Protein AF-0000000087741703 (afdb_homodimer)

InterPro domains:
  IPR002173 Carbohydrate/purine kinase, PfkB, conserved site [PS00584] (250-263)
  IPR011611 Carbohydrate kinase PfkB [PF00294] (3-289)
  IPR029056 Ribokinase-like [G3DSA:3.40.1190.20] (2-302)
  IPR029056 Ribokinase-like [SSF53613] (1-290)

Sequence (626 aa):
MGIVVIGAVFVDIKGYPSMQYIAGGRNVGNVVQVHGGVSRNIAEDIANVELRPTFVGLVDETGIGIDVVDKLKNHKVNTKYIRKVKDGLGSWLAIFDNSGDVVASISKRPDLSEIARILDEQGDEIFKDADSIIIEFDMEKDILKRVFALAQKYDKKVYAVVSNMTIAVERRDLLKNCACFVCNQQEAGIFFSDVYDDMDPEQLREILVCKLKASQIPKMVITLGELGSVYATCDGESGYVKSRQVVVTDTTGAGDSFFAGVAIGLTYGKSFRESCEIGTRLAASVIATKENVCPRFLPEEFGIDASMIKDFEMGIVVIGAVFVDIKGYPSMQYIAGGRNVGNVVQVHGGVSRNIAEDIANVELRPTFVGLVDETGIGIDVVDKLKNHKVNTKYIRKVKDGLGSWLAIFDNSGDVVASISKRPDLSEIARILDEQGDEIFKDADSIIIEFDMEKDILKRVFALAQKYDKKVYAVVSNMTIAVERRDLLKNCACFVCNQQEAGIFFSDVYDDMDPEQLREILVCKLKASQIPKMVITLGELGSVYATCDGESGYVKSRQVVVTDTTGAGDSFFAGVAIGLTYGKSFRESCEIGTRLAASVIATKENVCPRFLPEEFGIDASMIKDFE

Nearest PDB structures (foldseek):
  3kzh-assembly1_A  TM=8.220E-01  e=9.567E-24  Clostridium perfringens
  6a8c-assembly1_B  TM=8.806E-01  e=1.375E-21  Leishmania donovani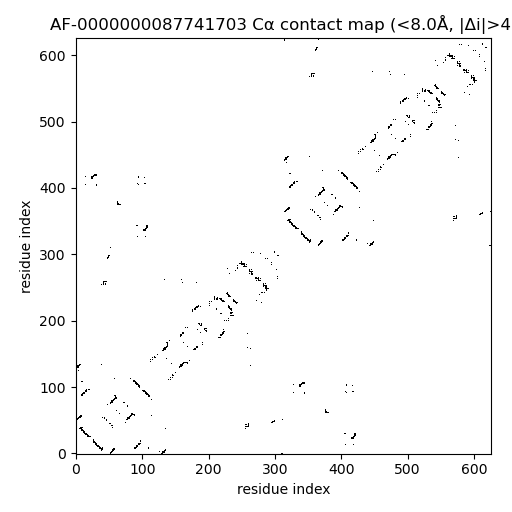 BPK282A1
  3kzh-assembly1_B  TM=7.988E-01  e=9.876E-23  Clostridium perfringens
  2nwh-assembly1_A  TM=8.185E-01  e=2.158E-20  Agrobacterium fabrum str. C58
  3ry7-assembly1_A-2  TM=8.408E-01  e=8.315E-19  Staphylococcus aureus subsp. aureus COL

Solvent-accessible surface area (backbone atoms only — not comparable to full-atom values): 31580 Å² total; per-residue (Å²): 72,28,45,32,29,35,38,51,31,25,35,34,35,40,26,37,48,76,52,87,65,50,82,53,35,90,27,52,24,48,68,47,78,42,87,34,35,65,39,43,46,24,40,49,46,40,14,28,32,69,38,50,21,33,38,38,33,35,22,25,84,47,32,59,32,52,51,54,54,53,53,40,43,75,48,46,30,43,57,84,54,46,44,73,36,87,52,14,40,16,36,38,39,36,32,34,42,86,88,68,45,61,54,36,38,26,32,19,78,43,57,62,66,64,53,43,52,47,44,72,74,43,32,64,72,59,48,65,54,33,62,27,37,35,36,48,58,53,52,59,67,73,42,50,53,52,50,51,52,51,25,60,74,55,72,41,52,31,37,37,39,66,87,41,55,73,51,38,50,75,44,48,82,58,45,51,72,26,55,29,38,46,41,40,48,70,46,46,14,61,57,68,72,50,82,50,81,87,55,50,69,68,61,48,33,55,49,46,32,55,51,21,50,73,65,51,30,45,26,39,36,36,35,51,68,82,63,16,34,28,34,26,23,36,89,60,55,66,47,76,46,73,40,72,93,61,69,80,72,38,68,75,60,22,68,37,26,22,48,34,23,29,53,50,24,54,64,67,69,41,53,72,69,56,6,48,50,43,4,47,53,44,16,48,45,39,14,53,31,81,55,94,58,63,69,74,42,58,39,61,80,73,74,34,70,60,86,70,59,44,79,81,130,68,28,45,33,30,34,38,52,30,27,36,36,37,42,27,37,47,74,53,88,65,50,82,52,37,88,28,53,24,47,68,48,79,41,87,35,34,65,38,43,48,24,40,50,45,40,12,29,31,69,38,49,19,35,39,39,34,33,22,23,84,46,32,59,33,51,50,52,54,51,52,40,44,75,50,46,31,42,57,84,55,47,43,72,36,87,53,14,40,15,37,37,41,36,34,34,40,86,88,68,45,60,53,37,40,26,33,19,76,42,57,64,68,63,54,43,52,48,44,72,73,42,32,65,72,60,46,65,54,34,63,27,37,36,36,50,58,54,53,61,66,73,43,50,53,52,52,52,51,49,24,59,74,57,72,41,52,32,36,35,37,66,86,41,52,73,51,38,49,75,45,48,83,59,45,51,72,25,56,30,40,46,41,39,49,69,47,46,13,61,57,69,73,49,82,52,79,88,56,51,66,68,61,50,32,54,51,46,32,54,51,21,50,73,66,53,30,46,26,40,38,36,37,50,69,82,61,16,34,28,33,26,22,37,88,61,54,66,47,75,46,74,42,73,92,62,68,79,73,37,68,76,61,22,67,37,25,22,48,34,23,29,51,50,24,55,63,68,70,41,52,72,68,53,6,48,50,43,4,46,52,43,17,47,44,40,14,52,32,81,57,93,56,63,68,75,43,58,39,61,81,71,75,34,71,60,86,71,58,45,78,78,131

Organism: Butyrivibrio fibrisolvens (NCBI:txid831)

Radius of gyration: 29.57 Å; Cα contacts (8 Å, |Δi|>4): 1433; chains: 2; bounding box: 51×85×63 Å

Foldseek 3Di:
DEEEFEDAKEKEKEWEAPDADDPPDDGDTDIDIDIDDLRLLLLLLLLLQVFAYEYAFEDEPDPVSVVSLVVSVVSRHRDVRYYYDHQRYKYKYFYAGPVRDTPDIDIRDGDGVVSLVSCVVCVLVNLQPYLAYEYAPLDDPSNLVSVLVSCVVNVHAYEYEYDDLVSCLVVLLSLLSHQEYEEEQVSVCSNVVHHCPPPDQVVVQVVVQVVCLVSNRAKYKYAYVQQAIKIAGNVGDIDGDGADDADFDDQVCLRSQLSSQLCVCVSQPHDNNLSSVRSRVQSRQCRRDPPNDRHHHHVVVSPGDCVVRDRDD/DEEEFEDAKEKEKEWEAPDADDPPDDGDTDIDIDIDDLRLLLLLLLLLQVFAYEYAFEDEPDPVSVVSLVVSVVSRYRDVRYYYDHQRYKYKYFYAGPVRDTPDIDIRDGDGVVSLVSCVVCVLVNLQPYLAYEYAPLDDPSNLVSVLVSCVVNVHAYEYEYDDLVSCLVVVLSQLSHQEYEEEQVSVCSNVVHHCPPPDQVVVQVVVQVVCLVSVRAKYKYAYVQQAIKIAGNVGDIDGDGADDADFPDQVCLRSQLSSQLCVCVSQPHDNNLSSVRSRVQSRQCRRDPPNDRHHHHVVVSPGDCVVRDRDD

pLDDT: mean 90.02, std 10.84, range [44.19, 98.5]

Secondary structure (DSSP, 8-state):
-EEEEE--EEEEEEEEESS---TTS-EEEEEEEEEE-HHHHHHHHHHHTT---EEEEEE-SSHHHHHHHHHHHHTT-EEEEEEE-TT-EEEEEEEE-TTS-EEEEEEE----HHHHHHHHHHHHHHHHTEEEEEEETTS-HHHHHHHHHHHHHTT--EEEE-S-HHHHHHTGGGGGG-SEEEEEHHHHHHHTTS--TT--HHHHHHHHHHHHHHHT-SEEEEE-GGG-EEEEETTS-EEEEPPP----S--TTHHHHHHHHHHHHHHTT--HHHHHHHHHHHHHHHHT-SSS-PPP--GGGGT--GGG-PPP-/-EEEEE---EEEEEEEESS---TTS-EEEEEEEEEE-HHHHHHHHHHHTT---EEEEEE-SSHHHHHHHHHHHHTT-EEEEEEE-TT-SEEEEEEE-TTS-EEEEEEE----HHHHHHHHHHHHHHHHTEEEEEEETTS-HHHHHHHHHHHHHTT--EEEE-S-HHHHHHTGGGGGG-SEEEEEHHHHHHHTTS--TT--HHHHHHHHHHHHHHHT-SEEEEE-GGG-EEEEETTS-EEEEPPP----S--TTHHHHHHHHHHHHHHTT--HHHHHHHHHHHHHHHHT-SSS-PPP--GGGGT--GGG-PPP-

Structure (mmCIF, N/CA/C/O backbone):
data_AF-0000000087741703-model_v1
#
loop_
_entity.id
_entity.type
_entity.pdbx_description
1 polymer 'Carbohydrate kinase family protein'
#
loop_
_atom_site.group_PDB
_atom_site.id
_atom_site.type_symbol
_atom_site.label_atom_id
_atom_site.label_alt_id
_atom_site.label_comp_id
_atom_site.label_asym_id
_atom_site.label_entity_id
_atom_site.label_seq_id
_atom_site.pdbx_PDB_ins_code
_atom_site.Cartn_x
_atom_site.Cartn_y
_atom_site.Cartn_z
_atom_site.occupancy
_atom_site.B_iso_or_equiv
_atom_site.auth_seq_id
_atom_site.auth_comp_id
_atom_site.auth_asym_id
_atom_site.auth_atom_id
_atom_site.pdbx_PDB_model_num
ATOM 1 N N . MET A 1 1 ? -21.25 21.719 16.547 1 74.44 1 MET A N 1
ATOM 2 C CA . MET A 1 1 ? -20.234 22.703 16.891 1 74.44 1 MET A CA 1
ATOM 3 C C . MET A 1 1 ? -18.875 22.047 17.125 1 74.44 1 MET A C 1
ATOM 5 O O . MET A 1 1 ? -18.797 21 17.766 1 74.44 1 MET A O 1
ATOM 9 N N . GLY A 1 2 ? -17.766 22.391 16.375 1 92.06 2 GLY A N 1
ATOM 10 C CA . GLY A 1 2 ? -16.422 21.859 16.547 1 92.06 2 GLY A CA 1
ATOM 11 C C . GLY A 1 2 ? -15.422 22.438 15.562 1 92.06 2 GLY A C 1
ATOM 12 O O . GLY A 1 2 ? -15.789 23.203 14.664 1 92.06 2 GLY A O 1
ATOM 13 N N . ILE A 1 3 ? -14.234 22.172 15.844 1 96.94 3 ILE A N 1
ATOM 14 C CA . ILE A 1 3 ? -13.164 22.609 14.945 1 96.94 3 ILE A CA 1
ATOM 15 C C . ILE A 1 3 ? -13.273 21.859 13.617 1 96.94 3 ILE A C 1
ATOM 17 O O . ILE A 1 3 ? -13.484 20.641 13.594 1 96.94 3 ILE A O 1
ATOM 21 N N . VAL A 1 4 ? -13.258 22.594 12.531 1 98.19 4 VAL A N 1
ATOM 22 C CA . VAL A 1 4 ? -13.273 22 11.203 1 98.19 4 VAL A CA 1
ATOM 23 C C . VAL A 1 4 ? -11.852 21.906 10.656 1 98.19 4 VAL A C 1
ATOM 25 O O . VAL A 1 4 ? -11.109 22.891 10.664 1 98.19 4 VAL A O 1
ATOM 28 N N . VAL A 1 5 ? -11.477 20.75 10.273 1 98.5 5 VAL A N 1
ATOM 29 C CA . VAL A 1 5 ? -10.172 20.516 9.656 1 98.5 5 VAL A CA 1
ATOM 30 C C . VAL A 1 5 ? -10.352 20.203 8.172 1 98.5 5 VAL A C 1
ATOM 32 O O . VAL A 1 5 ? -11.148 19.344 7.805 1 98.5 5 VAL A O 1
ATOM 35 N N . ILE A 1 6 ? -9.617 20.922 7.316 1 98.38 6 ILE A N 1
ATOM 36 C CA . ILE A 1 6 ? -9.719 20.75 5.871 1 98.38 6 ILE A CA 1
ATOM 37 C C . ILE A 1 6 ? -8.352 20.375 5.305 1 98.38 6 ILE A C 1
ATOM 39 O O . ILE A 1 6 ? -7.375 21.109 5.484 1 98.38 6 ILE A O 1
ATOM 43 N N . GLY A 1 7 ? -8.312 19.25 4.617 1 97.25 7 GLY A N 1
ATOM 44 C CA . GLY A 1 7 ? -7.023 18.922 4.023 1 97.25 7 GLY A CA 1
ATOM 45 C C . GLY A 1 7 ? -6.949 17.5 3.492 1 97.25 7 GLY A C 1
ATOM 46 O O . GLY A 1 7 ? -7.977 16.906 3.166 1 97.25 7 GLY A O 1
ATOM 47 N N . ALA A 1 8 ? -5.715 17.078 3.344 1 95.5 8 ALA A N 1
ATOM 48 C CA . ALA A 1 8 ? -5.461 15.828 2.619 1 95.5 8 ALA A CA 1
ATOM 49 C C . ALA A 1 8 ? -5.344 14.648 3.58 1 95.5 8 ALA A C 1
ATOM 51 O O . ALA A 1 8 ? -5 14.828 4.75 1 95.5 8 ALA A O 1
ATOM 52 N N . VAL A 1 9 ? -5.707 13.5 3.096 1 95.81 9 VAL A N 1
ATOM 53 C CA . VAL A 1 9 ? -5.453 12.211 3.732 1 95.81 9 VAL A CA 1
ATOM 54 C C . VAL A 1 9 ? -4.352 11.469 2.98 1 95.81 9 VAL A C 1
ATOM 56 O O . VAL A 1 9 ? -4.312 11.492 1.748 1 95.81 9 VAL A O 1
ATOM 59 N N . PHE A 1 10 ? -3.436 10.922 3.744 1 94.12 10 PHE A N 1
ATOM 60 C CA . PHE A 1 10 ? -2.383 10.102 3.166 1 94.12 10 PHE A CA 1
ATOM 61 C C . PHE A 1 10 ? -2.381 8.703 3.787 1 94.12 10 PHE A C 1
ATOM 63 O O . PHE A 1 10 ? -2.896 8.516 4.891 1 94.12 10 PHE A O 1
ATOM 70 N N . VAL A 1 11 ? -1.828 7.801 3.037 1 93.06 11 VAL A N 1
ATOM 71 C CA . VAL A 1 11 ? -1.392 6.523 3.59 1 93.06 11 VAL A CA 1
ATOM 72 C C . VAL A 1 11 ? 0.115 6.367 3.396 1 93.06 11 VAL A C 1
ATOM 74 O O . VAL A 1 11 ? 0.63 6.559 2.293 1 93.06 11 VAL A O 1
ATOM 77 N N . ASP A 1 12 ? 0.744 6.082 4.488 1 91.81 12 ASP A N 1
ATOM 78 C CA . ASP A 1 12 ? 2.172 5.781 4.445 1 91.81 12 ASP A CA 1
ATOM 79 C C . ASP A 1 12 ? 2.414 4.281 4.293 1 91.81 12 ASP A C 1
ATOM 81 O O . ASP A 1 12 ? 1.932 3.486 5.105 1 91.81 12 ASP A O 1
ATOM 85 N N . ILE A 1 13 ? 3.111 3.949 3.299 1 94 13 ILE A N 1
ATOM 86 C CA . ILE A 1 13 ? 3.5 2.561 3.07 1 94 13 ILE A CA 1
ATOM 87 C C . ILE A 1 13 ? 5.008 2.41 3.252 1 94 13 ILE A C 1
ATOM 89 O O . ILE A 1 13 ? 5.793 2.904 2.436 1 94 13 ILE A O 1
ATOM 93 N N . LYS A 1 14 ? 5.363 1.7 4.262 1 94.5 14 LYS A N 1
ATOM 94 C CA . LYS A 1 14 ? 6.766 1.649 4.668 1 94.5 14 LYS A CA 1
ATOM 95 C C . LYS A 1 14 ? 7.305 0.224 4.602 1 94.5 14 LYS A C 1
ATOM 97 O O . LYS A 1 14 ? 6.641 -0.718 5.043 1 94.5 14 LYS A O 1
ATOM 102 N N . GLY A 1 15 ? 8.477 0.009 4 1 95.81 15 GLY A N 1
ATOM 103 C CA . GLY A 1 15 ? 9.156 -1.273 3.936 1 95.81 15 GLY A CA 1
ATOM 104 C C . GLY A 1 15 ? 10.43 -1.312 4.754 1 95.81 15 GLY A C 1
ATOM 105 O O . GLY A 1 15 ? 11.234 -0.375 4.707 1 95.81 15 GLY A O 1
ATOM 106 N N . TYR A 1 16 ? 10.578 -2.385 5.48 1 96.31 16 TYR A N 1
ATOM 107 C CA . TYR A 1 16 ? 11.758 -2.596 6.316 1 96.31 16 TYR A CA 1
ATOM 108 C C . TYR A 1 16 ? 12.398 -3.945 6.023 1 96.31 16 TYR A C 1
ATOM 110 O O . TYR A 1 16 ? 11.727 -4.977 6.02 1 96.31 16 TYR A O 1
ATOM 118 N N . PRO A 1 17 ? 13.672 -3.986 5.797 1 96.25 17 PRO A N 1
ATOM 119 C CA . PRO A 1 17 ? 14.336 -5.27 5.547 1 96.25 17 PRO A CA 1
ATOM 120 C C . PRO A 1 17 ? 14.539 -6.09 6.82 1 96.25 17 PRO A C 1
ATOM 122 O O . PRO A 1 17 ? 14.797 -5.527 7.887 1 96.25 17 PRO A O 1
ATOM 125 N N . SER A 1 18 ? 14.367 -7.352 6.742 1 95.25 18 SER A N 1
ATOM 126 C CA . SER A 1 18 ? 14.594 -8.25 7.871 1 95.25 18 SER A CA 1
ATOM 127 C C . SER A 1 18 ? 16.047 -8.68 7.949 1 95.25 18 SER A C 1
ATOM 129 O O . SER A 1 18 ? 16.516 -9.141 9 1 95.25 18 SER A O 1
ATOM 131 N N . MET A 1 19 ? 16.766 -8.641 6.777 1 93.88 19 MET A N 1
ATOM 132 C CA . MET A 1 19 ? 18.203 -8.922 6.676 1 93.88 19 MET A CA 1
ATOM 133 C C . MET A 1 19 ? 18.953 -7.719 6.133 1 93.88 19 MET A C 1
ATOM 135 O O . MET A 1 19 ? 18.375 -6.641 5.969 1 93.88 19 MET A O 1
ATOM 139 N N . GLN A 1 20 ? 20.219 -7.91 5.992 1 94.44 20 GLN A N 1
ATOM 140 C CA . GLN A 1 20 ? 21 -6.809 5.441 1 94.44 20 GLN A CA 1
ATOM 141 C C . GLN A 1 20 ? 20.406 -6.312 4.125 1 94.44 20 GLN A C 1
ATOM 143 O O . GLN A 1 20 ? 20.203 -7.098 3.195 1 94.44 20 GLN A O 1
ATOM 148 N N . TYR A 1 21 ? 20.125 -5.039 4.152 1 95.56 21 TYR A N 1
ATOM 149 C CA . TYR A 1 21 ? 19.5 -4.422 2.984 1 95.56 21 TYR A CA 1
ATOM 150 C C . TYR A 1 21 ? 20.453 -4.43 1.796 1 95.56 21 TYR A C 1
ATOM 152 O O . TYR A 1 21 ? 21.625 -4.055 1.927 1 95.56 21 TYR A O 1
ATOM 160 N N . ILE A 1 22 ? 19.969 -4.859 0.56 1 93.81 22 ILE A N 1
ATOM 161 C CA . ILE A 1 22 ? 20.719 -4.863 -0.686 1 93.81 22 ILE A CA 1
ATOM 162 C C . ILE A 1 22 ? 20.078 -3.908 -1.687 1 93.81 22 ILE A C 1
ATOM 164 O O . ILE A 1 22 ? 18.984 -4.18 -2.197 1 93.81 22 ILE A O 1
ATOM 168 N N . ALA A 1 23 ? 20.781 -2.855 -2.072 1 91.62 23 ALA A N 1
ATOM 169 C CA . ALA A 1 23 ? 20.281 -1.894 -3.051 1 91.62 23 ALA A CA 1
ATOM 170 C C . ALA A 1 23 ? 20.047 -2.561 -4.402 1 91.62 23 ALA A C 1
ATOM 172 O O . ALA A 1 23 ? 20.891 -3.316 -4.887 1 91.62 23 ALA A O 1
ATOM 173 N N . GLY A 1 24 ? 18.938 -2.283 -5 1 87.44 24 GLY A N 1
ATOM 174 C CA . GLY A 1 24 ? 18.625 -2.842 -6.305 1 87.44 24 GLY A CA 1
ATOM 175 C C . GLY A 1 24 ? 18.234 -4.309 -6.25 1 87.44 24 GLY A C 1
ATOM 176 O O . GLY A 1 24 ? 17.844 -4.895 -7.262 1 87.44 24 GLY A O 1
ATOM 177 N N . GLY A 1 25 ? 18.297 -4.93 -5.086 1 85.62 25 GLY A N 1
ATOM 178 C CA . GLY A 1 25 ? 18 -6.348 -4.941 1 85.62 25 GLY A CA 1
ATOM 179 C C . GLY A 1 25 ? 16.609 -6.609 -4.402 1 85.62 25 GLY A C 1
ATOM 180 O O . GLY A 1 25 ? 15.844 -5.676 -4.156 1 85.62 25 GLY A O 1
ATOM 181 N N . ARG A 1 26 ? 16.25 -7.871 -4.367 1 83.69 26 ARG A N 1
ATOM 182 C CA . ARG A 1 26 ? 15 -8.305 -3.75 1 83.69 26 ARG A CA 1
ATOM 183 C C . ARG A 1 26 ? 15.195 -8.594 -2.268 1 83.69 26 ARG A C 1
ATOM 185 O O . ARG A 1 26 ? 15.805 -9.609 -1.904 1 83.69 26 ARG A O 1
ATOM 192 N N . ASN A 1 27 ? 14.797 -7.695 -1.416 1 94.19 27 ASN A N 1
ATOM 193 C CA . ASN A 1 27 ? 14.953 -7.848 0.026 1 94.19 27 ASN A CA 1
ATOM 194 C C . ASN A 1 27 ? 13.695 -8.414 0.671 1 94.19 27 ASN A C 1
ATOM 196 O O . ASN A 1 27 ? 12.578 -8.023 0.319 1 94.19 27 ASN A O 1
ATOM 200 N N . VAL A 1 28 ? 13.898 -9.398 1.512 1 93 28 VAL A N 1
ATOM 201 C CA . VAL A 1 28 ? 12.797 -9.891 2.332 1 93 28 VAL A CA 1
ATOM 202 C C . VAL A 1 28 ? 12.625 -8.992 3.553 1 93 28 VAL A C 1
ATOM 204 O O . VAL A 1 28 ? 13.602 -8.531 4.137 1 93 28 VAL A O 1
ATOM 207 N N . GLY A 1 29 ? 11.406 -8.695 3.879 1 96.12 29 GLY A N 1
ATOM 208 C CA . GLY A 1 29 ? 11.18 -7.863 5.047 1 96.12 29 GLY A CA 1
ATOM 209 C C . GLY A 1 29 ? 9.703 -7.664 5.355 1 96.12 29 GLY A C 1
ATOM 210 O O . GLY A 1 29 ? 8.875 -8.516 5.02 1 96.12 29 GLY A O 1
ATOM 211 N N . ASN A 1 30 ? 9.5 -6.609 6.09 1 95.19 30 ASN A N 1
ATOM 212 C CA . ASN A 1 30 ? 8.141 -6.27 6.488 1 95.19 30 ASN A CA 1
ATOM 213 C C . ASN A 1 30 ? 7.637 -5.02 5.773 1 95.19 30 ASN A C 1
ATOM 215 O O . ASN A 1 30 ? 8.422 -4.121 5.461 1 95.19 30 ASN A O 1
ATOM 219 N N . VAL A 1 31 ? 6.402 -5.055 5.461 1 94.12 31 VAL A N 1
ATOM 220 C CA . VAL A 1 31 ? 5.719 -3.904 4.879 1 94.12 31 VAL A CA 1
ATOM 221 C C . VAL A 1 31 ? 4.551 -3.492 5.777 1 94.12 31 VAL A C 1
ATOM 223 O O . VAL A 1 31 ? 3.693 -4.312 6.109 1 94.12 31 VAL A O 1
ATOM 226 N N . VAL A 1 32 ? 4.566 -2.197 6.105 1 90.62 32 VAL A N 1
ATOM 227 C CA . VAL A 1 32 ? 3.512 -1.702 6.984 1 90.62 32 VAL A CA 1
ATOM 228 C C . VAL A 1 32 ? 2.799 -0.527 6.32 1 90.62 32 VAL A C 1
ATOM 230 O O . VAL A 1 32 ? 3.426 0.275 5.625 1 90.62 32 VAL A O 1
ATOM 233 N N . GLN A 1 33 ? 1.502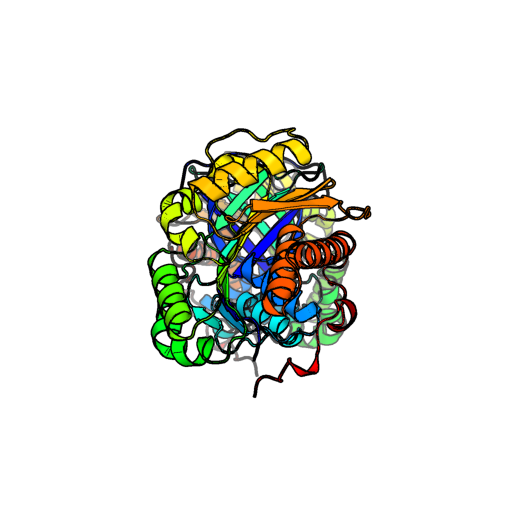 -0.5 6.488 1 89.38 33 GLN A N 1
ATOM 234 C CA . GLN A 1 33 ? 0.689 0.628 6.047 1 89.38 33 GLN A CA 1
ATOM 235 C C . GLN A 1 33 ? 0.106 1.386 7.234 1 89.38 33 GLN A C 1
ATOM 237 O O . GLN A 1 33 ? -0.458 0.779 8.148 1 89.38 33 GLN A O 1
ATOM 242 N N . VAL A 1 34 ? 0.329 2.656 7.215 1 88.5 34 VAL A N 1
ATOM 243 C CA . VAL A 1 34 ? -0.155 3.498 8.305 1 88.5 34 VAL A CA 1
ATOM 244 C C . VAL A 1 34 ? -0.932 4.684 7.734 1 88.5 34 VAL A C 1
ATOM 246 O O . VAL A 1 34 ? -0.544 5.254 6.711 1 88.5 34 VAL A O 1
ATOM 249 N N . HIS A 1 35 ? -2.062 4.938 8.383 1 90.31 35 HIS A N 1
ATOM 250 C CA . HIS A 1 35 ? -2.789 6.137 7.984 1 90.31 35 HIS A CA 1
ATOM 251 C C . HIS A 1 35 ? -2 7.398 8.328 1 90.31 35 HIS A C 1
ATOM 253 O O . HIS A 1 35 ? -1.382 7.48 9.391 1 90.31 35 HIS A O 1
ATOM 259 N N . GLY A 1 36 ? -1.94 8.266 7.355 1 88.81 36 GLY A N 1
ATOM 260 C CA . GLY A 1 36 ? -1.217 9.508 7.547 1 88.81 36 GLY A CA 1
ATOM 261 C C . GLY A 1 36 ? -1.925 10.711 6.949 1 88.81 36 GLY A C 1
ATOM 262 O O . GLY A 1 36 ? -3.145 10.688 6.766 1 88.81 36 GLY A O 1
ATOM 263 N N . GLY A 1 37 ? -1.07 11.766 6.82 1 90.5 37 GLY A N 1
ATOM 264 C CA . GLY A 1 37 ? -1.61 13.047 6.398 1 90.5 37 GLY A CA 1
ATOM 265 C C . GLY A 1 37 ? -1.701 14.055 7.531 1 90.5 37 GLY A C 1
ATOM 266 O O . GLY A 1 37 ? -2.262 13.766 8.586 1 90.5 37 GLY A O 1
ATOM 267 N N . VAL A 1 38 ? -1.239 15.148 7.188 1 91 38 VAL A N 1
ATOM 268 C CA . VAL A 1 38 ? -1.13 16.172 8.219 1 91 38 VAL A CA 1
ATOM 269 C C . VAL A 1 38 ? -2.518 16.516 8.75 1 91 38 VAL A C 1
ATOM 271 O O . VAL A 1 38 ? -2.764 16.438 9.961 1 91 38 VAL A O 1
ATOM 274 N N . SER A 1 39 ? -3.414 16.844 7.906 1 95.31 39 SER A N 1
ATOM 275 C CA . SER A 1 39 ? -4.754 17.25 8.32 1 95.31 39 SER A CA 1
ATOM 276 C C . SER A 1 39 ? -5.508 16.109 8.977 1 95.31 39 SER A C 1
ATOM 278 O O . SER A 1 39 ? -6.223 16.312 9.961 1 95.31 39 SER A O 1
ATOM 280 N N . ARG A 1 40 ? -5.363 14.984 8.398 1 94.75 40 ARG A N 1
ATOM 281 C CA . ARG A 1 40 ? -5.992 13.812 9 1 94.75 40 ARG A CA 1
ATOM 282 C C . ARG A 1 40 ? -5.488 13.586 10.422 1 94.75 40 ARG A C 1
ATOM 284 O O . ARG A 1 4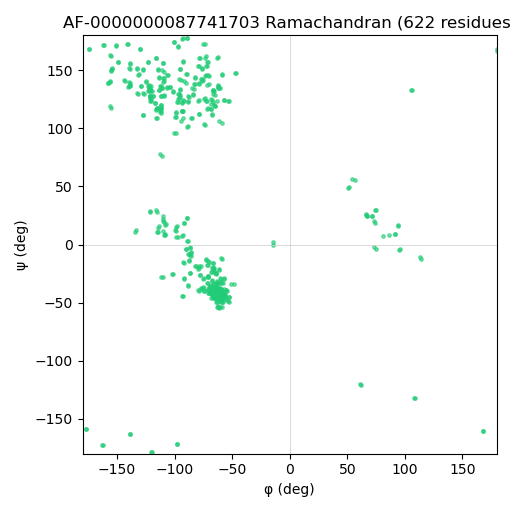0 ? -6.277 13.328 11.328 1 94.75 40 ARG A O 1
ATOM 291 N N . ASN A 1 41 ? -4.227 13.641 10.617 1 92.25 41 ASN A N 1
ATOM 292 C CA . ASN A 1 41 ? -3.639 13.484 11.945 1 92.25 41 ASN A CA 1
ATOM 293 C C . ASN A 1 41 ? -4.172 14.531 12.922 1 92.25 41 ASN A C 1
ATOM 295 O O . ASN A 1 41 ? -4.496 14.203 14.062 1 92.25 41 ASN A O 1
ATOM 299 N N . ILE A 1 42 ? -4.238 15.711 12.461 1 94.69 42 ILE A N 1
ATOM 300 C CA . ILE A 1 42 ? -4.699 16.812 13.297 1 94.69 42 ILE A CA 1
ATOM 301 C C . ILE A 1 42 ? -6.145 16.562 13.727 1 94.69 42 ILE A C 1
ATOM 303 O O . ILE A 1 42 ? -6.492 16.75 14.898 1 94.69 42 ILE A O 1
ATOM 307 N N . ALA A 1 43 ? -6.949 16.156 12.797 1 95.69 43 ALA A N 1
ATOM 308 C CA . ALA A 1 43 ? -8.336 15.828 13.133 1 95.69 43 ALA A CA 1
ATOM 309 C C . ALA A 1 43 ? -8.398 14.75 14.211 1 95.69 43 ALA A C 1
ATOM 311 O O . ALA A 1 43 ? -9.172 14.859 15.164 1 95.69 43 ALA A O 1
ATOM 312 N N . GLU A 1 44 ? -7.598 13.781 14.062 1 93.12 44 GLU A N 1
ATOM 313 C CA . GLU A 1 44 ? -7.562 12.703 15.047 1 93.12 44 GLU A CA 1
ATOM 314 C C . GLU A 1 44 ? -7.047 13.203 16.391 1 93.12 44 GLU A C 1
ATOM 316 O O . GLU A 1 44 ? -7.547 12.797 17.438 1 93.12 44 GLU A O 1
ATOM 321 N N . ASP A 1 45 ? -6.059 14.023 16.359 1 91.81 45 ASP A N 1
ATOM 322 C CA . ASP A 1 45 ? -5.504 14.586 17.594 1 91.81 45 ASP A CA 1
ATOM 323 C C . ASP A 1 45 ? -6.566 15.367 18.359 1 91.81 45 ASP A C 1
ATOM 325 O O . ASP A 1 45 ? -6.648 15.258 19.594 1 91.81 45 ASP A O 1
ATOM 329 N N . ILE A 1 46 ? -7.324 16.125 17.672 1 94.38 46 ILE A N 1
ATOM 330 C CA . ILE A 1 46 ? -8.391 16.906 18.297 1 94.38 46 ILE A CA 1
ATOM 331 C C . ILE A 1 46 ? -9.43 15.969 18.891 1 94.38 46 ILE A C 1
ATOM 333 O O . ILE A 1 46 ? -9.891 16.188 20.016 1 94.38 46 ILE A O 1
ATOM 337 N N . ALA A 1 47 ? -9.719 14.945 18.141 1 92.94 47 ALA A N 1
ATOM 338 C CA . ALA A 1 47 ? -10.672 13.953 18.625 1 92.94 47 ALA A CA 1
ATOM 339 C C . ALA A 1 47 ? -10.148 13.258 19.891 1 92.94 47 ALA A C 1
ATOM 341 O O . ALA A 1 47 ? -10.922 12.898 20.781 1 92.94 47 ALA A O 1
ATOM 342 N N . ASN A 1 48 ? -8.898 13.117 19.953 1 89.31 48 ASN A N 1
ATOM 343 C CA . ASN A 1 48 ? -8.273 12.438 21.094 1 89.31 48 ASN A CA 1
ATOM 344 C C . ASN A 1 48 ? -8.367 13.273 22.359 1 89.31 48 ASN A C 1
ATOM 346 O O . ASN A 1 48 ? -8.164 12.766 23.469 1 89.31 48 ASN A O 1
ATOM 350 N N . VAL A 1 49 ? -8.672 14.477 22.234 1 90.69 49 VAL A N 1
ATOM 351 C CA . VAL A 1 49 ? -8.922 15.336 23.391 1 90.69 49 VAL A CA 1
ATOM 352 C C . VAL A 1 49 ? -10.422 15.445 23.641 1 90.69 49 VAL A C 1
ATOM 354 O O . VAL A 1 49 ? -10.883 16.406 24.266 1 90.69 49 VAL A O 1
ATOM 357 N N . GLU A 1 50 ? -11.109 14.555 23.031 1 89.56 50 GLU A N 1
ATOM 358 C CA . GLU A 1 50 ? -12.555 14.367 23.203 1 89.56 50 GLU A CA 1
ATOM 359 C C . GLU A 1 50 ? -13.328 15.562 22.656 1 89.56 50 GLU A C 1
ATOM 361 O O . GLU A 1 50 ? -14.359 15.953 23.219 1 89.56 50 GLU A O 1
ATOM 366 N N . LEU A 1 51 ? -12.695 16.172 21.781 1 90.81 51 LEU A N 1
ATOM 367 C CA . LEU A 1 51 ? -13.438 17.141 20.984 1 90.81 51 LEU A CA 1
ATOM 368 C C . LEU A 1 51 ? -13.984 16.5 19.719 1 90.81 51 LEU A C 1
ATOM 370 O O . LEU A 1 51 ? -13.609 15.375 19.375 1 90.81 51 LEU A O 1
ATOM 374 N N . ARG A 1 52 ? -14.953 16.984 19.109 1 90.75 52 ARG A N 1
ATOM 375 C CA . ARG A 1 52 ? -15.633 16.375 17.969 1 90.75 52 ARG A CA 1
ATOM 376 C C . ARG A 1 52 ? -15.406 17.188 16.703 1 90.75 52 ARG A C 1
ATOM 378 O O . ARG A 1 52 ? -16.312 17.891 16.234 1 90.75 52 ARG A O 1
ATOM 385 N N . PRO A 1 53 ? -14.203 17 16.156 1 95.88 53 PRO A N 1
ATOM 386 C CA . PRO A 1 53 ? -13.891 17.766 14.953 1 95.88 53 PRO A CA 1
ATOM 387 C C . PRO A 1 53 ? -14.648 17.25 13.727 1 95.88 53 PRO A C 1
ATOM 389 O O . PRO A 1 53 ? -15.117 16.109 13.711 1 95.88 53 PRO A O 1
ATOM 392 N N . THR A 1 54 ? -14.836 18.156 12.844 1 97.44 54 THR A N 1
ATOM 393 C CA . THR A 1 54 ? -15.32 17.812 11.508 1 97.44 54 THR A CA 1
ATOM 394 C C . THR A 1 54 ? -14.172 17.812 10.508 1 97.44 54 THR A C 1
ATOM 396 O O . THR A 1 54 ? -13.352 18.719 10.484 1 97.44 54 THR A O 1
ATOM 399 N N . PHE A 1 55 ? -14.094 16.766 9.727 1 97.88 55 PHE A N 1
ATOM 400 C CA . PHE A 1 55 ? -13.016 16.672 8.742 1 97.88 55 PHE A CA 1
ATOM 401 C C . PHE A 1 55 ? -13.57 16.781 7.328 1 97.88 55 PHE A C 1
ATOM 403 O O . PHE A 1 55 ? -14.445 16 6.938 1 97.88 55 PHE A O 1
ATOM 410 N N . VAL A 1 56 ? -13.102 17.797 6.598 1 98.25 56 VAL A N 1
ATOM 411 C CA . VAL A 1 56 ? -13.375 17.938 5.172 1 98.25 56 VAL A CA 1
ATOM 412 C C . VAL A 1 56 ? -12.18 17.438 4.359 1 98.25 56 VAL A C 1
ATOM 414 O O . VAL A 1 56 ? -11.117 18.062 4.359 1 98.25 56 VAL A O 1
ATOM 417 N N . GLY A 1 57 ? -12.328 16.375 3.723 1 97.69 57 GLY A N 1
ATOM 418 C CA . GLY A 1 57 ? -11.227 15.773 2.988 1 97.69 57 GLY A CA 1
ATOM 419 C C . GLY A 1 57 ? -11.68 14.758 1.955 1 97.69 57 GLY A C 1
ATOM 420 O O . GLY A 1 57 ? -12.859 14.711 1.603 1 97.69 57 GLY A O 1
ATOM 421 N N . LEU A 1 58 ? -10.68 14.078 1.376 1 98.06 58 LEU A N 1
ATOM 422 C CA . LEU A 1 58 ? -10.938 13.117 0.309 1 98.06 58 LEU A CA 1
ATOM 423 C C . LEU A 1 58 ? -10.227 11.797 0.579 1 98.06 58 LEU A C 1
ATOM 425 O O . LEU A 1 58 ? -9.172 11.773 1.22 1 98.06 58 LEU A O 1
ATOM 429 N N . VAL A 1 59 ? -10.844 10.703 0.164 1 96.75 59 VAL A N 1
ATOM 430 C CA . VAL A 1 59 ? -10.195 9.406 0.076 1 96.75 59 VAL A CA 1
ATOM 431 C C . VAL A 1 59 ? -10.445 8.789 -1.297 1 96.75 59 VAL A C 1
ATOM 433 O O . VAL A 1 59 ? -11.148 9.375 -2.127 1 96.75 59 VAL A O 1
ATOM 436 N N . ASP A 1 60 ? -9.734 7.73 -1.619 1 91.88 60 ASP A N 1
ATOM 437 C CA . ASP A 1 60 ? -10 7.059 -2.887 1 91.88 60 ASP A CA 1
ATOM 438 C C . ASP A 1 60 ? -11.07 5.977 -2.721 1 91.88 60 ASP A C 1
ATOM 440 O O . ASP A 1 60 ? -11.602 5.789 -1.626 1 91.88 60 ASP A O 1
ATOM 444 N N . GLU A 1 61 ? -11.469 5.297 -3.807 1 85.88 61 GLU A N 1
ATOM 445 C CA . GLU A 1 61 ? -12.539 4.305 -3.816 1 85.88 61 GLU A CA 1
ATOM 446 C C . GLU A 1 61 ? -12 2.908 -3.514 1 85.88 61 GLU A C 1
ATOM 448 O O . GLU A 1 61 ? -12.68 1.91 -3.738 1 85.88 61 GLU A O 1
ATOM 453 N N . THR A 1 62 ? -10.961 2.846 -2.912 1 84.38 62 THR A N 1
ATOM 454 C CA . THR A 1 62 ? -10.328 1.569 -2.592 1 84.38 62 THR A CA 1
ATOM 455 C C . THR A 1 62 ? -10.672 1.145 -1.165 1 84.38 62 THR A C 1
ATOM 457 O O . THR A 1 62 ? -11.234 1.926 -0.396 1 84.38 62 THR A O 1
ATOM 460 N N . GLY A 1 63 ? -10.336 -0.038 -0.807 1 84.88 63 GLY A N 1
ATOM 461 C CA . GLY A 1 63 ? -10.508 -0.531 0.55 1 84.88 63 GLY A CA 1
ATOM 462 C C . GLY A 1 63 ? -9.758 0.29 1.584 1 84.88 63 GLY A C 1
ATOM 463 O O . GLY A 1 63 ? -10.219 0.439 2.717 1 84.88 63 GLY A O 1
ATOM 464 N N . ILE A 1 64 ? -8.656 0.832 1.218 1 86.75 64 ILE A N 1
ATOM 465 C CA . ILE A 1 64 ? -7.875 1.662 2.127 1 86.75 64 ILE A CA 1
ATOM 466 C C . ILE A 1 64 ? -8.672 2.912 2.498 1 86.75 64 ILE A C 1
ATOM 468 O O . ILE A 1 64 ? -8.672 3.332 3.658 1 86.75 64 ILE A O 1
ATOM 472 N N . GLY A 1 65 ? -9.266 3.477 1.452 1 90.94 65 GLY A N 1
ATOM 473 C CA . GLY A 1 65 ? -10.102 4.637 1.721 1 90.94 65 GLY A CA 1
ATOM 474 C C . GLY A 1 65 ? -11.188 4.367 2.75 1 90.94 65 GLY A C 1
ATOM 475 O O . GLY A 1 65 ? -11.422 5.188 3.637 1 90.94 65 GLY A O 1
ATOM 476 N N . ILE A 1 66 ? -11.742 3.211 2.668 1 88.94 66 ILE A N 1
ATOM 477 C CA . ILE A 1 66 ? -12.789 2.812 3.604 1 88.94 66 ILE A CA 1
ATOM 478 C C . ILE A 1 66 ? -12.203 2.674 5.008 1 88.94 66 ILE A C 1
ATOM 480 O O . ILE A 1 66 ? -12.789 3.152 5.98 1 88.94 66 ILE A O 1
ATOM 484 N N . ASP A 1 67 ? -11.109 2.07 5.062 1 89.19 67 ASP A N 1
ATOM 485 C CA . ASP A 1 67 ? -10.445 1.846 6.344 1 89.19 67 ASP A CA 1
ATOM 486 C C . ASP A 1 67 ? -10.125 3.168 7.035 1 89.19 67 ASP A C 1
ATOM 488 O O . ASP A 1 67 ? -10.281 3.289 8.25 1 89.19 67 ASP A O 1
ATOM 492 N N . VAL A 1 68 ? -9.695 4.098 6.344 1 93.25 68 VAL A N 1
ATOM 493 C CA . VAL A 1 68 ? -9.32 5.398 6.883 1 93.25 68 VAL A CA 1
ATOM 494 C C . VAL A 1 68 ? -10.547 6.082 7.484 1 93.25 68 VAL A C 1
ATOM 496 O O . VAL A 1 68 ? -10.508 6.57 8.617 1 93.25 68 VAL A O 1
ATOM 499 N N . VAL A 1 69 ? -11.641 6.117 6.723 1 95.12 69 VAL A N 1
ATOM 500 C CA . VAL A 1 69 ? -12.859 6.789 7.16 1 95.12 69 VAL A CA 1
ATOM 501 C C . VAL A 1 69 ? -13.406 6.098 8.406 1 95.12 69 VAL A C 1
ATOM 503 O O . VAL A 1 69 ? -13.797 6.758 9.367 1 95.12 69 VAL A O 1
ATOM 506 N N . ASP A 1 70 ? -13.383 4.785 8.398 1 92.88 70 ASP A N 1
ATOM 507 C CA . ASP A 1 70 ? -13.891 4.023 9.539 1 92.88 70 ASP A CA 1
ATOM 508 C C . ASP A 1 70 ? -13.07 4.312 10.797 1 92.88 70 ASP A C 1
ATOM 510 O O . ASP A 1 70 ? -13.633 4.457 11.883 1 92.88 70 ASP A O 1
ATOM 514 N N . LYS A 1 71 ? -11.844 4.359 10.633 1 91.88 71 LYS A N 1
ATOM 515 C CA . LYS A 1 71 ? -10.984 4.648 11.773 1 91.88 71 LYS A CA 1
ATOM 516 C C . LYS A 1 71 ? -11.273 6.035 12.352 1 91.88 71 LYS A C 1
ATOM 518 O O . LYS A 1 71 ? -11.336 6.203 13.57 1 91.88 71 LYS A O 1
ATOM 523 N N . LEU A 1 72 ? -11.43 6.98 11.516 1 94.5 72 LEU A N 1
ATOM 524 C CA . LEU A 1 72 ? -11.742 8.336 11.961 1 94.5 72 LEU A CA 1
ATOM 525 C C . LEU A 1 72 ? -13.086 8.375 12.672 1 94.5 72 LEU A C 1
ATOM 527 O O . LEU A 1 72 ? -13.227 9.008 13.727 1 94.5 72 LEU A O 1
ATOM 531 N N . LYS A 1 73 ? -14.023 7.68 12.055 1 94.56 73 LYS A N 1
ATOM 532 C CA . LYS A 1 73 ? -15.352 7.609 12.664 1 94.56 73 LYS A CA 1
ATOM 533 C C . LYS A 1 73 ? -15.281 6.988 14.055 1 94.56 73 LYS A C 1
ATOM 535 O O . LYS A 1 73 ? -15.922 7.48 14.984 1 94.56 73 LYS A O 1
ATOM 540 N N . ASN A 1 74 ? -14.531 5.984 14.148 1 92.38 74 ASN A N 1
ATOM 541 C CA . ASN A 1 74 ? -14.375 5.293 15.422 1 92.38 74 ASN A CA 1
ATOM 542 C C . ASN A 1 74 ? -13.719 6.188 16.469 1 92.38 74 ASN A C 1
ATOM 544 O O . ASN A 1 74 ? -13.93 6.004 17.672 1 92.38 74 ASN A O 1
ATOM 548 N N . HIS A 1 75 ? -12.984 7.148 15.984 1 90.75 75 HIS A N 1
ATOM 549 C CA . HIS A 1 75 ? -12.344 8.102 16.875 1 90.75 75 HIS A CA 1
ATOM 550 C C . HIS A 1 75 ? -13.211 9.336 17.078 1 90.75 75 HIS A C 1
ATOM 552 O O . HIS A 1 75 ? -12.734 10.367 17.562 1 90.75 75 HIS A O 1
ATOM 558 N N . LYS A 1 76 ? -14.414 9.297 16.594 1 91.12 76 LYS A N 1
ATOM 559 C CA . LYS A 1 76 ? -15.438 10.305 16.812 1 91.12 76 LYS A CA 1
ATOM 560 C C . LYS A 1 76 ? -15.164 11.57 16.016 1 91.12 76 LYS A C 1
ATOM 562 O O . LYS A 1 76 ? -15.43 12.68 16.469 1 91.12 76 LYS A O 1
ATOM 567 N N . VAL A 1 77 ? -14.539 11.414 14.922 1 95.69 77 VAL A N 1
ATOM 568 C CA . VAL A 1 77 ? -14.438 12.484 13.945 1 95.69 77 VAL A CA 1
ATOM 569 C C . VAL A 1 77 ? -15.68 12.5 13.062 1 95.69 77 VAL A C 1
ATOM 571 O O . VAL A 1 77 ? -16.172 11.453 12.641 1 95.69 77 VAL A O 1
ATOM 574 N N . ASN A 1 78 ? -16.281 13.688 12.938 1 96.62 78 ASN A N 1
ATOM 575 C CA . ASN A 1 78 ? -17.359 13.828 11.953 1 96.62 78 ASN A CA 1
ATOM 576 C C . ASN A 1 78 ? -16.828 13.711 10.523 1 96.62 78 ASN A C 1
ATOM 578 O O . ASN A 1 78 ? -16.156 14.617 10.031 1 96.62 78 ASN A O 1
ATOM 582 N N . THR A 1 79 ? -17.219 12.617 9.82 1 97.25 79 THR A N 1
ATOM 583 C CA . THR A 1 79 ? -16.656 12.312 8.5 1 97.25 79 THR A CA 1
ATOM 584 C C . THR A 1 79 ? -17.688 12.57 7.41 1 97.25 79 THR A C 1
ATOM 586 O O . THR A 1 79 ? -17.547 12.094 6.285 1 97.25 79 THR A O 1
ATOM 589 N N . LYS A 1 80 ? -18.719 13.305 7.711 1 96.38 80 LYS A N 1
ATOM 590 C CA . LYS A 1 80 ? -19.828 13.562 6.797 1 96.38 80 LYS A CA 1
ATOM 591 C C . LYS A 1 80 ? -19.328 14.195 5.5 1 96.38 80 LYS A C 1
ATOM 593 O O . LYS A 1 80 ? -19.906 13.969 4.434 1 96.38 80 LYS A O 1
ATOM 598 N N . TYR A 1 81 ? -18.25 14.922 5.582 1 97.5 81 TYR A N 1
ATOM 599 C CA . TYR A 1 81 ? -17.828 15.719 4.438 1 97.5 81 TYR A CA 1
ATOM 600 C C . TYR A 1 81 ? -16.562 15.141 3.814 1 97.5 81 TYR A C 1
ATOM 602 O O . TYR A 1 81 ? -15.797 15.852 3.154 1 97.5 81 TYR A O 1
ATOM 610 N N . ILE A 1 82 ? -16.312 13.891 4.098 1 97.94 82 ILE A N 1
ATOM 611 C CA . ILE A 1 82 ? -15.273 13.172 3.363 1 97.94 82 ILE A CA 1
ATOM 612 C C . ILE A 1 82 ? -15.875 12.531 2.115 1 97.94 82 ILE A C 1
ATOM 614 O O . ILE A 1 82 ? -16.859 11.789 2.203 1 97.94 82 ILE A O 1
ATOM 618 N N . ARG A 1 83 ? -15.312 12.883 0.973 1 98 83 ARG A N 1
ATOM 619 C CA . ARG A 1 83 ? -15.797 12.297 -0.274 1 98 83 ARG A CA 1
ATOM 620 C C . ARG A 1 83 ? -14.812 11.258 -0.804 1 98 83 ARG A C 1
ATOM 622 O O . ARG A 1 83 ? -13.602 11.367 -0.591 1 98 83 ARG A O 1
ATOM 629 N N . LYS A 1 84 ? -15.445 10.25 -1.413 1 95.94 84 LYS A N 1
ATOM 630 C CA . LYS A 1 84 ? -14.664 9.242 -2.117 1 95.94 84 LYS A CA 1
ATOM 631 C C . LYS A 1 84 ? -14.508 9.594 -3.594 1 95.94 84 LYS A C 1
ATOM 633 O O . LYS A 1 84 ? -15.492 9.656 -4.328 1 95.94 84 LYS A O 1
ATOM 638 N N . VAL A 1 85 ? -13.227 9.859 -4.031 1 96.56 85 VAL A N 1
ATOM 639 C CA . VAL A 1 85 ? -12.984 10.219 -5.426 1 96.56 85 VAL A CA 1
ATOM 640 C C . VAL A 1 85 ? -11.719 9.523 -5.922 1 96.56 85 VAL A C 1
ATOM 642 O O . VAL A 1 85 ? -10.859 9.133 -5.125 1 96.56 85 VAL A O 1
ATOM 645 N N . LYS A 1 86 ? -11.664 9.336 -7.285 1 92.06 86 LYS A N 1
ATOM 646 C CA . LYS A 1 86 ? -10.445 8.781 -7.867 1 92.06 86 LYS A CA 1
ATOM 647 C C . LYS A 1 86 ? -9.227 9.641 -7.516 1 92.06 86 LYS A C 1
ATOM 649 O O . LYS A 1 86 ? -9.258 10.859 -7.672 1 92.06 86 LYS A O 1
ATOM 654 N N . ASP A 1 87 ? -8.172 9.125 -6.922 1 92 87 ASP A N 1
ATOM 655 C CA . ASP A 1 87 ? -6.898 9.766 -6.594 1 92 87 ASP A CA 1
ATOM 656 C C . ASP A 1 87 ? -7.062 10.766 -5.453 1 92 87 ASP A C 1
ATOM 658 O O . ASP A 1 87 ? -6.293 11.727 -5.348 1 92 87 ASP A O 1
ATOM 662 N N . GLY A 1 88 ? -8.078 10.531 -4.66 1 95.5 88 GLY A N 1
ATOM 663 C CA . GLY A 1 88 ? -8.297 11.438 -3.537 1 95.5 88 GLY A CA 1
ATOM 664 C C . GLY A 1 88 ? -7.379 11.156 -2.361 1 95.5 88 GLY A C 1
ATOM 665 O O . GLY A 1 88 ? -7.238 11.992 -1.466 1 95.5 88 GLY A O 1
ATOM 666 N N . LEU A 1 89 ? -6.871 9.992 -2.295 1 95.19 89 LEU A N 1
ATOM 667 C CA . LEU A 1 89 ? -5.965 9.555 -1.236 1 95.19 89 LEU A CA 1
ATOM 668 C C . LEU A 1 89 ? -4.512 9.672 -1.684 1 95.19 89 LEU A C 1
ATOM 670 O O . LEU A 1 89 ? -4.148 9.188 -2.758 1 95.19 89 LEU A O 1
ATOM 674 N N . GLY A 1 90 ? -3.713 10.445 -0.911 1 95.12 90 GLY A N 1
ATOM 675 C CA . GLY A 1 90 ? -2.283 10.469 -1.177 1 95.12 90 GLY A CA 1
ATOM 676 C C . GLY A 1 90 ? -1.559 9.25 -0.627 1 95.12 90 GLY A C 1
ATOM 677 O O . GLY A 1 90 ? -2.09 8.539 0.226 1 95.12 90 GLY A O 1
ATOM 678 N N . SER A 1 91 ? -0.382 9.008 -1.164 1 94.75 91 SER A N 1
ATOM 679 C CA . SER A 1 91 ? 0.43 7.895 -0.678 1 94.75 91 SER A CA 1
ATOM 680 C C . SER A 1 91 ? 1.901 8.281 -0.584 1 94.75 91 SER A C 1
ATOM 682 O O . SER A 1 91 ? 2.41 9.008 -1.438 1 94.75 91 SER A O 1
ATOM 684 N N . TRP A 1 92 ? 2.48 7.887 0.478 1 93.25 92 TRP A N 1
ATOM 685 C CA . TRP A 1 92 ? 3.93 7.98 0.607 1 93.25 92 TRP A CA 1
ATOM 686 C C . TRP A 1 92 ? 4.559 6.598 0.719 1 93.25 92 TRP A C 1
ATOM 688 O O . TRP A 1 92 ? 4.352 5.891 1.709 1 93.25 92 TRP A O 1
ATOM 698 N N . LEU A 1 93 ? 5.227 6.184 -0.295 1 96.31 93 LEU A N 1
ATOM 699 C CA . LEU A 1 93 ? 5.969 4.93 -0.344 1 96.31 93 LEU A CA 1
ATOM 700 C C . LEU A 1 93 ? 7.426 5.141 0.052 1 96.31 93 LEU A C 1
ATOM 702 O O . LEU A 1 93 ? 8.133 5.949 -0.562 1 96.31 93 LEU A O 1
ATOM 706 N N . ALA A 1 94 ? 7.836 4.422 1.078 1 95.56 94 ALA A N 1
ATOM 707 C CA . ALA A 1 94 ? 9.203 4.605 1.55 1 95.56 94 ALA A CA 1
ATOM 708 C C . ALA A 1 94 ? 9.836 3.27 1.926 1 95.56 94 ALA A C 1
ATOM 710 O O . ALA A 1 94 ? 9.188 2.41 2.521 1 95.56 94 ALA A O 1
ATOM 711 N N . ILE A 1 95 ? 11.031 3.055 1.543 1 96.75 95 ILE A N 1
ATOM 712 C CA . ILE A 1 95 ? 11.82 1.893 1.925 1 96.75 95 ILE A CA 1
ATOM 713 C C . ILE A 1 95 ? 12.992 2.332 2.801 1 96.75 95 ILE A C 1
ATOM 715 O O . ILE A 1 95 ? 13.695 3.293 2.475 1 96.75 95 ILE A O 1
ATOM 719 N N . PHE A 1 96 ? 13.18 1.644 3.885 1 95.5 96 PHE A N 1
ATOM 720 C CA . PHE A 1 96 ? 14.211 1.972 4.863 1 95.5 96 PHE A CA 1
ATOM 721 C C . PHE A 1 96 ? 15.32 0.932 4.848 1 95.5 96 PHE A C 1
ATOM 723 O O . PHE A 1 96 ? 15.109 -0.205 4.422 1 95.5 96 PHE A O 1
ATOM 730 N N . ASP A 1 97 ? 16.484 1.336 5.289 1 95.06 97 ASP A N 1
ATOM 731 C CA . ASP A 1 97 ? 17.562 0.375 5.48 1 95.06 97 ASP A CA 1
ATOM 732 C C . ASP A 1 97 ? 17.656 -0.06 6.941 1 95.06 97 ASP A C 1
ATOM 734 O O . ASP A 1 97 ? 16.766 0.22 7.738 1 95.06 97 ASP A O 1
ATOM 738 N N . ASN A 1 98 ? 18.703 -0.804 7.273 1 93.81 98 ASN A N 1
ATOM 739 C CA . ASN A 1 98 ? 18.844 -1.379 8.609 1 93.81 98 ASN A CA 1
ATOM 740 C C . ASN A 1 98 ? 19.156 -0.308 9.648 1 93.81 98 ASN A C 1
ATOM 742 O O . ASN A 1 98 ? 18.984 -0.532 10.852 1 93.81 98 ASN A O 1
ATOM 746 N N . SER A 1 99 ? 19.609 0.872 9.281 1 90.5 99 SER A N 1
ATOM 747 C CA . SER A 1 99 ? 19.906 1.974 10.195 1 90.5 99 SER A CA 1
ATOM 748 C C . SER A 1 99 ? 18.656 2.826 10.445 1 90.5 99 SER A C 1
ATOM 750 O O . SER A 1 99 ? 18.703 3.76 11.25 1 90.5 99 SER A O 1
ATOM 752 N N . GLY A 1 100 ? 17.609 2.494 9.641 1 87.38 100 GLY A N 1
ATOM 753 C CA . GLY A 1 100 ? 16.375 3.26 9.805 1 87.38 100 GLY A CA 1
ATOM 754 C C . GLY A 1 100 ? 16.312 4.465 8.883 1 87.38 100 GLY A C 1
ATOM 755 O O . GLY A 1 100 ? 15.414 5.305 9.023 1 87.38 100 GLY A O 1
ATOM 756 N N . ASP A 1 101 ? 17.234 4.547 7.973 1 89.44 101 ASP A N 1
ATOM 757 C CA . ASP A 1 101 ? 17.25 5.664 7.027 1 89.44 101 ASP A CA 1
ATOM 758 C C . ASP A 1 101 ? 16.422 5.332 5.781 1 89.44 101 ASP A C 1
ATOM 760 O O . ASP A 1 101 ? 16.391 4.184 5.34 1 89.44 101 ASP A O 1
ATOM 764 N N . VAL A 1 102 ? 15.797 6.379 5.23 1 93 102 VAL A N 1
ATOM 765 C CA . VAL A 1 102 ? 15.078 6.199 3.977 1 93 102 VAL A CA 1
ATOM 766 C C . VAL A 1 102 ? 16.062 6.035 2.828 1 93 102 VAL A C 1
ATOM 768 O O . VAL A 1 102 ? 16.906 6.914 2.592 1 93 102 VAL A O 1
ATOM 771 N N . VAL A 1 103 ? 15.977 5 2.119 1 95.56 103 VAL A N 1
ATOM 772 C CA . VAL A 1 103 ? 16.891 4.777 1.008 1 95.56 103 VAL A CA 1
ATOM 773 C C . VAL A 1 103 ? 16.203 5.102 -0.312 1 95.56 103 VAL A C 1
ATOM 775 O O . VAL A 1 103 ? 16.859 5.391 -1.314 1 95.56 103 VAL A O 1
ATOM 778 N N . ALA A 1 104 ? 14.922 5.012 -0.346 1 96.5 104 ALA A N 1
ATOM 779 C CA . ALA A 1 104 ? 14.102 5.32 -1.518 1 96.5 104 ALA A CA 1
ATOM 780 C C . ALA A 1 104 ? 12.68 5.684 -1.114 1 96.5 104 ALA A C 1
ATOM 782 O O . ALA A 1 104 ? 12.109 5.078 -0.201 1 96.5 104 ALA A O 1
ATOM 783 N N . SER A 1 105 ? 12.141 6.688 -1.806 1 96.31 105 SER A N 1
ATOM 784 C CA . SER A 1 105 ? 10.758 7.027 -1.49 1 96.31 105 SER A CA 1
ATOM 785 C C . SER A 1 105 ? 10.07 7.703 -2.672 1 96.31 105 SER A C 1
ATOM 787 O O . SER A 1 105 ? 10.727 8.328 -3.508 1 96.31 105 SER A O 1
ATOM 789 N N . ILE A 1 106 ? 8.805 7.531 -2.805 1 97.38 106 ILE A N 1
ATOM 790 C CA . ILE A 1 106 ? 7.91 8.172 -3.766 1 97.38 106 ILE A CA 1
ATOM 791 C C . ILE A 1 106 ? 6.668 8.695 -3.047 1 97.38 106 ILE A C 1
ATOM 793 O O . ILE A 1 106 ? 6.023 7.957 -2.299 1 97.38 106 ILE A O 1
ATOM 797 N N . SER A 1 107 ? 6.316 9.93 -3.262 1 94.44 107 SER A N 1
ATOM 798 C CA . SER A 1 107 ? 5.098 10.523 -2.721 1 94.44 107 SER A CA 1
ATOM 799 C C . SER A 1 107 ? 4.098 10.836 -3.83 1 94.44 107 SER A C 1
ATOM 801 O O . SER A 1 107 ? 4.406 11.586 -4.758 1 94.44 107 SER A O 1
ATOM 803 N N . LYS A 1 108 ? 2.986 10.211 -3.76 1 95.88 108 LYS A N 1
ATOM 804 C CA . LYS A 1 108 ? 1.868 10.555 -4.633 1 95.88 108 LYS A CA 1
ATOM 805 C C . LYS A 1 108 ? 0.934 11.555 -3.961 1 95.88 108 LYS A C 1
ATOM 807 O O . LYS A 1 108 ? 0.234 11.219 -3.006 1 95.88 108 LYS A O 1
ATOM 812 N N . ARG A 1 109 ? 0.86 12.727 -4.512 1 92.44 109 ARG A N 1
ATOM 813 C CA . ARG A 1 109 ? -0.028 13.75 -3.977 1 92.44 109 ARG A CA 1
ATOM 814 C C . ARG A 1 109 ? -1.471 13.508 -4.406 1 92.44 109 ARG A C 1
ATOM 816 O O . ARG A 1 109 ? -1.727 13.109 -5.543 1 92.44 109 ARG A O 1
ATOM 823 N N . PRO A 1 110 ? -2.348 13.703 -3.516 1 94.75 110 PRO A N 1
ATOM 824 C CA . PRO A 1 110 ? -3.752 13.555 -3.906 1 94.75 110 PRO A CA 1
ATOM 825 C C . PRO A 1 110 ? -4.262 14.742 -4.719 1 94.75 110 PRO A C 1
ATOM 827 O O . PRO A 1 110 ? -3.701 15.844 -4.637 1 94.75 110 PRO A O 1
ATOM 830 N N . ASP A 1 111 ? -5.223 14.477 -5.562 1 94 111 ASP A N 1
ATOM 831 C CA . ASP A 1 111 ? -5.984 15.547 -6.199 1 94 111 ASP A CA 1
ATOM 832 C C . ASP A 1 111 ? -7.047 16.109 -5.25 1 94 111 ASP A C 1
ATOM 834 O O . ASP A 1 111 ? -8.055 15.445 -4.988 1 94 111 ASP A O 1
ATOM 838 N N . LEU A 1 112 ? -6.887 17.359 -4.801 1 95.56 112 LEU A N 1
ATOM 839 C CA . LEU A 1 112 ? -7.762 17.922 -3.779 1 95.56 112 LEU A CA 1
ATOM 840 C C . LEU A 1 112 ? -8.836 18.797 -4.406 1 95.56 112 LEU A C 1
ATOM 842 O O . LEU A 1 112 ? -9.578 19.484 -3.695 1 95.56 112 LEU A O 1
ATOM 846 N N . SER A 1 113 ? -9.016 18.766 -5.707 1 95.19 113 SER A N 1
ATOM 847 C CA . SER A 1 113 ? -9.93 19.672 -6.418 1 95.19 113 SER A CA 1
ATOM 848 C C . SER A 1 113 ? -11.359 19.5 -5.922 1 95.19 113 SER A C 1
ATOM 850 O O . SER A 1 113 ? -12.125 20.469 -5.879 1 95.19 113 SER A O 1
ATOM 852 N N . GLU A 1 114 ? -11.672 18.281 -5.547 1 97.12 114 GLU A N 1
ATOM 853 C CA . GLU A 1 114 ? -13.039 18.016 -5.109 1 97.12 114 GLU A CA 1
ATOM 854 C C . GLU A 1 114 ? -13.352 18.734 -3.803 1 97.12 114 GLU A C 1
ATOM 856 O O . GLU A 1 114 ? -14.523 18.906 -3.451 1 97.12 114 GLU A O 1
ATOM 861 N N . ILE A 1 115 ? -12.383 19.141 -3.006 1 98.12 115 ILE A N 1
ATOM 862 C CA . ILE A 1 115 ? -12.617 19.906 -1.785 1 98.12 115 ILE A CA 1
ATOM 863 C C . ILE A 1 115 ? -13.242 21.266 -2.133 1 98.12 115 ILE A C 1
ATOM 865 O O . ILE A 1 115 ? -14.125 21.734 -1.421 1 98.12 115 ILE A O 1
ATOM 869 N N . ALA A 1 116 ? -12.805 21.859 -3.25 1 97.62 116 ALA A N 1
ATOM 870 C CA . ALA A 1 116 ? -13.414 23.109 -3.703 1 97.62 116 ALA A CA 1
ATOM 871 C C . ALA A 1 116 ? -14.906 22.938 -3.941 1 97.62 116 ALA A C 1
ATOM 873 O O . ALA A 1 116 ? -15.711 23.797 -3.557 1 97.62 116 ALA A O 1
ATOM 874 N N . ARG A 1 117 ? -15.211 21.812 -4.527 1 97.5 117 ARG A N 1
ATOM 875 C CA . ARG A 1 117 ? -16.609 21.531 -4.809 1 97.5 117 ARG A CA 1
ATOM 876 C C . ARG A 1 117 ? -17.406 21.344 -3.518 1 97.5 117 ARG A C 1
ATOM 878 O O . ARG A 1 117 ? -18.547 21.797 -3.406 1 97.5 117 ARG A O 1
ATOM 885 N N . ILE A 1 118 ? -16.859 20.688 -2.566 1 98.25 118 ILE A N 1
ATOM 886 C CA . ILE A 1 118 ? -17.5 20.516 -1.269 1 98.25 118 ILE A CA 1
ATOM 887 C C . ILE A 1 118 ? -17.781 21.875 -0.64 1 98.25 118 ILE A C 1
ATOM 889 O O . ILE A 1 118 ? -18.875 22.109 -0.134 1 98.25 118 ILE A O 1
ATOM 893 N N . LEU A 1 119 ? -16.844 22.766 -0.728 1 98.38 119 LEU A N 1
ATOM 894 C CA . LEU A 1 119 ? -16.984 24.094 -0.128 1 98.38 119 LEU A CA 1
ATOM 895 C C . LEU A 1 119 ? -18.031 24.922 -0.873 1 98.38 119 LEU A C 1
ATOM 897 O O . LEU A 1 119 ? -18.766 25.703 -0.261 1 98.38 119 LEU A O 1
ATOM 901 N N . ASP A 1 120 ? -18.094 24.734 -2.191 1 98.19 120 ASP A N 1
ATOM 902 C CA . ASP A 1 120 ? -19.109 25.422 -2.971 1 98.19 120 ASP A CA 1
ATOM 903 C C . ASP A 1 120 ? -20.516 24.938 -2.6 1 98.19 120 ASP A C 1
ATOM 905 O O . ASP A 1 120 ? -21.453 25.734 -2.531 1 98.19 120 ASP A O 1
ATOM 909 N N . GLU A 1 121 ? -20.594 23.703 -2.348 1 98.31 121 GLU A N 1
ATOM 910 C CA . GLU A 1 121 ? -21.906 23.078 -2.154 1 98.31 121 GLU A CA 1
ATOM 911 C C . GLU A 1 121 ? -22.344 23.156 -0.693 1 98.31 121 GLU A C 1
ATOM 913 O O . GLU A 1 121 ? -23.516 23.359 -0.401 1 98.31 121 GLU A O 1
ATOM 918 N N . GLN A 1 122 ? -21.344 23.031 0.205 1 98 122 GLN A N 1
ATOM 919 C CA . GLN A 1 122 ? -21.734 22.828 1.599 1 98 122 GLN A CA 1
ATOM 920 C C . GLN A 1 122 ? -20.938 23.734 2.527 1 98 122 GLN A C 1
ATOM 922 O O . GLN A 1 122 ? -20.953 23.562 3.748 1 98 122 GLN A O 1
ATOM 927 N N . GLY A 1 123 ? -20.281 24.641 1.987 1 97.94 123 GLY A N 1
ATOM 928 C CA . GLY A 1 123 ? -19.422 25.516 2.771 1 97.94 123 GLY A CA 1
ATOM 929 C C . GLY A 1 123 ? -20.172 26.281 3.842 1 97.94 123 GLY A C 1
ATOM 930 O O . GLY A 1 123 ? -19.703 26.406 4.973 1 97.94 123 GLY A O 1
ATOM 931 N N . ASP A 1 124 ? -21.312 26.766 3.502 1 97.88 124 ASP A N 1
ATOM 932 C CA . ASP A 1 124 ? -22.109 27.531 4.453 1 97.88 124 ASP A CA 1
ATOM 933 C C . ASP A 1 124 ? -22.469 26.703 5.68 1 97.88 124 ASP A C 1
ATOM 935 O O . ASP A 1 124 ? -22.297 27.156 6.816 1 97.88 124 ASP A O 1
ATOM 939 N N . GLU A 1 125 ? -22.891 25.547 5.453 1 96.38 125 GLU A N 1
ATOM 940 C CA . GLU A 1 125 ? -23.266 24.656 6.547 1 96.38 125 GLU A CA 1
ATOM 941 C C . GLU A 1 125 ? -22.047 24.297 7.398 1 96.38 125 GLU A C 1
ATOM 943 O O . GLU A 1 125 ? -22.141 24.219 8.625 1 96.38 125 GLU A O 1
ATOM 948 N N . ILE A 1 126 ? -20.906 24.109 6.785 1 97.19 126 ILE A N 1
ATOM 949 C CA . ILE A 1 126 ? -19.688 23.672 7.453 1 97.19 126 ILE A CA 1
ATOM 950 C C . ILE A 1 126 ? -19.141 24.797 8.328 1 97.19 126 ILE A C 1
ATOM 952 O O . ILE A 1 126 ? -18.75 24.562 9.469 1 97.19 126 ILE A O 1
ATOM 956 N N . PHE A 1 127 ? -19.234 25.984 7.836 1 97.88 127 PHE A N 1
ATOM 957 C CA . PHE A 1 127 ? -18.547 27.094 8.492 1 97.88 127 PHE A CA 1
ATOM 958 C C . PHE A 1 127 ? -19.453 27.781 9.5 1 97.88 127 PHE A C 1
ATOM 960 O O . PHE A 1 127 ? -18.984 28.328 10.5 1 97.88 127 PHE A O 1
ATOM 967 N N . LYS A 1 128 ? -20.734 27.75 9.258 1 95.81 128 LYS A N 1
ATOM 968 C CA . LYS A 1 128 ? -21.688 28.531 10.055 1 95.81 128 LYS A CA 1
ATOM 969 C C . LYS A 1 128 ? -21.562 28.172 11.531 1 95.81 128 LYS A C 1
ATOM 971 O O . LYS A 1 128 ? -21.516 29.062 12.383 1 95.81 128 LYS A O 1
ATOM 976 N N . ASP A 1 129 ? -21.453 26.922 11.836 1 89.81 129 ASP A N 1
ATOM 977 C CA . ASP A 1 129 ? -21.484 26.531 13.234 1 89.81 129 ASP A CA 1
ATOM 978 C C . ASP A 1 129 ? -20.109 26.078 13.711 1 89.81 129 ASP A C 1
ATOM 980 O O . ASP A 1 129 ? -19.969 25.562 14.812 1 89.81 129 ASP A O 1
ATOM 984 N N . ALA A 1 130 ? -19.078 26.266 12.922 1 95.81 130 ALA A N 1
ATOM 985 C CA . ALA A 1 130 ? -17.734 25.875 13.305 1 95.81 130 ALA A CA 1
ATOM 986 C C . ALA A 1 130 ? -17.188 26.797 14.398 1 95.81 130 ALA A C 1
ATOM 988 O O . ALA A 1 130 ? -17.516 27.984 14.445 1 95.81 130 ALA A O 1
ATOM 989 N N . ASP A 1 131 ? -16.406 26.234 15.258 1 95.75 131 ASP A N 1
ATOM 990 C CA . ASP A 1 131 ? -15.719 27.047 16.25 1 95.75 131 ASP A CA 1
ATOM 991 C C . ASP A 1 131 ? -14.492 27.734 15.641 1 95.75 131 ASP A C 1
ATOM 993 O O . ASP A 1 131 ? -14.188 28.891 15.969 1 95.75 131 ASP A O 1
ATOM 997 N N . SER A 1 132 ? -13.781 27.078 14.844 1 97.5 132 SER A N 1
ATOM 998 C CA . SER A 1 132 ? -12.648 27.578 14.07 1 97.5 132 SER A CA 1
ATOM 999 C C . SER A 1 132 ? -12.32 26.641 12.914 1 97.5 132 SER A C 1
ATOM 1001 O O . SER A 1 132 ? -12.93 25.578 12.773 1 97.5 132 SER A O 1
ATOM 1003 N N . ILE A 1 133 ? -11.391 27.094 12.023 1 98.44 133 ILE A N 1
ATOM 1004 C CA . ILE A 1 133 ? -11.023 26.328 10.836 1 98.44 133 ILE A CA 1
ATOM 1005 C C . ILE A 1 133 ? -9.523 26.047 10.828 1 98.44 133 ILE A C 1
ATOM 1007 O O . ILE A 1 133 ? -8.727 26.953 11.109 1 98.44 133 ILE A O 1
ATOM 1011 N N . ILE A 1 134 ? -9.164 24.812 10.578 1 98.38 134 ILE A N 1
ATOM 1012 C CA . ILE A 1 134 ? -7.77 24.422 10.383 1 98.38 134 ILE A CA 1
ATOM 1013 C C . ILE A 1 134 ? -7.547 24 8.938 1 98.38 134 ILE A C 1
ATOM 1015 O O . ILE A 1 134 ? -8.336 23.234 8.383 1 98.38 134 ILE A O 1
ATOM 1019 N N . ILE A 1 135 ? -6.426 24.469 8.359 1 97.56 135 ILE A N 1
ATOM 1020 C CA . ILE A 1 135 ? -6.145 24.109 6.973 1 97.56 135 ILE A CA 1
ATOM 1021 C C . ILE A 1 135 ? -4.656 23.812 6.812 1 97.56 135 ILE A C 1
ATOM 1023 O O . ILE A 1 135 ? -3.828 24.297 7.582 1 97.56 135 ILE A O 1
ATOM 1027 N N . GLU A 1 136 ? -4.41 22.953 5.84 1 93.56 136 GLU A N 1
ATOM 1028 C CA . GLU A 1 136 ? -3.068 22.906 5.27 1 93.56 136 GLU A CA 1
ATOM 1029 C C . GLU A 1 136 ? -2.848 24.031 4.273 1 93.56 136 GLU A C 1
ATOM 1031 O O . GLU A 1 136 ? -3.566 24.141 3.279 1 93.56 136 GLU A O 1
ATOM 1036 N N . PHE A 1 137 ? -1.868 24.781 4.527 1 92.25 137 PHE A N 1
ATOM 1037 C CA . PHE A 1 137 ? -1.717 26.016 3.785 1 92.25 137 PHE A CA 1
ATOM 1038 C C . PHE A 1 137 ? -1.162 25.766 2.391 1 92.25 137 PHE A C 1
ATOM 1040 O O . PHE A 1 137 ? -1.274 26.609 1.503 1 92.25 137 PHE A O 1
ATOM 1047 N N . ASP A 1 138 ? -0.557 24.609 2.146 1 88.62 138 ASP A N 1
ATOM 1048 C CA . ASP A 1 138 ? 0.061 24.344 0.852 1 88.62 138 ASP A CA 1
ATOM 1049 C C . ASP A 1 138 ? -0.92 23.656 -0.095 1 88.62 138 ASP A C 1
ATOM 1051 O O . ASP A 1 138 ? -0.513 23.047 -1.09 1 88.62 138 ASP A O 1
ATOM 1055 N N . MET A 1 139 ? -2.229 23.75 0.228 1 91.69 139 MET A N 1
ATOM 1056 C CA . MET A 1 139 ? -3.254 23.297 -0.707 1 91.69 139 MET A CA 1
ATOM 1057 C C . MET A 1 139 ? -3.4 24.281 -1.87 1 91.69 139 MET A C 1
ATOM 1059 O O . MET A 1 139 ? -2.801 25.344 -1.863 1 91.69 139 MET A O 1
ATOM 1063 N N . GLU A 1 140 ? -4.191 23.875 -2.836 1 91.69 140 GLU A N 1
ATOM 1064 C CA . GLU A 1 140 ? -4.398 24.719 -4.016 1 91.69 140 GLU A CA 1
ATOM 1065 C C . GLU A 1 140 ? -4.969 26.078 -3.631 1 91.69 140 GLU A C 1
ATOM 1067 O O . GLU A 1 140 ? -5.812 26.172 -2.736 1 91.69 140 GLU A O 1
ATOM 1072 N N . LYS A 1 141 ? -4.535 27.062 -4.422 1 92.31 141 LYS A N 1
ATOM 1073 C CA . LYS A 1 141 ? -4.914 28.453 -4.148 1 92.31 141 LYS A CA 1
ATOM 1074 C C . LYS A 1 141 ? -6.426 28.625 -4.203 1 92.31 141 LYS A C 1
ATOM 1076 O O . LYS A 1 141 ? -7 29.359 -3.402 1 92.31 141 LYS A O 1
ATOM 1081 N N . ASP A 1 142 ? -7.035 27.969 -5.133 1 94.69 142 ASP A N 1
ATOM 1082 C CA . ASP A 1 142 ? -8.477 28.094 -5.312 1 94.69 142 ASP A CA 1
ATOM 1083 C C . ASP A 1 142 ? -9.234 27.578 -4.086 1 94.69 142 ASP A C 1
ATOM 1085 O O . ASP A 1 142 ? -10.289 28.109 -3.732 1 94.69 142 ASP A O 1
ATOM 1089 N N . ILE A 1 143 ? -8.766 26.609 -3.43 1 96.75 143 ILE A N 1
ATOM 1090 C CA . ILE A 1 143 ? -9.375 26.062 -2.215 1 96.75 143 ILE A CA 1
ATOM 1091 C C . ILE A 1 143 ? -9.195 27.062 -1.07 1 96.75 143 ILE A C 1
ATOM 1093 O O . ILE A 1 143 ? -10.148 27.359 -0.349 1 96.75 143 ILE A O 1
ATOM 1097 N N . LEU A 1 144 ? -8.031 27.641 -0.986 1 96.12 144 LEU A N 1
ATOM 1098 C CA . LEU A 1 144 ? -7.738 28.609 0.074 1 96.12 144 LEU A CA 1
ATOM 1099 C C . LEU A 1 144 ? -8.641 29.828 -0.034 1 96.12 144 LEU A C 1
ATOM 1101 O O . LEU A 1 144 ? -9.148 30.328 0.975 1 96.12 144 LEU A O 1
ATOM 1105 N N . LYS A 1 145 ? -8.805 30.266 -1.218 1 95.94 145 LYS A N 1
ATOM 1106 C CA . LYS A 1 145 ? -9.656 31.438 -1.433 1 95.94 145 LYS A CA 1
ATOM 1107 C C . LYS A 1 145 ? -11.078 31.188 -0.933 1 95.94 145 LYS A C 1
ATOM 1109 O O . LYS A 1 145 ? -11.68 32.062 -0.303 1 95.94 145 LYS A O 1
ATOM 1114 N N . ARG A 1 146 ? -11.57 30.016 -1.225 1 97.62 146 ARG A N 1
ATOM 1115 C CA . ARG A 1 146 ? -12.906 29.656 -0.767 1 97.62 146 ARG A CA 1
ATOM 1116 C C . ARG A 1 146 ? -12.969 29.578 0.755 1 97.62 146 ARG A C 1
ATOM 1118 O O . ARG A 1 146 ? -13.93 30.047 1.368 1 97.62 146 ARG A O 1
ATOM 1125 N N . VAL A 1 147 ? -11.953 29.031 1.339 1 98.25 147 VAL A N 1
ATOM 1126 C CA . VAL A 1 147 ? -11.891 28.891 2.789 1 98.25 147 VAL A CA 1
ATOM 1127 C C . VAL A 1 147 ? -11.906 30.281 3.438 1 98.25 147 VAL A C 1
ATOM 1129 O O . VAL A 1 147 ? -12.68 30.531 4.367 1 98.25 147 VAL A O 1
ATOM 1132 N N . PHE A 1 148 ? -11.109 31.188 2.936 1 97.5 148 PHE A N 1
ATOM 1133 C CA . PHE A 1 148 ? -11 32.531 3.537 1 97.5 148 PHE A CA 1
ATOM 1134 C C . PHE A 1 148 ? -12.273 33.312 3.32 1 97.5 148 PHE A C 1
ATOM 1136 O O . PHE A 1 148 ? -12.68 34.094 4.188 1 97.5 148 PHE A O 1
ATOM 1143 N N . ALA A 1 149 ? -12.852 33.125 2.168 1 98 149 ALA A N 1
ATOM 1144 C CA . ALA A 1 149 ? -14.125 33.812 1.911 1 98 149 ALA A CA 1
ATOM 1145 C C . ALA A 1 149 ? -15.195 33.344 2.898 1 98 149 ALA A C 1
ATOM 1147 O O . ALA A 1 149 ? -15.922 34.188 3.459 1 98 149 ALA A O 1
ATOM 1148 N N . LEU A 1 150 ? -15.305 32.094 3.064 1 98.5 150 LEU A N 1
ATOM 1149 C CA . LEU A 1 150 ? -16.266 31.516 3.998 1 98.5 150 LEU A CA 1
ATOM 1150 C C . LEU A 1 150 ? -15.945 31.922 5.434 1 98.5 150 LEU A C 1
ATOM 1152 O O . LEU A 1 150 ? -16.844 32.25 6.215 1 98.5 150 LEU A O 1
ATOM 1156 N N . ALA A 1 151 ? -14.695 31.859 5.785 1 98.19 151 ALA A N 1
ATOM 1157 C CA . ALA A 1 151 ? -14.266 32.25 7.129 1 98.19 151 ALA A CA 1
ATOM 1158 C C . ALA A 1 151 ? -14.625 33.688 7.422 1 98.19 151 ALA A C 1
ATOM 1160 O O . ALA A 1 151 ? -15.047 34.031 8.531 1 98.19 151 ALA A O 1
ATOM 1161 N N . GLN A 1 152 ? -14.406 34.562 6.449 1 97.38 152 GLN A N 1
ATOM 1162 C CA . GLN A 1 152 ? -14.766 35.938 6.59 1 97.38 152 GLN A CA 1
ATOM 1163 C C . GLN A 1 152 ? -16.281 36.125 6.742 1 97.38 152 GLN A C 1
ATOM 1165 O O . GLN A 1 152 ? -16.75 36.844 7.621 1 97.38 152 GLN A O 1
ATOM 1170 N N . LYS A 1 153 ? -16.969 35.469 5.926 1 98.06 153 LYS A N 1
ATOM 1171 C CA . LYS A 1 153 ? -18.438 35.531 5.93 1 98.06 153 LYS A CA 1
ATOM 1172 C C . LYS A 1 153 ? -19 35.188 7.301 1 98.06 153 LYS A C 1
ATOM 1174 O O . LYS A 1 153 ? -19.953 35.781 7.77 1 98.06 153 LYS A O 1
ATOM 1179 N N . TYR A 1 154 ? -18.438 34.219 7.953 1 97.81 154 TYR A N 1
ATOM 1180 C CA . TYR A 1 154 ? -19 33.719 9.195 1 97.81 154 TYR A CA 1
ATOM 1181 C C . TYR A 1 154 ? -18.141 34.094 10.391 1 97.81 154 TYR A C 1
ATOM 1183 O O . TYR A 1 154 ? -18.344 33.594 11.5 1 97.81 154 TYR A O 1
ATOM 1191 N N . ASP A 1 155 ? -17.172 34.906 10.172 1 97.25 155 ASP A N 1
ATOM 1192 C CA . ASP A 1 155 ? -16.281 35.438 11.203 1 97.25 155 ASP A CA 1
ATOM 1193 C C . ASP A 1 155 ? -15.602 34.312 11.977 1 97.25 155 ASP A C 1
ATOM 1195 O O . ASP A 1 155 ? -15.703 34.25 13.203 1 97.25 155 ASP A O 1
ATOM 1199 N N . LYS A 1 156 ? -14.93 33.438 11.211 1 97.81 156 LYS A N 1
ATOM 1200 C CA . LYS A 1 156 ? -14.219 32.312 11.812 1 97.81 156 LYS A CA 1
ATOM 1201 C C . LYS A 1 156 ? -12.703 32.5 11.711 1 97.81 156 LYS A C 1
A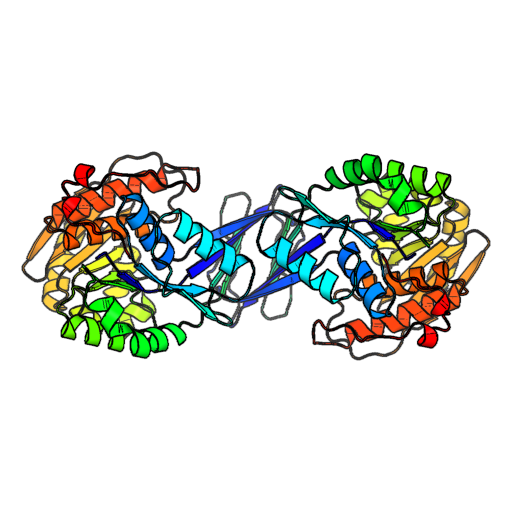TOM 1203 O O . LYS A 1 156 ? -12.203 33 10.695 1 97.81 156 LYS A O 1
ATOM 1208 N N . LYS A 1 157 ? -12 32.125 12.75 1 97.75 157 LYS A N 1
ATOM 1209 C CA . LYS A 1 157 ? -10.547 32.125 12.719 1 97.75 157 LYS A CA 1
ATOM 1210 C C . LYS A 1 157 ? -10.023 30.922 11.938 1 97.75 157 LYS A C 1
ATOM 1212 O O . LYS A 1 157 ? -10.578 29.828 12.031 1 97.75 157 LYS A O 1
ATOM 1217 N N . VAL A 1 158 ? -8.922 31.156 11.164 1 98.31 158 VAL A N 1
ATOM 1218 C CA . VAL A 1 158 ? -8.297 30.109 10.367 1 98.31 158 VAL A CA 1
ATOM 1219 C C . VAL A 1 158 ? -6.875 29.875 10.859 1 98.31 158 VAL A C 1
ATOM 1221 O O . VAL A 1 158 ? -6.074 30.797 10.945 1 98.31 158 VAL A O 1
ATOM 1224 N N . TYR A 1 159 ? -6.594 28.656 11.258 1 98.06 159 TYR A N 1
ATOM 1225 C CA . TYR A 1 159 ? -5.254 28.25 11.664 1 98.06 159 TYR A CA 1
ATOM 1226 C C . TYR A 1 159 ? -4.582 27.422 10.578 1 98.06 159 TYR A C 1
ATOM 1228 O O . TYR A 1 159 ? -5.195 26.516 10.008 1 98.06 159 TYR A O 1
ATOM 1236 N N . ALA A 1 160 ? -3.322 27.719 10.297 1 96.69 160 ALA A N 1
ATOM 1237 C CA . ALA A 1 160 ? -2.672 27.109 9.141 1 96.69 160 ALA A CA 1
ATOM 1238 C C . ALA A 1 160 ? -1.431 26.328 9.547 1 96.69 160 ALA A C 1
ATOM 1240 O O . ALA A 1 160 ? -0.617 26.812 10.344 1 96.69 160 ALA A O 1
ATOM 1241 N N . VAL A 1 161 ? -1.358 25.156 9.008 1 93.38 161 VAL A N 1
ATOM 1242 C CA . VAL A 1 161 ? -0.159 24.328 9.102 1 93.38 161 VAL A CA 1
ATOM 1243 C C . VAL A 1 161 ? 0.452 24.156 7.711 1 93.38 161 VAL A C 1
ATOM 1245 O O . VAL A 1 161 ? -0.252 24.234 6.699 1 93.38 161 VAL A O 1
ATOM 1248 N N . VAL A 1 162 ? 1.795 23.969 7.691 1 87.31 162 VAL A N 1
ATOM 1249 C CA . VAL A 1 162 ? 2.459 23.875 6.395 1 87.31 162 VAL A CA 1
ATOM 1250 C C . VAL A 1 162 ? 3.227 22.562 6.293 1 87.31 162 VAL A C 1
ATOM 1252 O O . VAL A 1 162 ? 3.865 22.141 7.258 1 87.31 162 VAL A O 1
ATOM 1255 N N . SER A 1 163 ? 3.068 21.938 5.094 1 78.88 163 SER A N 1
ATOM 1256 C CA . SER A 1 163 ? 3.836 20.734 4.828 1 78.88 163 SER A CA 1
ATOM 1257 C C . SER A 1 163 ? 4.902 20.969 3.764 1 78.88 163 SER A C 1
ATOM 1259 O O . SER A 1 163 ? 5.918 20.281 3.725 1 78.88 163 SER A O 1
ATOM 1261 N N . ASN A 1 164 ? 4.676 21.859 2.916 1 80.94 164 ASN A N 1
ATOM 1262 C CA . ASN A 1 164 ? 5.605 22.25 1.859 1 80.94 164 ASN A CA 1
ATOM 1263 C C . ASN A 1 164 ? 5.859 23.75 1.86 1 80.94 164 ASN A C 1
ATOM 1265 O O . ASN A 1 164 ? 5.062 24.531 1.318 1 80.94 164 ASN A O 1
ATOM 1269 N N . MET A 1 165 ? 7.008 24.078 2.193 1 81.81 165 MET A N 1
ATOM 1270 C CA . MET A 1 165 ? 7.309 25.484 2.449 1 81.81 165 MET A CA 1
ATOM 1271 C C . MET A 1 165 ? 7.488 26.25 1.141 1 81.81 165 MET A C 1
ATOM 1273 O O . MET A 1 165 ? 7.246 27.453 1.084 1 81.81 165 MET A O 1
ATOM 1277 N N . THR A 1 166 ? 7.875 25.578 0.121 1 82.44 166 THR A N 1
ATOM 1278 C CA . THR A 1 166 ? 8.016 26.266 -1.163 1 82.44 166 THR A CA 1
ATOM 1279 C C . THR A 1 166 ? 6.684 26.844 -1.619 1 82.44 166 THR A C 1
ATOM 1281 O O . THR A 1 166 ? 6.629 27.984 -2.086 1 82.44 166 THR A O 1
ATOM 1284 N N . ILE A 1 167 ? 5.699 26.172 -1.38 1 82.94 167 ILE A N 1
ATOM 1285 C CA . ILE A 1 167 ? 4.363 26.609 -1.76 1 82.94 167 ILE A CA 1
ATOM 1286 C C . ILE A 1 167 ? 3.896 27.719 -0.817 1 82.94 167 ILE A C 1
ATOM 1288 O O . ILE A 1 167 ? 3.283 28.703 -1.253 1 82.94 167 ILE A O 1
ATOM 1292 N N . ALA A 1 168 ? 4.191 27.578 0.391 1 83.31 168 ALA A N 1
ATOM 1293 C CA . ALA A 1 168 ? 3.797 28.578 1.389 1 83.31 168 ALA A CA 1
ATOM 1294 C C . ALA A 1 168 ? 4.426 29.938 1.087 1 83.31 168 ALA A C 1
ATOM 1296 O O . ALA A 1 168 ? 3.777 30.969 1.248 1 83.31 168 ALA A O 1
ATOM 1297 N N . VAL A 1 169 ? 5.664 29.875 0.615 1 86.56 169 VAL A N 1
ATOM 1298 C CA . VAL A 1 169 ? 6.367 31.109 0.28 1 86.56 169 VAL A CA 1
ATOM 1299 C C . VAL A 1 169 ? 5.672 31.797 -0.894 1 86.56 169 VAL A C 1
ATOM 1301 O O . VAL A 1 169 ? 5.5 33.031 -0.894 1 86.56 169 VAL A O 1
ATOM 1304 N N . GLU A 1 170 ? 5.219 31.016 -1.787 1 88.25 170 GLU A N 1
ATOM 1305 C CA . GLU A 1 170 ? 4.543 31.547 -2.969 1 88.25 170 GLU A CA 1
ATOM 1306 C C . GLU A 1 170 ? 3.209 32.188 -2.602 1 88.25 170 GLU A C 1
ATOM 1308 O O . GLU A 1 170 ? 2.717 33.062 -3.314 1 88.25 170 GLU A O 1
ATOM 1313 N N . ARG A 1 171 ? 2.668 31.797 -1.52 1 88 171 ARG A N 1
ATOM 1314 C CA . ARG A 1 171 ? 1.337 32.25 -1.134 1 88 171 ARG A CA 1
ATOM 1315 C C . ARG A 1 171 ? 1.394 33.094 0.147 1 88 171 ARG A C 1
ATOM 1317 O O . ARG A 1 171 ? 0.443 33.094 0.932 1 88 171 ARG A O 1
ATOM 1324 N N . ARG A 1 172 ? 2.443 33.688 0.317 1 85.88 172 ARG A N 1
ATOM 1325 C CA . ARG A 1 172 ? 2.711 34.375 1.579 1 85.88 172 ARG A CA 1
ATOM 1326 C C . ARG A 1 172 ? 1.671 35.438 1.848 1 85.88 172 ARG A C 1
ATOM 1328 O O . ARG A 1 172 ? 1.356 35.75 3.004 1 85.88 172 ARG A O 1
ATOM 1335 N N . ASP A 1 173 ? 1.117 36 0.799 1 87.44 173 ASP A N 1
ATOM 1336 C CA . ASP A 1 173 ? 0.149 37.094 0.938 1 87.44 173 ASP A CA 1
ATOM 1337 C C . ASP A 1 173 ? -1.134 36.594 1.605 1 87.44 173 ASP A C 1
ATOM 1339 O O . ASP A 1 173 ? -1.869 37.375 2.203 1 87.44 173 ASP A O 1
ATOM 1343 N N . LEU A 1 174 ? -1.382 35.312 1.561 1 90.88 174 LEU A N 1
ATOM 1344 C CA . LEU A 1 174 ? -2.607 34.75 2.115 1 90.88 174 LEU A CA 1
ATOM 1345 C C . LEU A 1 174 ? -2.445 34.438 3.604 1 90.88 174 LEU A C 1
ATOM 1347 O O . LEU A 1 174 ? -3.432 34.219 4.309 1 90.88 174 LEU A O 1
ATOM 1351 N N . LEU A 1 175 ? -1.26 34.531 4.09 1 90.19 175 LEU A N 1
ATOM 1352 C CA . LEU A 1 175 ? -0.995 34.188 5.48 1 90.19 175 LEU A CA 1
ATOM 1353 C C . LEU A 1 175 ? -1.575 35.219 6.43 1 90.19 175 LEU A C 1
ATOM 1355 O O . LEU A 1 175 ? -1.866 34.906 7.59 1 90.19 175 LEU A O 1
ATOM 1359 N N . LYS A 1 176 ? -1.692 36.438 5.953 1 90.94 176 LYS A N 1
ATOM 1360 C CA . LYS A 1 176 ? -2.254 37.531 6.754 1 90.94 176 LYS A CA 1
ATOM 1361 C C . LYS A 1 176 ? -3.699 37.219 7.145 1 90.94 176 LYS A C 1
ATOM 1363 O O . LYS A 1 176 ? -4.207 37.781 8.125 1 90.94 176 LYS A O 1
ATOM 1368 N N . ASN A 1 177 ? -4.309 36.312 6.359 1 93.5 177 ASN A N 1
ATOM 1369 C CA . ASN A 1 177 ? -5.699 35.938 6.617 1 93.5 177 ASN A CA 1
ATOM 1370 C C . ASN A 1 177 ? -5.797 34.812 7.629 1 93.5 177 ASN A C 1
ATOM 1372 O O . ASN A 1 177 ? -6.898 34.438 8.039 1 93.5 177 ASN A O 1
ATOM 1376 N N . CYS A 1 178 ? -4.688 34.312 8.086 1 95.81 178 CYS A N 1
ATOM 1377 C CA . CYS A 1 178 ? -4.656 33.25 9.086 1 95.81 178 CYS A CA 1
ATOM 1378 C C . CYS A 1 178 ? -4.48 33.812 10.492 1 95.81 178 CYS A C 1
ATOM 1380 O O . CYS A 1 178 ? -3.738 34.781 10.68 1 95.81 178 CYS A O 1
ATOM 1382 N N . ALA A 1 179 ? -5.16 33.188 11.414 1 96.56 179 ALA A N 1
ATOM 1383 C CA . ALA A 1 179 ? -5.059 33.625 12.805 1 96.56 179 ALA A CA 1
ATOM 1384 C C . ALA A 1 179 ? -3.736 33.188 13.422 1 96.56 179 ALA A C 1
ATOM 1386 O O . ALA A 1 179 ? -3.238 33.812 14.359 1 96.56 179 ALA A O 1
ATOM 1387 N N . CYS A 1 180 ? -3.242 32.125 12.953 1 96.56 180 CYS A N 1
ATOM 1388 C CA . CYS A 1 180 ? -1.985 31.578 13.461 1 96.56 180 CYS A CA 1
ATOM 1389 C C . CYS A 1 180 ? -1.339 30.656 12.438 1 96.56 180 CYS A C 1
ATOM 1391 O O . CYS A 1 180 ? -2.033 29.922 11.727 1 96.56 180 CYS A O 1
ATOM 1393 N N . PHE A 1 181 ? -0.058 30.781 12.336 1 94.81 181 PHE A N 1
ATOM 1394 C CA . PHE A 1 181 ? 0.777 29.953 11.461 1 94.81 181 PHE A CA 1
ATOM 1395 C C . PHE A 1 181 ? 1.842 29.219 12.258 1 94.81 181 PHE A C 1
ATOM 1397 O O . PHE A 1 181 ? 2.588 29.828 13.023 1 94.81 181 PHE A O 1
ATOM 1404 N N . VAL A 1 182 ? 1.949 27.891 12.102 1 95.19 182 VAL A N 1
ATOM 1405 C CA . VAL A 1 182 ? 2.912 27.094 12.859 1 95.19 182 VAL A CA 1
ATOM 1406 C C . VAL A 1 182 ? 3.844 26.359 11.898 1 95.19 182 VAL A C 1
ATOM 1408 O O . VAL A 1 182 ? 3.389 25.766 10.922 1 95.19 182 VAL A O 1
ATOM 1411 N N . CYS A 1 183 ? 5.109 26.406 12.164 1 92.5 183 CYS A N 1
ATOM 1412 C CA . CYS A 1 183 ? 6.098 25.641 11.398 1 92.5 183 CYS A CA 1
ATOM 1413 C C . CYS A 1 183 ? 7.297 25.281 12.266 1 92.5 183 CYS A C 1
ATOM 1415 O O . CYS A 1 183 ? 7.359 25.656 13.438 1 92.5 183 CYS A O 1
ATOM 1417 N N . ASN A 1 184 ? 8.172 24.438 11.688 1 90.31 184 ASN A N 1
ATOM 1418 C CA . ASN A 1 184 ? 9.383 24.125 12.445 1 90.31 184 ASN A CA 1
ATOM 1419 C C . ASN A 1 184 ? 10.531 25.047 12.062 1 90.31 184 ASN A C 1
ATOM 1421 O O . ASN A 1 184 ? 10.383 25.922 11.211 1 90.31 184 ASN A O 1
ATOM 1425 N N . GLN A 1 185 ? 11.625 24.844 12.766 1 90.88 185 GLN A N 1
ATOM 1426 C CA . GLN A 1 185 ? 12.766 25.75 12.617 1 90.88 185 GLN A CA 1
ATOM 1427 C C . GLN A 1 185 ? 13.281 25.766 11.188 1 90.88 185 GLN A C 1
ATOM 1429 O O . GLN A 1 185 ? 13.562 26.828 10.633 1 90.88 185 GLN A O 1
ATOM 1434 N N . GLN A 1 186 ? 13.414 24.656 10.57 1 88.31 186 GLN A N 1
ATOM 1435 C CA . GLN A 1 186 ? 13.875 24.562 9.188 1 88.31 186 GLN A CA 1
ATOM 1436 C C . GLN A 1 186 ? 12.898 25.234 8.227 1 88.31 186 GLN A C 1
ATOM 1438 O O . GLN A 1 186 ? 13.312 25.953 7.316 1 88.31 186 GLN A O 1
ATOM 1443 N N . GLU A 1 187 ? 11.688 25 8.445 1 89.62 187 GLU A N 1
ATOM 1444 C CA . GLU A 1 187 ? 10.633 25.578 7.617 1 89.62 187 GLU A CA 1
ATOM 1445 C C . GLU A 1 187 ? 10.594 27.109 7.762 1 89.62 187 GLU A C 1
ATOM 1447 O O . GLU A 1 187 ? 10.391 27.812 6.781 1 89.62 187 GLU A O 1
ATOM 1452 N N . ALA A 1 188 ? 10.789 27.531 8.945 1 91.19 188 ALA A N 1
ATOM 1453 C CA . ALA A 1 188 ? 10.852 28.969 9.172 1 91.19 188 ALA A CA 1
ATOM 1454 C C . ALA A 1 188 ? 12 29.609 8.391 1 91.19 188 ALA A C 1
ATOM 1456 O O . ALA A 1 188 ? 11.859 30.703 7.844 1 91.19 188 ALA A O 1
ATOM 1457 N N . GLY A 1 189 ? 13.109 28.906 8.414 1 90.81 189 GLY A N 1
ATOM 1458 C CA . GLY A 1 189 ? 14.242 29.375 7.629 1 90.81 189 GLY A CA 1
ATOM 1459 C C . GLY A 1 189 ? 13.922 29.531 6.152 1 90.81 189 GLY A C 1
ATOM 1460 O O . GLY A 1 189 ? 14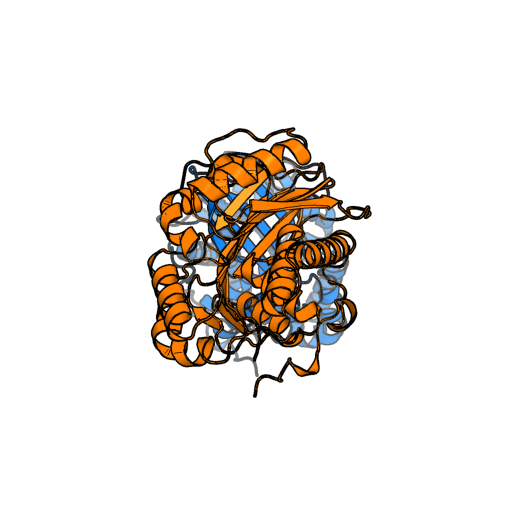.266 30.547 5.539 1 90.81 189 GLY A O 1
ATOM 1461 N N . ILE A 1 190 ? 13.242 28.609 5.629 1 88.88 190 ILE A N 1
ATOM 1462 C CA . ILE A 1 190 ? 12.828 28.641 4.23 1 88.88 190 ILE A CA 1
ATOM 1463 C C . ILE A 1 190 ? 11.836 29.781 4.016 1 88.88 190 ILE A C 1
ATOM 1465 O O . ILE A 1 190 ? 11.961 30.562 3.068 1 88.88 190 ILE A O 1
ATOM 1469 N N . PHE A 1 191 ? 10.93 29.938 4.879 1 89.56 191 PHE A N 1
ATOM 1470 C CA . PHE A 1 191 ? 9.852 30.906 4.762 1 89.56 191 PHE A CA 1
ATOM 1471 C C . PHE A 1 191 ? 10.391 32.312 4.77 1 89.56 191 PHE A C 1
ATOM 1473 O O . PHE A 1 191 ? 9.953 33.156 3.986 1 89.56 191 PHE A O 1
ATOM 1480 N N . PHE A 1 192 ? 11.352 32.531 5.578 1 90 192 PHE A N 1
ATOM 1481 C CA . PHE A 1 192 ? 11.891 33.875 5.719 1 90 192 PHE A CA 1
ATOM 1482 C C . PHE A 1 192 ? 13.164 34.062 4.891 1 90 192 PHE A C 1
ATOM 1484 O O . PHE A 1 192 ? 13.812 35.094 4.938 1 90 192 PHE A O 1
ATOM 1491 N N . SER A 1 193 ? 13.438 33 4.113 1 86.94 193 SER A N 1
ATOM 1492 C CA . SER A 1 193 ? 14.641 33 3.295 1 86.94 193 SER A CA 1
ATOM 1493 C C . SER A 1 193 ? 15.875 33.344 4.133 1 86.94 193 SER A C 1
ATOM 1495 O O . SER A 1 193 ? 16.656 34.219 3.787 1 86.94 193 SER A O 1
ATOM 1497 N N . ASP A 1 194 ? 16 32.656 5.242 1 86.94 194 ASP A N 1
ATOM 1498 C CA . ASP A 1 194 ? 17.078 32.844 6.195 1 86.94 194 ASP A CA 1
ATOM 1499 C C . ASP A 1 194 ? 17.547 31.5 6.766 1 86.94 194 ASP A C 1
ATOM 1501 O O . ASP A 1 194 ? 17.047 30.453 6.363 1 86.94 194 ASP A O 1
ATOM 1505 N N . VAL A 1 195 ? 18.672 31.484 7.566 1 82.69 195 VAL A N 1
ATOM 1506 C CA . VAL A 1 195 ? 19.188 30.281 8.18 1 82.69 195 VAL A CA 1
ATOM 1507 C C . VAL A 1 195 ? 19.016 30.344 9.695 1 82.69 195 VAL A C 1
ATOM 1509 O O . VAL A 1 195 ? 19.562 31.234 10.352 1 82.69 195 VAL A O 1
ATOM 1512 N N . TYR A 1 196 ? 18.266 29.531 10.117 1 83.12 196 TYR A N 1
ATOM 1513 C CA . TYR A 1 196 ? 18 29.562 11.555 1 83.12 196 TYR A CA 1
ATOM 1514 C C . TYR A 1 196 ? 18.547 28.328 12.242 1 83.12 196 TYR A C 1
ATOM 1516 O O . TYR A 1 196 ? 18.266 28.078 13.422 1 83.12 196 TYR A O 1
ATOM 1524 N N . ASP A 1 197 ? 19.438 27.75 11.359 1 77.38 197 ASP A N 1
ATOM 1525 C CA . ASP A 1 197 ? 20.016 26.531 11.914 1 77.38 197 ASP A CA 1
ATOM 1526 C C . ASP A 1 197 ? 20.891 26.859 13.125 1 77.38 197 ASP A C 1
ATOM 1528 O O . ASP A 1 197 ? 21.625 27.844 13.133 1 77.38 197 ASP A O 1
ATOM 1532 N N . ASP A 1 198 ? 20.641 26.344 14.391 1 79.25 198 ASP A N 1
ATOM 1533 C CA . ASP A 1 198 ? 21.453 26.406 15.602 1 79.25 198 ASP A CA 1
ATOM 1534 C C . ASP A 1 198 ? 21.188 27.688 16.375 1 79.25 198 ASP A C 1
ATOM 1536 O O . ASP A 1 198 ? 21.984 28.078 17.234 1 79.25 198 ASP A O 1
ATOM 1540 N N . MET A 1 199 ? 20.234 28.359 15.945 1 87.12 199 MET A N 1
ATOM 1541 C CA . MET A 1 199 ? 19.906 29.547 16.734 1 87.12 199 MET A CA 1
ATOM 1542 C C . MET A 1 199 ? 19.266 29.156 18.062 1 87.12 199 MET A C 1
ATOM 1544 O O . MET A 1 199 ? 18.453 28.234 18.109 1 87.12 199 MET A O 1
ATOM 1548 N N . ASP A 1 200 ? 19.703 29.812 19 1 91.12 200 ASP A N 1
ATOM 1549 C CA . ASP A 1 200 ? 19.062 29.516 20.281 1 91.12 200 ASP A CA 1
ATOM 1550 C C . ASP A 1 200 ? 17.641 30.094 20.328 1 91.12 200 ASP A C 1
ATOM 1552 O O . ASP A 1 200 ? 17.328 31.047 19.625 1 91.12 200 ASP A O 1
ATOM 1556 N N . PRO A 1 201 ? 16.844 29.609 21.234 1 93.94 201 PRO A N 1
ATOM 1557 C CA . PRO A 1 201 ? 15.422 29.969 21.281 1 93.94 201 PRO A CA 1
ATOM 1558 C C . PRO A 1 201 ? 15.195 31.453 21.484 1 93.94 201 PRO A C 1
ATOM 1560 O O . PRO A 1 201 ? 14.289 32.031 20.891 1 93.94 201 PRO A O 1
ATOM 1563 N N . GLU A 1 202 ? 16.016 32.094 22.312 1 94.12 202 GLU A N 1
ATOM 1564 C CA . GLU A 1 202 ? 15.828 33.5 22.594 1 94.12 202 GLU A CA 1
ATOM 1565 C C . GLU A 1 202 ? 16.141 34.375 21.375 1 94.12 202 GLU A C 1
ATOM 1567 O O . GLU A 1 202 ? 15.43 35.344 21.094 1 94.12 202 GLU A O 1
ATOM 1572 N N . GLN A 1 203 ? 17.156 34.031 20.719 1 93.94 203 GLN A N 1
ATOM 1573 C CA . GLN A 1 203 ? 17.5 34.75 19.5 1 93.94 203 GLN A CA 1
ATOM 1574 C C . GLN A 1 203 ? 16.422 34.594 18.438 1 93.94 203 GLN A C 1
ATOM 1576 O O . GLN A 1 203 ? 16.062 35.562 17.766 1 93.94 203 GLN A O 1
ATOM 1581 N N . LEU A 1 204 ? 15.969 33.406 18.312 1 94.88 204 LEU A N 1
ATOM 1582 C CA . LEU A 1 204 ? 14.93 33.156 17.328 1 94.88 204 LEU A CA 1
ATOM 1583 C C . LEU A 1 204 ? 13.648 33.906 17.672 1 94.88 204 LEU A C 1
ATOM 1585 O O . LEU A 1 204 ? 12.953 34.406 16.781 1 94.88 204 LEU A O 1
ATOM 1589 N N . ARG A 1 205 ? 13.312 33.938 18.938 1 95.12 205 ARG A N 1
ATOM 1590 C CA . ARG A 1 205 ? 12.141 34.656 19.391 1 95.12 205 ARG A CA 1
ATOM 1591 C C . ARG A 1 205 ? 12.203 36.125 18.969 1 95.12 205 ARG A C 1
ATOM 1593 O O . ARG A 1 205 ? 11.234 36.688 18.453 1 95.12 205 ARG A O 1
ATOM 1600 N N . GLU A 1 206 ? 13.367 36.719 19.156 1 94.38 206 GLU A N 1
ATOM 1601 C CA . GLU A 1 206 ? 13.547 38.125 18.812 1 94.38 206 GLU A CA 1
ATOM 1602 C C . GLU A 1 206 ? 13.391 38.344 17.312 1 94.38 206 GLU A C 1
ATOM 1604 O O . GLU A 1 206 ? 12.758 39.312 16.891 1 94.38 206 GLU A O 1
ATOM 1609 N N . ILE A 1 207 ? 13.984 37.5 16.641 1 93.81 207 ILE A N 1
ATOM 1610 C CA . ILE A 1 207 ? 13.898 37.562 15.188 1 93.81 207 ILE A CA 1
ATOM 1611 C C . ILE A 1 207 ? 12.445 37.438 14.75 1 93.81 207 ILE A C 1
ATOM 1613 O O . ILE A 1 207 ? 11.984 38.188 13.867 1 93.81 207 ILE A O 1
ATOM 1617 N N . LEU A 1 208 ? 11.758 36.5 15.336 1 95.19 208 LEU A N 1
ATOM 1618 C CA . LEU A 1 208 ? 10.367 36.219 14.977 1 95.19 208 LEU A CA 1
ATOM 1619 C C . LEU A 1 208 ? 9.484 37.438 15.219 1 95.19 208 LEU A C 1
ATOM 1621 O O . LEU A 1 208 ? 8.609 37.75 14.406 1 95.19 208 LEU A O 1
ATOM 1625 N N . VAL A 1 209 ? 9.742 38.156 16.281 1 94.88 209 VAL A N 1
ATOM 1626 C CA . VAL A 1 209 ? 8.984 39.344 16.594 1 94.88 209 VAL A CA 1
ATOM 1627 C C . VAL A 1 209 ? 9.141 40.375 15.477 1 94.88 209 VAL A C 1
ATOM 1629 O O . VAL A 1 209 ? 8.156 40.938 15 1 94.88 209 VAL A O 1
ATOM 1632 N N . CYS A 1 210 ? 10.352 40.562 15.047 1 94.25 210 CYS A N 1
ATOM 1633 C CA . CYS A 1 210 ? 10.648 41.531 14.008 1 94.25 210 CYS A CA 1
ATOM 1634 C C . CYS A 1 210 ? 10.016 41.125 12.68 1 94.25 210 CYS A C 1
ATOM 1636 O O . CYS A 1 210 ? 9.438 41.969 11.977 1 94.25 210 CYS A O 1
ATOM 1638 N N . LYS A 1 211 ? 10.188 39.906 12.391 1 93.94 211 LYS A N 1
ATOM 1639 C CA . LYS A 1 211 ? 9.68 39.406 11.125 1 93.94 211 LYS A CA 1
ATOM 1640 C C . LYS A 1 211 ? 8.164 39.531 11.055 1 93.94 211 LYS A C 1
ATOM 1642 O O . LYS A 1 211 ? 7.613 39.844 9.992 1 93.94 211 LYS A O 1
ATOM 1647 N N . LEU A 1 212 ? 7.434 39.219 12.141 1 93.75 212 LEU A N 1
ATOM 1648 C CA . LEU A 1 212 ? 5.973 39.281 12.141 1 93.75 212 LEU A CA 1
ATOM 1649 C C . LEU A 1 212 ? 5.477 40.719 12.023 1 93.75 212 LEU A C 1
ATOM 1651 O O . LEU A 1 212 ? 4.461 40.969 11.367 1 93.75 212 LEU A O 1
ATOM 1655 N N . LYS A 1 213 ? 6.18 41.562 12.648 1 91.31 213 LYS A N 1
ATOM 1656 C CA . LYS A 1 213 ? 5.824 43 12.508 1 91.31 213 LYS A CA 1
ATOM 1657 C C . LYS A 1 213 ? 5.914 43.438 11.055 1 91.31 213 LYS A C 1
ATOM 1659 O O . LYS A 1 213 ? 5.055 44.188 10.578 1 91.31 213 LYS A O 1
ATOM 1664 N N . ALA A 1 214 ? 6.902 42.969 10.398 1 90.5 214 ALA A N 1
ATOM 1665 C CA . ALA A 1 214 ? 7.145 43.375 9.008 1 90.5 214 ALA A CA 1
ATOM 1666 C C . ALA A 1 214 ? 6.152 42.688 8.07 1 90.5 214 ALA A C 1
ATOM 1668 O O . ALA A 1 214 ? 5.707 43.281 7.09 1 90.5 214 ALA A O 1
ATOM 1669 N N . SER A 1 215 ? 5.785 41.469 8.32 1 89.19 215 SER A N 1
ATOM 1670 C CA . SER A 1 215 ? 4.973 40.688 7.41 1 89.19 215 SER A CA 1
ATOM 1671 C C . SER A 1 215 ? 3.488 40.812 7.738 1 89.19 215 SER A C 1
ATOM 1673 O O . SER A 1 215 ? 2.639 40.375 6.945 1 89.19 215 SER A O 1
ATOM 1675 N N . GLN A 1 216 ? 3.131 41.281 8.859 1 90.25 216 GLN A N 1
ATOM 1676 C CA . GLN A 1 216 ? 1.762 41.469 9.328 1 90.25 216 GLN A CA 1
ATOM 1677 C C . GLN A 1 216 ? 1.053 40.156 9.516 1 90.25 216 GLN A C 1
ATOM 1679 O O . GLN A 1 216 ? -0.148 40.031 9.258 1 90.25 216 GLN A O 1
ATOM 1684 N N . ILE A 1 217 ? 1.79 39.062 9.758 1 91.5 217 ILE A N 1
ATOM 1685 C CA . ILE A 1 217 ? 1.227 37.781 10.195 1 91.5 217 ILE A CA 1
ATOM 1686 C C . ILE A 1 217 ? 0.798 37.906 11.656 1 91.5 217 ILE A C 1
ATOM 1688 O O . ILE A 1 217 ? 1.602 38.25 12.523 1 91.5 217 ILE A O 1
ATOM 1692 N N . PRO A 1 218 ? -0.396 37.594 11.93 1 95.06 218 PRO A N 1
ATOM 1693 C CA . PRO A 1 218 ? -0.924 37.875 13.266 1 95.06 218 PRO A CA 1
ATOM 1694 C C . PRO A 1 218 ? -0.193 37.094 14.359 1 95.06 218 PRO A C 1
ATOM 1696 O O . PRO A 1 218 ? 0.216 37.688 15.367 1 95.06 218 PRO A O 1
ATOM 1699 N N . LYS A 1 219 ? -0.106 35.781 14.227 1 96.94 219 LYS A N 1
ATOM 1700 C CA . LYS A 1 219 ? 0.526 34.906 15.195 1 96.94 219 LYS A CA 1
ATOM 1701 C C . LYS A 1 219 ? 1.342 33.812 14.492 1 96.94 219 LYS A C 1
ATOM 1703 O O . LYS A 1 219 ? 0.935 33.281 13.445 1 96.94 219 LYS A O 1
ATOM 1708 N N . MET A 1 220 ? 2.479 33.531 15.039 1 96.81 220 MET A N 1
ATOM 1709 C CA . MET A 1 220 ? 3.305 32.469 14.492 1 96.81 220 MET A CA 1
ATOM 1710 C C . MET A 1 220 ? 4.023 31.703 15.602 1 96.81 220 MET A C 1
ATOM 1712 O O . MET A 1 220 ? 4.414 32.281 16.609 1 96.81 220 MET A O 1
ATOM 1716 N N . VAL A 1 221 ? 4.098 30.422 15.438 1 97.31 221 VAL A N 1
ATOM 1717 C CA . VAL A 1 221 ? 4.867 29.562 16.328 1 97.31 221 VAL A CA 1
ATOM 1718 C C . VAL A 1 221 ? 5.941 28.828 15.539 1 97.31 221 VAL A C 1
ATOM 1720 O O . VAL A 1 221 ? 5.684 28.344 14.43 1 97.31 221 VAL A O 1
ATOM 1723 N N . ILE A 1 222 ? 7.129 28.766 16.094 1 95.31 222 ILE A N 1
ATOM 1724 C CA . ILE A 1 222 ? 8.211 27.938 15.555 1 95.31 222 ILE A CA 1
ATOM 1725 C C . ILE A 1 222 ? 8.57 26.844 16.547 1 95.31 222 ILE A C 1
ATOM 1727 O O . ILE A 1 222 ? 8.977 27.141 17.672 1 95.31 222 ILE A O 1
ATOM 1731 N N . THR A 1 223 ? 8.375 25.641 16.109 1 93.5 223 THR A N 1
ATOM 1732 C CA . THR A 1 223 ? 8.766 24.516 16.969 1 93.5 223 THR A CA 1
ATOM 1733 C C . THR A 1 223 ? 10.258 24.234 16.828 1 93.5 223 THR A C 1
ATOM 1735 O O . THR A 1 223 ? 10.82 24.328 15.742 1 93.5 223 THR A O 1
ATOM 1738 N N . LEU A 1 224 ? 10.891 23.844 17.984 1 90.81 224 LEU A N 1
ATOM 1739 C CA . LEU A 1 224 ? 12.336 23.656 18.047 1 90.81 224 LEU A CA 1
ATOM 1740 C C . LEU A 1 224 ? 12.672 22.219 18.469 1 90.81 224 LEU A C 1
ATOM 1742 O O . LEU A 1 224 ? 13.664 22 19.172 1 90.81 224 LEU A O 1
ATOM 1746 N N . GLY A 1 225 ? 11.828 21.328 18.172 1 84.12 225 GLY A N 1
ATOM 1747 C CA . GLY A 1 225 ? 12.062 19.953 18.594 1 84.12 225 GLY A CA 1
ATOM 1748 C C . GLY A 1 225 ? 12.125 19.797 20.094 1 84.12 225 GLY A C 1
ATOM 1749 O O . GLY A 1 225 ? 11.211 20.203 20.812 1 84.12 225 GLY A O 1
ATOM 1750 N N . GLU A 1 226 ? 13.289 19.297 20.531 1 83.62 226 GLU A N 1
ATOM 1751 C CA . GLU A 1 226 ? 13.445 18.984 21.953 1 83.62 226 GLU A CA 1
ATOM 1752 C C . GLU A 1 226 ? 13.562 20.266 22.781 1 83.62 226 GLU A C 1
ATOM 1754 O O . GLU A 1 226 ? 13.414 20.234 24 1 83.62 226 GLU A O 1
ATOM 1759 N N . LEU A 1 227 ? 13.773 21.328 22.188 1 88.56 227 LEU A N 1
ATOM 1760 C CA . LEU A 1 227 ? 13.961 22.578 22.906 1 88.56 227 LEU A CA 1
ATOM 1761 C C . LEU A 1 227 ? 12.617 23.266 23.172 1 88.56 227 LEU A C 1
ATOM 1763 O O . LEU A 1 227 ? 12.531 24.203 23.969 1 88.56 227 LEU A O 1
ATOM 1767 N N . GLY A 1 228 ? 11.57 22.75 22.453 1 92.44 228 GLY A N 1
ATOM 1768 C CA . GLY A 1 228 ? 10.258 23.344 22.656 1 92.44 228 GLY A CA 1
ATOM 1769 C C . GLY A 1 228 ? 9.797 24.188 21.484 1 92.44 228 GLY A C 1
ATOM 1770 O O . GLY A 1 228 ? 9.805 23.719 20.344 1 92.44 228 GLY A O 1
ATOM 1771 N N . SER A 1 229 ? 9.312 25.438 21.828 1 96.06 229 SER A N 1
ATOM 1772 C CA . SER A 1 229 ? 8.797 26.297 20.766 1 96.06 229 SER A CA 1
ATOM 1773 C C . SER A 1 229 ? 8.891 27.766 21.156 1 96.06 229 SER A C 1
ATOM 1775 O O . SER A 1 229 ? 8.93 28.094 22.344 1 96.06 229 SER A O 1
ATOM 1777 N N . VAL A 1 230 ? 9.023 28.594 20.172 1 97 230 VAL A N 1
ATOM 1778 C CA . VAL A 1 230 ? 8.922 30.031 20.359 1 97 230 VAL A CA 1
ATOM 1779 C C . VAL A 1 230 ? 7.688 30.562 19.641 1 97 230 VAL A C 1
ATOM 1781 O O . VAL A 1 230 ? 7.277 30.016 18.609 1 97 230 VAL A O 1
ATOM 1784 N N . TYR A 1 231 ? 7.055 31.547 20.25 1 98.06 231 TYR A N 1
ATOM 1785 C CA . TYR A 1 231 ? 5.879 32.156 19.625 1 98.06 231 TYR A CA 1
ATOM 1786 C C . TYR A 1 231 ? 5.969 33.656 19.656 1 98.06 231 TYR A C 1
ATOM 1788 O O . TYR A 1 231 ? 6.695 34.25 20.469 1 98.06 231 TYR A O 1
ATOM 1796 N N . ALA A 1 232 ? 5.336 34.281 18.672 1 97.44 232 ALA A N 1
ATOM 1797 C CA . ALA A 1 232 ? 5.238 35.75 18.641 1 97.44 232 ALA A CA 1
ATOM 1798 C C . ALA A 1 232 ? 3.945 36.188 17.969 1 97.44 232 ALA A C 1
ATOM 1800 O O . ALA A 1 232 ? 3.322 35.438 17.234 1 97.44 232 ALA A O 1
ATOM 1801 N N . THR A 1 233 ? 3.5 37.406 18.281 1 96.81 233 THR A N 1
ATOM 1802 C CA . THR A 1 233 ? 2.389 38.062 17.609 1 96.81 233 THR A CA 1
ATOM 1803 C C . THR A 1 233 ? 2.863 39.344 16.875 1 96.81 233 THR A C 1
ATOM 1805 O O . THR A 1 233 ? 3.928 39.875 17.203 1 96.81 233 THR A O 1
ATOM 1808 N N . CYS A 1 234 ? 2.074 39.75 15.969 1 94 234 CYS A N 1
ATOM 1809 C CA . CYS A 1 234 ? 2.424 40.969 15.219 1 94 234 CYS A CA 1
ATOM 1810 C C . CYS A 1 234 ? 2.408 42.188 16.125 1 94 234 CYS A C 1
ATOM 1812 O O . CYS A 1 234 ? 3.07 43.188 15.828 1 94 234 CYS A O 1
ATOM 1814 N N . ASP A 1 235 ? 1.727 42.094 17.234 1 92.5 235 ASP A N 1
ATOM 1815 C CA . ASP A 1 235 ? 1.608 43.25 18.141 1 92.5 235 ASP A CA 1
ATOM 1816 C C . ASP A 1 235 ? 2.744 43.25 19.156 1 92.5 235 ASP A C 1
ATOM 1818 O O . ASP A 1 235 ? 2.805 44.125 20.016 1 92.5 235 ASP A O 1
ATOM 1822 N N . GLY A 1 236 ? 3.611 42.156 19.109 1 91.19 236 GLY A N 1
ATOM 1823 C CA . GLY A 1 236 ? 4.824 42.25 19.906 1 91.19 236 GLY A CA 1
ATOM 1824 C C . GLY A 1 236 ? 4.871 41.25 21.031 1 91.19 236 GLY A C 1
ATOM 1825 O O . GLY A 1 236 ? 5.922 41.031 21.641 1 91.19 236 GLY A O 1
ATOM 1826 N N . GLU A 1 237 ? 3.73 40.625 21.297 1 95.62 237 GLU A N 1
ATOM 1827 C CA . GLU A 1 237 ? 3.785 39.531 22.281 1 95.62 237 GLU A CA 1
ATOM 1828 C C . GLU A 1 237 ? 4.68 38.406 21.797 1 95.62 237 GLU A C 1
ATOM 1830 O O . GLU A 1 237 ? 4.664 38.031 20.625 1 95.62 237 GLU A O 1
ATOM 1835 N N . SER A 1 238 ? 5.5 37.875 22.703 1 97.5 238 SER A N 1
ATOM 1836 C CA . SER A 1 238 ? 6.363 36.75 22.344 1 97.5 238 SER A CA 1
ATOM 1837 C C . SER A 1 238 ? 6.754 35.938 23.562 1 97.5 238 SER A C 1
ATOM 1839 O O . SER A 1 238 ? 6.562 36.375 24.703 1 97.5 238 SER A O 1
ATOM 1841 N N . GLY A 1 239 ? 7.215 34.781 23.297 1 97.5 239 GLY A N 1
ATOM 1842 C CA . GLY A 1 239 ? 7.656 33.906 24.391 1 97.5 239 GLY A CA 1
ATOM 1843 C C . GLY A 1 239 ? 8.297 32.625 23.922 1 97.5 239 GLY A C 1
ATOM 1844 O O . GLY A 1 239 ? 8.336 32.344 22.719 1 97.5 239 GLY A O 1
ATOM 1845 N N . TYR A 1 240 ? 8.906 31.984 24.891 1 96.56 240 TYR A N 1
ATOM 1846 C CA . TYR A 1 240 ? 9.523 30.672 24.734 1 96.56 240 TYR A CA 1
ATOM 1847 C C . TYR A 1 240 ? 8.891 29.656 25.688 1 96.56 240 TYR A C 1
ATOM 1849 O O . TYR A 1 240 ? 8.719 29.938 26.875 1 96.56 240 TYR A O 1
ATOM 1857 N N . VAL A 1 241 ? 8.438 28.594 25.094 1 95.5 241 VAL A N 1
ATOM 1858 C CA . VAL A 1 241 ? 7.875 27.5 25.875 1 95.5 241 VAL A CA 1
ATOM 1859 C C . VAL A 1 241 ? 8.789 26.281 25.781 1 95.5 241 VAL A C 1
ATOM 1861 O O . VAL A 1 241 ? 8.945 25.688 24.719 1 95.5 241 VAL A O 1
ATOM 1864 N N . LYS A 1 242 ? 9.352 25.828 26.906 1 92.25 242 LYS A N 1
ATOM 1865 C CA . LYS A 1 242 ? 10.266 24.703 26.938 1 92.25 242 LYS A CA 1
ATOM 1866 C C . LYS A 1 242 ? 9.516 23.375 26.734 1 92.25 242 LYS A C 1
ATOM 1868 O O . LYS A 1 242 ? 8.359 23.25 27.125 1 92.25 242 LYS A O 1
ATOM 1873 N N . SER A 1 243 ? 10.281 22.5 26.031 1 85.81 243 SER A N 1
ATOM 1874 C CA . SER A 1 243 ? 9.703 21.172 25.828 1 85.81 243 SER A CA 1
ATOM 1875 C C . SER A 1 243 ? 9.672 20.375 27.125 1 85.81 243 SER A C 1
ATOM 1877 O O . SER A 1 243 ? 10.406 20.688 28.062 1 85.81 243 SER A O 1
ATOM 1879 N N . ARG A 1 244 ? 8.734 19.406 27.094 1 77.06 244 ARG A N 1
ATOM 1880 C CA . ARG A 1 244 ? 8.742 18.453 28.188 1 77.06 244 ARG A CA 1
ATOM 1881 C C . ARG A 1 244 ? 9.672 17.281 27.891 1 77.06 244 ARG A C 1
ATOM 1883 O O . ARG A 1 244 ? 9.742 16.812 26.75 1 77.06 244 ARG A O 1
ATOM 1890 N N . GLN A 1 245 ? 10.492 17.031 28.703 1 66.56 245 GLN A N 1
ATOM 1891 C CA . GLN A 1 245 ? 11.391 15.891 28.516 1 66.56 245 GLN A CA 1
ATOM 1892 C C . GLN A 1 245 ? 10.609 14.586 28.391 1 66.56 245 GLN A C 1
ATOM 1894 O O . GLN A 1 245 ? 9.867 14.219 29.312 1 66.56 245 GLN A O 1
ATOM 1899 N N . VAL A 1 246 ? 10.516 14.086 27.219 1 62.06 246 VAL A N 1
ATOM 1900 C CA . VAL A 1 246 ? 9.859 12.789 27.078 1 62.06 246 VAL A CA 1
ATOM 1901 C C . VAL A 1 246 ? 10.773 11.828 26.312 1 62.06 246 VAL A C 1
ATOM 1903 O O . VAL A 1 246 ? 11.672 12.266 25.594 1 62.06 246 VAL A O 1
ATOM 1906 N N . VAL A 1 247 ? 10.672 10.516 26.578 1 52.5 247 VAL A N 1
ATOM 1907 C CA . VAL A 1 247 ? 11.367 9.477 25.828 1 52.5 247 VAL A CA 1
ATOM 1908 C C . VAL A 1 247 ? 10.805 9.391 24.422 1 52.5 247 VAL A C 1
ATOM 1910 O O . VAL A 1 247 ? 9.602 9.18 24.234 1 52.5 247 VAL A O 1
ATOM 1913 N N . VAL A 1 248 ? 11.773 9.703 23.516 1 54.94 248 VAL A N 1
ATOM 1914 C CA . VAL A 1 248 ? 11.344 9.828 22.125 1 54.94 248 VAL A CA 1
ATOM 1915 C C . VAL A 1 248 ? 11.344 8.453 21.469 1 54.94 248 VAL A C 1
ATOM 1917 O O . VAL A 1 248 ? 12.367 7.773 21.422 1 54.94 248 VAL A O 1
ATOM 1920 N N . THR A 1 249 ? 10.156 7.852 21.172 1 49.59 249 THR A N 1
ATOM 1921 C CA . THR A 1 249 ? 10.078 6.609 20.422 1 49.59 249 THR A CA 1
ATOM 1922 C C . THR A 1 249 ? 9.891 6.891 18.938 1 49.59 249 THR A C 1
ATOM 1924 O O . THR A 1 249 ? 10.508 6.23 18.094 1 49.59 249 THR A O 1
ATOM 1927 N N . ASP A 1 250 ? 9.102 7.723 18.562 1 59.09 250 ASP A N 1
ATOM 1928 C CA . ASP A 1 250 ? 8.758 8.094 17.203 1 59.09 250 ASP A CA 1
ATOM 1929 C C . ASP A 1 250 ? 8.227 9.516 17.125 1 59.09 250 ASP A C 1
ATOM 1931 O O . ASP A 1 250 ? 7.289 9.875 17.844 1 59.09 250 ASP A O 1
ATOM 1935 N N . THR A 1 251 ? 8.938 10.258 16.438 1 55.06 251 THR A N 1
ATOM 1936 C CA . THR A 1 251 ? 8.562 11.664 16.391 1 55.06 251 THR A CA 1
ATOM 1937 C C . THR A 1 251 ? 7.559 11.93 15.273 1 55.06 251 THR A C 1
ATOM 1939 O O . THR A 1 251 ? 7.152 13.07 15.047 1 55.06 251 THR A O 1
ATOM 1942 N N . THR A 1 252 ? 7.191 10.82 14.633 1 64.94 252 THR A N 1
ATOM 1943 C CA . THR A 1 252 ? 6.246 11 13.531 1 64.94 252 THR A CA 1
ATOM 1944 C C . THR A 1 252 ? 4.91 11.516 14.047 1 64.94 252 THR A C 1
ATOM 1946 O O . THR A 1 252 ? 4.34 10.961 14.992 1 64.94 252 THR A O 1
ATOM 1949 N N . GLY A 1 253 ? 4.5 12.727 13.57 1 78 253 GLY A N 1
ATOM 1950 C CA . GLY A 1 253 ? 3.201 13.281 13.922 1 78 253 GLY A CA 1
ATOM 1951 C C . GLY A 1 253 ? 3.256 14.227 15.102 1 78 253 GLY A C 1
ATOM 1952 O O . GLY A 1 253 ? 2.244 14.828 15.469 1 78 253 GLY A O 1
ATOM 1953 N N . ALA A 1 254 ? 4.441 14.336 15.688 1 83.19 254 ALA A N 1
ATOM 1954 C CA . ALA A 1 254 ? 4.57 15.219 16.844 1 83.19 254 ALA A CA 1
ATOM 1955 C C . ALA A 1 254 ? 4.242 16.656 16.469 1 83.19 254 ALA A C 1
ATOM 1957 O O . ALA A 1 254 ? 3.584 17.375 17.234 1 83.19 254 ALA A O 1
ATOM 1958 N N . GLY A 1 255 ? 4.699 17.078 15.344 1 89.06 255 GLY A N 1
ATOM 1959 C CA . GLY A 1 255 ? 4.387 18.406 14.875 1 89.06 255 GLY A CA 1
ATOM 1960 C C . GLY A 1 255 ? 2.898 18.641 14.672 1 89.06 255 GLY A C 1
ATOM 1961 O O . GLY A 1 255 ? 2.375 19.703 15.008 1 89.06 255 GLY A O 1
ATOM 1962 N N . ASP A 1 256 ? 2.242 17.656 14.148 1 91.81 256 ASP A N 1
ATOM 1963 C CA . ASP A 1 256 ? 0.802 17.75 13.938 1 91.81 256 ASP A CA 1
ATOM 1964 C C . ASP A 1 256 ? 0.055 17.875 15.258 1 91.81 256 ASP A C 1
ATOM 1966 O O . ASP A 1 256 ? -0.898 18.656 15.367 1 91.81 256 ASP A O 1
ATOM 1970 N N . SER A 1 257 ? 0.496 17.062 16.203 1 91.88 257 SER A N 1
ATOM 1971 C CA . SER A 1 257 ? -0.14 17.094 17.516 1 91.88 257 SER A CA 1
ATOM 1972 C C . SER A 1 257 ? 0.094 18.438 18.203 1 91.88 257 SER A C 1
ATOM 1974 O O . SER A 1 257 ? -0.801 18.969 18.875 1 91.88 257 SER A O 1
ATOM 1976 N N . PHE A 1 258 ? 1.331 18.906 18.141 1 93.31 258 PHE A N 1
ATOM 1977 C CA . PHE A 1 258 ? 1.62 20.234 18.688 1 93.31 258 PHE A CA 1
ATOM 1978 C C . PHE A 1 258 ? 0.675 21.281 18.094 1 93.31 258 PHE A C 1
ATOM 1980 O O . PHE A 1 258 ? 0.065 22.047 18.844 1 93.31 258 PHE A O 1
ATOM 1987 N N . PHE A 1 259 ? 0.573 21.25 16.797 1 95.5 259 PHE A N 1
ATOM 1988 C CA . PHE A 1 259 ? -0.295 22.188 16.094 1 95.5 259 PHE A CA 1
ATOM 1989 C C . PHE A 1 259 ? -1.733 22.062 16.578 1 95.5 259 PHE A C 1
ATOM 1991 O O . PHE A 1 259 ? -2.402 23.062 16.828 1 95.5 259 PHE A O 1
ATOM 1998 N N . ALA A 1 260 ? -2.215 20.859 16.625 1 95.94 260 ALA A N 1
ATOM 1999 C CA . ALA A 1 260 ? -3.574 20.625 17.109 1 95.94 260 ALA A CA 1
ATOM 2000 C C . ALA A 1 260 ? -3.791 21.266 18.484 1 95.94 260 ALA A C 1
ATOM 2002 O O . ALA A 1 260 ? -4.82 21.906 18.719 1 95.94 260 ALA A O 1
ATOM 2003 N N . GLY A 1 261 ? -2.848 21.062 19.328 1 95.75 261 GLY A N 1
ATOM 2004 C CA . GLY A 1 261 ? -2.943 21.656 20.656 1 95.75 261 GLY A CA 1
ATOM 2005 C C . GLY A 1 261 ? -3.004 23.172 20.641 1 95.75 261 GLY A C 1
ATOM 2006 O O . GLY A 1 261 ? -3.811 23.766 21.359 1 95.75 261 GLY A O 1
ATOM 2007 N N . VAL A 1 262 ? -2.15 23.781 19.859 1 97.44 262 VAL A N 1
ATOM 2008 C CA . VAL A 1 262 ? -2.145 25.234 19.75 1 97.44 262 VAL A CA 1
ATOM 2009 C C . VAL A 1 262 ? -3.498 25.719 19.234 1 97.44 262 VAL A C 1
ATOM 2011 O O . VAL A 1 262 ? -4.082 26.656 19.781 1 97.44 262 VAL A O 1
ATOM 2014 N N . ALA A 1 263 ? -3.984 25.094 18.203 1 97.56 263 ALA A N 1
ATOM 2015 C CA . ALA A 1 263 ? -5.262 25.484 17.609 1 97.56 263 ALA A CA 1
ATOM 2016 C C . ALA A 1 263 ? -6.402 25.312 18.609 1 97.56 263 ALA A C 1
ATOM 2018 O O . ALA A 1 263 ? -7.289 26.172 18.703 1 97.56 263 ALA A O 1
ATOM 2019 N N . ILE A 1 264 ? -6.395 24.25 19.359 1 96.25 264 ILE A N 1
ATOM 2020 C CA . ILE A 1 264 ? -7.402 24.016 20.391 1 96.25 264 ILE A CA 1
ATOM 2021 C C . ILE A 1 264 ? -7.387 25.141 21.406 1 96.25 264 ILE A C 1
ATOM 2023 O O . ILE A 1 264 ? -8.43 25.719 21.719 1 96.25 264 ILE A O 1
ATOM 2027 N N . GLY A 1 265 ? -6.211 25.391 21.938 1 96.62 265 GLY A N 1
ATOM 2028 C CA . GLY A 1 265 ? -6.086 26.438 22.938 1 96.62 265 GLY A CA 1
ATOM 2029 C C . GLY A 1 265 ? -6.59 27.781 22.438 1 96.62 265 GLY A C 1
ATOM 2030 O O . GLY A 1 265 ? -7.402 28.438 23.109 1 96.62 265 GLY A O 1
ATOM 2031 N N . LEU A 1 266 ? -6.18 28.156 21.25 1 96.88 266 LEU A N 1
ATOM 2032 C CA . LEU A 1 266 ? -6.562 29.453 20.688 1 96.88 266 LEU A CA 1
ATOM 2033 C C . LEU A 1 266 ? -8.062 29.484 20.391 1 96.88 266 LEU A C 1
ATOM 2035 O O . LEU A 1 266 ? -8.695 30.531 20.531 1 96.88 266 LEU A O 1
ATOM 2039 N N . THR A 1 267 ? -8.617 28.422 19.953 1 96.31 267 THR A N 1
ATOM 2040 C CA . THR A 1 267 ? -10.039 28.344 19.641 1 96.31 267 THR A CA 1
ATOM 2041 C C . THR A 1 267 ? -10.883 28.547 20.891 1 96.31 267 THR A C 1
ATOM 2043 O O . THR A 1 267 ? -11.914 29.219 20.828 1 96.31 267 THR A O 1
ATOM 2046 N N . TYR A 1 268 ? -10.406 28.047 21.969 1 94.25 268 TYR A N 1
ATOM 2047 C CA . TYR A 1 268 ? -11.258 28.031 23.156 1 94.25 268 TYR A CA 1
ATOM 2048 C C . TYR A 1 268 ? -10.742 29.016 24.203 1 94.25 268 TYR A C 1
ATOM 2050 O O . TYR A 1 268 ? -10.867 28.766 25.406 1 94.25 268 TYR A O 1
ATOM 2058 N N . GLY A 1 269 ? -10 29.953 23.797 1 93.62 269 GLY A N 1
ATOM 2059 C CA . GLY A 1 269 ? -9.812 31.172 24.562 1 93.62 269 GLY A CA 1
ATOM 2060 C C . GLY A 1 269 ? -8.594 31.125 25.453 1 93.62 269 GLY A C 1
ATOM 2061 O O . GLY A 1 269 ? -8.469 31.938 26.375 1 93.62 269 GLY A O 1
ATOM 2062 N N . LYS A 1 270 ? -7.715 30.281 25.266 1 95.81 270 LYS A N 1
ATOM 2063 C CA . LYS A 1 270 ? -6.477 30.25 26.047 1 95.81 270 LYS A CA 1
ATOM 2064 C C . LYS A 1 270 ? -5.488 31.297 25.531 1 95.81 270 LYS A C 1
ATOM 2066 O O . LYS A 1 270 ? -5.578 31.734 24.375 1 95.81 270 LYS A O 1
ATOM 2071 N N . SER A 1 271 ? -4.613 31.734 26.469 1 96.81 271 SER A N 1
ATOM 2072 C CA . SER A 1 271 ? -3.543 32.625 26.031 1 96.81 271 SER A CA 1
ATOM 2073 C C . SER A 1 271 ? -2.629 31.922 25.031 1 96.81 271 SER A C 1
ATOM 2075 O O . SER A 1 271 ? -2.658 30.688 24.906 1 96.81 271 SER A O 1
ATOM 2077 N N . PHE A 1 272 ? -1.9 32.688 24.281 1 97.44 272 PHE A N 1
ATOM 2078 C CA . PHE A 1 272 ? -0.985 32.125 23.297 1 97.44 272 PHE A CA 1
ATOM 2079 C C . PHE A 1 272 ? 0.033 31.203 23.969 1 97.44 272 PHE A C 1
ATOM 2081 O O . PHE A 1 272 ? 0.307 30.109 23.484 1 97.44 272 PHE A O 1
ATOM 2088 N N . ARG A 1 273 ? 0.565 31.641 25.125 1 96.81 273 ARG A N 1
ATOM 2089 C CA . ARG A 1 273 ? 1.496 30.828 25.891 1 96.81 273 ARG A CA 1
ATOM 2090 C C . ARG A 1 273 ? 0.848 29.516 26.312 1 96.81 273 ARG A C 1
ATOM 2092 O O . ARG A 1 273 ? 1.422 28.438 26.109 1 96.81 273 ARG A O 1
ATOM 2099 N N . GLU A 1 274 ? -0.314 29.625 26.875 1 96.62 274 GLU A N 1
ATOM 2100 C CA . GLU A 1 274 ? -1.028 28.438 27.312 1 96.62 274 GLU A CA 1
ATOM 2101 C C . GLU A 1 274 ? -1.304 27.5 26.141 1 96.62 274 GLU A C 1
ATOM 2103 O O . GLU A 1 274 ? -1.252 26.281 26.281 1 96.62 274 GLU A O 1
ATOM 2108 N N . SER A 1 275 ? -1.684 28.094 25.016 1 97.25 275 SER A N 1
ATOM 2109 C CA . SER A 1 275 ? -1.946 27.297 23.828 1 97.25 275 SER A CA 1
ATOM 2110 C C . SER A 1 275 ? -0.707 26.516 23.391 1 97.25 275 SER A C 1
ATOM 2112 O O . SER A 1 275 ? -0.8 25.344 23.031 1 97.25 275 SER A O 1
ATOM 2114 N N . CYS A 1 276 ? 0.487 27.109 23.469 1 96.81 276 CYS A N 1
ATOM 2115 C CA . CYS A 1 276 ? 1.741 26.438 23.156 1 96.81 276 CYS A CA 1
ATOM 2116 C C . CYS A 1 276 ? 2.039 25.344 24.156 1 96.81 276 CYS A C 1
ATOM 2118 O O . CYS A 1 276 ? 2.58 24.281 23.797 1 96.81 276 CYS A O 1
ATOM 2120 N N . GLU A 1 277 ? 1.642 25.578 25.391 1 95.38 277 GLU A N 1
ATOM 2121 C CA . GLU A 1 277 ? 1.818 24.562 26.422 1 95.38 277 GLU A CA 1
ATOM 2122 C C . GLU A 1 277 ? 0.925 23.359 26.156 1 95.38 277 GLU A C 1
ATOM 2124 O O . GLU A 1 277 ? 1.349 22.219 26.344 1 95.38 277 GLU A O 1
ATOM 2129 N N . ILE A 1 278 ? -0.292 23.641 25.781 1 94.19 278 ILE A N 1
ATOM 2130 C CA . ILE A 1 278 ? -1.2 22.562 25.406 1 94.19 278 ILE A CA 1
ATOM 2131 C C . ILE A 1 278 ? -0.613 21.766 24.234 1 94.19 278 ILE A C 1
ATOM 2133 O O . ILE A 1 278 ? -0.594 20.531 24.266 1 94.19 278 ILE A O 1
ATOM 2137 N N . GLY A 1 279 ? -0.118 22.469 23.203 1 94.62 279 GLY A N 1
ATOM 2138 C CA . GLY A 1 279 ? 0.539 21.812 22.078 1 94.62 279 GLY A CA 1
ATOM 2139 C C . GLY A 1 279 ? 1.713 20.953 22.5 1 94.62 279 GLY A C 1
ATOM 2140 O O . GLY A 1 279 ? 1.87 19.828 22 1 94.62 279 GLY A O 1
ATOM 2141 N N . THR A 1 280 ? 2.506 21.469 23.406 1 92.19 280 THR A N 1
ATOM 2142 C CA . THR A 1 280 ? 3.666 20.75 23.922 1 92.19 280 THR A CA 1
ATOM 2143 C C . THR A 1 280 ? 3.24 19.453 24.609 1 92.19 280 THR A C 1
ATOM 2145 O O . THR A 1 280 ? 3.854 18.406 24.406 1 92.19 280 THR A O 1
ATOM 2148 N N . ARG A 1 281 ? 2.24 19.531 25.328 1 89.69 281 ARG A N 1
ATOM 2149 C CA . ARG A 1 281 ? 1.741 18.359 26.047 1 89.69 281 ARG A CA 1
ATOM 2150 C C . ARG A 1 281 ? 1.21 17.312 25.094 1 89.69 281 ARG A C 1
ATOM 2152 O O . ARG A 1 281 ? 1.479 16.109 25.25 1 89.69 281 ARG A O 1
ATOM 2159 N N . LEU A 1 282 ? 0.424 17.719 24.141 1 90 282 LEU A N 1
ATOM 2160 C CA . LEU A 1 282 ? -0.116 16.781 23.156 1 90 282 LEU A CA 1
ATOM 2161 C C . LEU A 1 282 ? 1.003 16.141 22.344 1 90 282 LEU A C 1
ATOM 2163 O O . LEU A 1 282 ? 0.978 14.938 22.094 1 90 282 LEU A O 1
ATOM 2167 N N . ALA A 1 283 ? 1.985 16.906 21.922 1 88.88 283 ALA A N 1
ATOM 2168 C CA . ALA A 1 283 ? 3.115 16.391 21.156 1 88.88 283 ALA A CA 1
ATOM 2169 C C . ALA A 1 283 ? 3.885 15.344 21.969 1 88.88 283 ALA A C 1
ATOM 2171 O O . ALA A 1 283 ? 4.293 14.312 21.422 1 88.88 283 ALA A O 1
ATOM 2172 N N . ALA A 1 284 ? 4.047 15.602 23.188 1 84.25 284 ALA A N 1
ATOM 2173 C CA . ALA A 1 284 ? 4.766 14.68 24.062 1 84.25 284 ALA A CA 1
ATOM 2174 C C . ALA A 1 284 ? 4.035 13.352 24.188 1 84.25 284 ALA A C 1
ATOM 2176 O O . ALA A 1 284 ? 4.668 12.297 24.312 1 84.25 284 ALA A O 1
ATOM 2177 N N . SER A 1 285 ? 2.771 13.406 24.141 1 80.06 285 SER A N 1
ATOM 2178 C CA . SER A 1 285 ? 1.967 12.203 24.312 1 80.06 285 SER A CA 1
ATOM 2179 C C . SER A 1 285 ? 2.078 11.297 23.078 1 80.06 285 SER A C 1
ATOM 2181 O O . SER A 1 285 ? 1.954 10.078 23.188 1 80.06 285 SER A O 1
ATOM 2183 N N . VAL A 1 286 ? 2.223 11.828 21.906 1 74.88 286 VAL A N 1
ATOM 2184 C CA . VAL A 1 286 ? 2.303 11.07 20.656 1 74.88 286 VAL A CA 1
ATOM 2185 C C . VAL A 1 286 ? 3.689 10.453 20.516 1 74.88 286 VAL A C 1
ATOM 2187 O O . VAL A 1 286 ? 3.824 9.32 20.031 1 74.88 286 VAL A O 1
ATOM 2190 N N . ILE A 1 287 ? 4.648 11.203 20.953 1 66.19 287 ILE A N 1
ATOM 2191 C CA . ILE A 1 287 ? 6.027 10.734 20.859 1 66.19 287 ILE A CA 1
ATOM 2192 C C . ILE A 1 287 ? 6.227 9.531 21.797 1 66.19 287 ILE A C 1
ATOM 2194 O O . ILE A 1 287 ? 6.992 8.617 21.484 1 66.19 287 ILE A O 1
ATOM 2198 N N . ALA A 1 288 ? 5.559 9.531 22.781 1 58.03 288 ALA A N 1
ATOM 2199 C CA . ALA A 1 288 ? 5.754 8.523 23.812 1 58.03 288 ALA A CA 1
ATOM 2200 C C . ALA A 1 288 ? 5.035 7.227 23.453 1 58.03 288 ALA A C 1
ATOM 2202 O O . ALA A 1 288 ? 5.293 6.184 24.062 1 58.03 288 ALA A O 1
ATOM 2203 N N . THR A 1 289 ? 4.215 7.234 22.672 1 52.88 289 THR A N 1
ATOM 2204 C CA . THR A 1 289 ? 3.418 6.031 22.438 1 52.88 289 THR A CA 1
ATOM 2205 C C . THR A 1 289 ? 3.926 5.262 21.219 1 52.88 289 THR A C 1
ATOM 2207 O O . THR A 1 289 ? 4.215 5.859 20.188 1 52.88 289 THR A O 1
ATOM 2210 N N . LYS A 1 290 ? 4.414 4.16 21.594 1 48.88 290 LYS A N 1
ATOM 2211 C CA . LYS A 1 290 ? 4.754 3.248 20.5 1 48.88 290 LYS A CA 1
ATOM 2212 C C . LYS A 1 290 ? 3.523 2.898 19.672 1 48.88 290 LYS A C 1
ATOM 2214 O O . LYS A 1 290 ? 3.645 2.514 18.5 1 48.88 290 LYS A O 1
ATOM 2219 N N . GLU A 1 291 ? 2.559 2.615 20.531 1 44.53 291 GLU A N 1
ATOM 2220 C CA . GLU A 1 291 ? 1.337 2.082 19.938 1 44.53 291 GLU A CA 1
ATOM 2221 C C . GLU A 1 291 ? 0.544 3.176 19.234 1 44.53 291 GLU A C 1
ATOM 2223 O O . GLU A 1 291 ? 0.629 4.352 19.594 1 44.53 291 GLU A O 1
ATOM 2228 N N . ASN A 1 292 ? 0.568 3.238 17.969 1 44.19 292 ASN A N 1
ATOM 2229 C CA . ASN A 1 292 ? -0.259 4.098 17.125 1 44.19 292 ASN A CA 1
ATOM 2230 C C . ASN A 1 292 ? -1.437 4.676 17.906 1 44.19 292 ASN A C 1
ATOM 2232 O O . ASN A 1 292 ? -2.443 5.066 17.312 1 44.19 292 ASN A O 1
ATOM 2236 N N . VAL A 1 293 ? -1.578 4.316 19.312 1 45.34 293 VAL A N 1
ATOM 2237 C CA . VAL A 1 293 ? -2.762 4.855 19.984 1 45.34 293 VAL A CA 1
ATOM 2238 C C . VAL A 1 293 ? -2.406 6.164 20.688 1 45.34 293 VAL A C 1
ATOM 2240 O O . VAL A 1 293 ? -1.502 6.199 21.516 1 45.34 293 VAL A O 1
ATOM 2243 N N . CYS A 1 294 ? -2.785 7.199 20.234 1 56.94 294 CYS A N 1
ATOM 2244 C CA . CYS A 1 294 ? -2.635 8.484 20.922 1 56.94 294 CYS A CA 1
ATOM 2245 C C . CYS A 1 294 ? -3.482 8.531 22.188 1 56.94 294 CYS A C 1
ATOM 2247 O O . CYS A 1 294 ? -4.66 8.164 22.156 1 56.94 294 CYS A O 1
ATOM 2249 N N . PRO A 1 295 ? -2.865 8.773 23.391 1 66.25 295 PRO A N 1
ATOM 2250 C CA . PRO A 1 295 ? -3.637 8.93 24.625 1 66.25 295 PRO A CA 1
ATOM 2251 C C . PRO A 1 295 ? -4.82 9.883 24.469 1 66.25 295 PRO A C 1
ATOM 2253 O O . PRO A 1 295 ? -4.82 10.727 23.562 1 66.25 295 PRO A O 1
ATOM 2256 N N . ARG A 1 296 ? -5.895 9.539 25.25 1 76.25 296 ARG A N 1
ATOM 2257 C CA . ARG A 1 296 ? -7.078 10.398 25.281 1 76.25 296 ARG A CA 1
ATOM 2258 C C . ARG A 1 296 ? -7.027 11.367 26.453 1 76.25 296 ARG A C 1
ATOM 2260 O O . ARG A 1 296 ? -6.594 11 27.547 1 76.25 296 ARG A O 1
ATOM 2267 N N . PHE A 1 297 ? -7.188 12.578 26.141 1 84 297 PHE A N 1
ATOM 2268 C CA . PHE A 1 297 ? -7.266 13.641 27.141 1 84 297 PHE A CA 1
ATOM 2269 C C . PHE A 1 297 ? -8.68 14.195 27.234 1 84 297 PHE A C 1
ATOM 2271 O O . PHE A 1 297 ? -9.43 14.156 26.25 1 84 297 PHE A O 1
ATOM 2278 N N . LEU A 1 298 ? -9.008 14.633 28.5 1 85.31 298 LEU A N 1
ATOM 2279 C CA . LEU A 1 298 ? -10.242 15.391 28.641 1 85.31 298 LEU A CA 1
ATOM 2280 C C . LEU A 1 298 ? -9.992 16.891 28.469 1 85.31 298 LEU A C 1
ATOM 2282 O O . LEU A 1 298 ? -8.961 17.406 28.906 1 85.31 298 LEU A O 1
ATOM 2286 N N . PRO A 1 299 ? -10.891 17.547 27.781 1 88.19 299 PRO A N 1
ATOM 2287 C CA . PRO A 1 299 ? -10.727 18.984 27.625 1 88.19 299 PRO A CA 1
ATOM 2288 C C . PRO A 1 299 ? -10.438 19.719 28.938 1 88.19 299 PRO A C 1
ATOM 2290 O O . PRO A 1 299 ? -9.656 20.656 28.953 1 88.19 299 PRO A O 1
ATOM 2293 N N . GLU A 1 300 ? -11.023 19.203 29.969 1 87.88 300 GLU A N 1
ATOM 2294 C CA . GLU A 1 300 ? -10.859 19.828 31.281 1 87.88 300 GLU A CA 1
ATOM 2295 C C . GLU A 1 300 ? -9.406 19.766 31.734 1 87.88 300 GLU A C 1
ATOM 2297 O O . GLU A 1 300 ? -8.969 20.609 32.531 1 87.88 300 GLU A O 1
ATOM 2302 N N . GLU A 1 301 ? -8.727 18.844 31.234 1 88.44 301 GLU A N 1
ATOM 2303 C CA . GLU A 1 301 ? -7.309 18.719 31.562 1 88.44 301 GLU A CA 1
ATOM 2304 C C . GLU A 1 301 ? -6.512 19.891 31.016 1 88.44 301 GLU A C 1
ATOM 2306 O O . GLU A 1 301 ? -5.398 20.172 31.469 1 88.44 301 GLU A O 1
ATOM 2311 N N . PHE A 1 302 ? -7.172 20.578 30.109 1 88.75 302 PHE A N 1
ATOM 2312 C CA . PHE A 1 302 ? -6.512 21.734 29.5 1 88.75 302 PHE A CA 1
ATOM 2313 C C . PHE A 1 302 ? -7.238 23.031 29.859 1 88.75 302 PHE A C 1
ATOM 2315 O O . PHE A 1 302 ? -7.012 24.062 29.234 1 88.75 302 PHE A O 1
ATOM 2322 N N . GLY A 1 303 ? -8.148 22.891 30.812 1 88.69 303 GLY A N 1
ATOM 2323 C CA . GLY A 1 303 ? -8.906 24.062 31.234 1 88.69 303 GLY A CA 1
ATOM 2324 C C . GLY A 1 303 ? -9.945 24.5 30.234 1 88.69 303 GLY A C 1
ATOM 2325 O O . GLY A 1 303 ? -10.289 25.688 30.172 1 88.69 303 GLY A O 1
ATOM 2326 N N . ILE A 1 304 ? -10.281 23.578 29.344 1 87.75 304 ILE A N 1
ATOM 2327 C CA . ILE A 1 304 ? -11.289 23.891 28.344 1 87.75 304 ILE A CA 1
ATOM 2328 C C . ILE A 1 304 ? -12.656 23.391 28.797 1 87.75 304 ILE A C 1
ATOM 2330 O O . ILE A 1 304 ? -12.781 22.25 29.281 1 87.75 304 ILE A O 1
ATOM 2334 N N . ASP A 1 305 ? -13.625 24.297 28.734 1 81 305 ASP A N 1
ATOM 2335 C CA . ASP A 1 305 ? -14.977 23.969 29.156 1 81 305 ASP A CA 1
ATOM 2336 C C . ASP A 1 305 ? -15.648 23.016 28.172 1 81 305 ASP A C 1
ATOM 2338 O O . ASP A 1 305 ? -15.938 23.391 27.047 1 81 305 ASP A O 1
ATOM 2342 N N . ALA A 1 306 ? -15.992 21.844 28.625 1 71.75 306 ALA A N 1
ATOM 2343 C CA . ALA A 1 306 ? -16.562 20.781 27.797 1 71.75 306 ALA A CA 1
ATOM 2344 C C . ALA A 1 306 ? -17.984 21.125 27.375 1 71.75 306 ALA A C 1
ATOM 2346 O O . ALA A 1 306 ? -18.484 20.609 26.359 1 71.75 306 ALA A O 1
ATOM 2347 N N . SER A 1 307 ? -18.625 21.875 28.172 1 67.69 307 SER A N 1
ATOM 2348 C CA . SER A 1 307 ? -20 22.234 27.875 1 67.69 307 SER A CA 1
ATOM 2349 C C . SER A 1 307 ? -20.125 22.953 26.547 1 67.69 307 SER A C 1
ATOM 2351 O O . SER A 1 307 ? -21.203 23.016 25.953 1 67.69 307 SER A O 1
ATOM 2353 N N . MET A 1 308 ? -19.047 23.328 26.062 1 62.47 308 MET A N 1
ATOM 2354 C CA . MET A 1 308 ? -19.031 24.031 24.797 1 62.47 308 MET A CA 1
ATOM 2355 C C . MET A 1 308 ? -19.016 23.047 23.625 1 62.47 308 MET A C 1
ATOM 2357 O O . MET A 1 308 ? -19.219 23.438 22.469 1 62.47 308 MET A O 1
ATOM 2361 N N . ILE A 1 309 ? -18.891 21.828 23.938 1 63.5 309 ILE A N 1
ATOM 2362 C CA . ILE A 1 309 ? -18.703 20.828 22.891 1 63.5 309 ILE A CA 1
ATOM 2363 C C . ILE A 1 309 ? -20.031 20.125 22.609 1 63.5 309 ILE A C 1
ATOM 2365 O O . ILE A 1 309 ? -20.625 19.531 23.5 1 63.5 309 ILE A O 1
ATOM 2369 N N . LYS A 1 310 ? -20.797 20.5 21.656 1 60.88 310 LYS A N 1
ATOM 2370 C CA . LYS A 1 310 ? -22.047 19.875 21.266 1 60.88 310 LYS A CA 1
ATOM 2371 C C . LYS A 1 310 ? -21.812 18.703 20.312 1 60.88 310 LYS A C 1
ATOM 2373 O O . LYS A 1 310 ? -20.844 18.703 19.547 1 60.88 310 LYS A O 1
ATOM 2378 N N . ASP A 1 311 ? -22.516 17.547 20.594 1 60.56 311 ASP A N 1
ATOM 2379 C CA . ASP A 1 311 ? -22.484 16.375 19.719 1 60.56 311 ASP A CA 1
ATOM 2380 C C . ASP A 1 311 ? -23.016 16.703 18.328 1 60.56 311 ASP A C 1
ATOM 2382 O O . ASP A 1 311 ? -23.875 17.578 18.188 1 60.56 311 ASP A O 1
ATOM 2386 N N . PHE A 1 312 ? -22.297 16.25 17.234 1 52.94 312 PHE A N 1
ATOM 2387 C CA . PHE A 1 312 ? -22.875 16.438 15.906 1 52.94 312 PHE A CA 1
ATOM 2388 C C . PHE A 1 312 ? -24.109 15.555 15.719 1 52.94 312 PHE A C 1
ATOM 2390 O O . PHE A 1 312 ? -24.188 14.461 16.281 1 52.94 312 PHE A O 1
ATOM 2397 N N . GLU A 1 313 ? -25.281 16.219 15.336 1 48.97 313 GLU A N 1
ATOM 2398 C CA . GLU A 1 313 ? -26.5 15.477 15.016 1 48.97 313 GLU A CA 1
ATOM 2399 C C . GLU A 1 313 ? -26.312 14.594 13.789 1 48.97 313 GLU A C 1
ATOM 2401 O O . GLU A 1 313 ? -25.562 14.945 12.875 1 48.97 313 GLU A O 1
ATOM 2406 N N . MET B 1 1 ? -17.219 -28.656 -9.828 1 73.38 1 MET B N 1
ATOM 2407 C CA . MET B 1 1 ? -16.094 -29.297 -10.508 1 73.38 1 MET B CA 1
ATOM 2408 C C . MET B 1 1 ? -15.172 -28.25 -11.133 1 73.38 1 MET B C 1
ATOM 2410 O O . MET B 1 1 ? -15.648 -27.297 -11.75 1 73.38 1 MET B O 1
ATOM 2414 N N . GLY B 1 2 ? -13.836 -28.172 -10.82 1 91.94 2 GLY B N 1
ATOM 2415 C CA . GLY B 1 2 ? -12.875 -27.25 -11.406 1 91.94 2 GLY B CA 1
ATOM 2416 C C . GLY B 1 2 ? -11.477 -27.406 -10.852 1 91.94 2 GLY B C 1
ATOM 2417 O O . GLY B 1 2 ? -11.25 -28.203 -9.93 1 91.94 2 GLY B O 1
ATOM 2418 N N . ILE B 1 3 ? -10.594 -26.812 -11.516 1 96.81 3 ILE B N 1
ATOM 2419 C CA . ILE B 1 3 ? -9.211 -26.812 -11.062 1 96.81 3 ILE B CA 1
ATOM 2420 C C . ILE B 1 3 ? -9.094 -26.062 -9.734 1 96.81 3 ILE B C 1
ATOM 2422 O O . ILE B 1 3 ? -9.664 -24.984 -9.578 1 96.81 3 ILE B O 1
ATOM 2426 N N . VAL B 1 4 ? -8.477 -26.703 -8.766 1 98.12 4 VAL B N 1
ATOM 2427 C CA . VAL B 1 4 ? -8.234 -26.062 -7.477 1 98.12 4 VAL B CA 1
ATOM 2428 C C . VAL B 1 4 ? -6.828 -25.469 -7.449 1 98.12 4 VAL B C 1
ATOM 2430 O O . VAL B 1 4 ? -5.852 -26.156 -7.762 1 98.12 4 VAL B O 1
ATOM 2433 N N . VAL B 1 5 ? -6.754 -24.219 -7.148 1 98.44 5 VAL B N 1
ATOM 2434 C CA . VAL B 1 5 ? -5.473 -23.531 -7.004 1 98.44 5 VAL B CA 1
ATOM 2435 C C . VAL B 1 5 ? -5.227 -23.203 -5.535 1 98.44 5 VAL B C 1
ATOM 2437 O O . VAL B 1 5 ? -6.094 -22.641 -4.863 1 98.44 5 VAL B O 1
ATOM 2440 N N . ILE B 1 6 ? -4.055 -23.594 -5.02 1 98.31 6 ILE B N 1
ATOM 2441 C CA . ILE B 1 6 ? -3.707 -23.375 -3.619 1 98.31 6 ILE B CA 1
ATOM 2442 C C . ILE B 1 6 ? -2.436 -22.531 -3.531 1 98.31 6 ILE B C 1
ATOM 2444 O O . ILE B 1 6 ? -1.396 -22.906 -4.078 1 98.31 6 ILE B O 1
ATOM 2448 N N . GLY B 1 7 ? -2.533 -21.422 -2.84 1 97.19 7 GLY B N 1
ATOM 2449 C CA . GLY B 1 7 ? -1.306 -20.656 -2.707 1 97.19 7 GLY B CA 1
ATOM 2450 C C . GLY B 1 7 ? -1.53 -19.25 -2.154 1 97.19 7 GLY B C 1
ATOM 2451 O O . GLY B 1 7 ? -2.521 -19 -1.466 1 97.19 7 GLY B O 1
ATOM 2452 N N . ALA B 1 8 ? -0.536 -18.438 -2.41 1 95.5 8 ALA B N 1
ATOM 2453 C CA . ALA B 1 8 ? -0.477 -17.141 -1.746 1 95.5 8 ALA B CA 1
ATOM 2454 C C . ALA B 1 8 ? -1.088 -16.047 -2.621 1 95.5 8 ALA B C 1
ATOM 2456 O O . ALA B 1 8 ? -1.127 -16.172 -3.848 1 95.5 8 ALA B O 1
ATOM 2457 N N . VAL B 1 9 ? -1.618 -15.047 -1.981 1 95.81 9 VAL B N 1
ATOM 2458 C CA . VAL B 1 9 ? -2.035 -13.797 -2.594 1 95.81 9 VAL B CA 1
ATOM 2459 C C . VAL B 1 9 ? -1.052 -12.688 -2.225 1 95.81 9 VAL B C 1
ATOM 2461 O O . VAL B 1 9 ? -0.59 -12.617 -1.082 1 95.81 9 VAL B O 1
ATOM 2464 N N . PHE B 1 10 ? -0.688 -11.914 -3.215 1 94.12 10 PHE B N 1
ATOM 2465 C CA . PHE B 1 10 ? 0.166 -10.758 -2.986 1 94.12 10 PHE B CA 1
ATOM 2466 C C . PHE B 1 10 ? -0.503 -9.484 -3.49 1 94.12 10 PHE B C 1
ATOM 2468 O O . PHE B 1 10 ? -1.399 -9.539 -4.336 1 94.12 10 PHE B 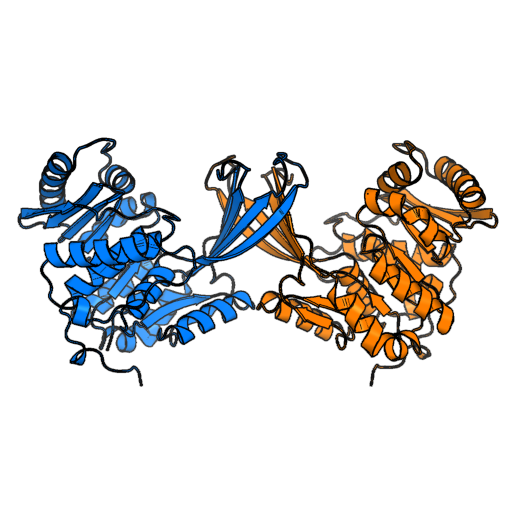O 1
ATOM 2475 N N . VAL B 1 11 ? -0.061 -8.398 -2.932 1 93.12 11 VAL B N 1
ATOM 2476 C CA . VAL B 1 11 ? -0.29 -7.09 -3.527 1 93.12 11 VAL B CA 1
ATOM 2477 C C . VAL B 1 11 ? 1.048 -6.43 -3.854 1 93.12 11 VAL B C 1
ATOM 2479 O O . VAL B 1 11 ? 1.941 -6.371 -3.004 1 93.12 11 VAL B O 1
ATOM 2482 N N . ASP B 1 12 ? 1.137 -6.012 -5.066 1 91.88 12 ASP B N 1
ATOM 2483 C CA . ASP B 1 12 ? 2.309 -5.254 -5.496 1 91.88 12 ASP B CA 1
ATOM 2484 C C . ASP B 1 12 ? 2.076 -3.752 -5.348 1 91.88 12 ASP B C 1
ATOM 2486 O O . ASP B 1 12 ? 1.109 -3.211 -5.887 1 91.88 12 ASP B O 1
ATOM 2490 N N . ILE B 1 13 ? 2.92 -3.15 -4.645 1 94.06 13 ILE B N 1
ATOM 2491 C CA . ILE B 1 13 ? 2.883 -1.7 -4.484 1 94.06 13 ILE B CA 1
ATOM 2492 C C . ILE B 1 13 ? 4.098 -1.073 -5.16 1 94.06 13 ILE B C 1
ATOM 2494 O O . ILE B 1 13 ? 5.227 -1.231 -4.691 1 94.06 13 ILE B O 1
ATOM 2498 N N . LYS B 1 14 ? 3.826 -0.341 -6.176 1 94.56 14 LYS B N 1
ATOM 2499 C CA . LYS B 1 14 ? 4.906 0.145 -7.031 1 94.56 14 LYS B CA 1
ATOM 2500 C C . LYS B 1 14 ? 4.93 1.67 -7.07 1 94.56 14 LYS B C 1
ATOM 2502 O O . LYS B 1 14 ? 3.889 2.311 -7.207 1 94.56 14 LYS B O 1
ATOM 2507 N N . GLY B 1 15 ? 6.094 2.289 -6.891 1 95.94 15 GLY B N 1
ATOM 2508 C CA . GLY B 1 15 ? 6.293 3.727 -6.988 1 95.94 15 GLY B CA 1
ATOM 2509 C C . GLY B 1 15 ? 7.121 4.137 -8.188 1 95.94 15 GLY B C 1
ATOM 2510 O O . GLY B 1 15 ? 8.156 3.523 -8.477 1 95.94 15 GLY B O 1
ATOM 2511 N N . TYR B 1 16 ? 6.656 5.152 -8.859 1 96.38 16 TYR B N 1
ATOM 2512 C CA . TYR B 1 16 ? 7.332 5.691 -10.039 1 96.38 16 TYR B CA 1
ATOM 2513 C C . TYR B 1 16 ? 7.559 7.191 -9.898 1 96.38 16 TYR B C 1
ATOM 2515 O O . TYR B 1 16 ? 6.625 7.941 -9.594 1 96.38 16 TYR B O 1
ATOM 2523 N N . PRO B 1 17 ? 8.734 7.652 -10.117 1 96.31 17 PRO B N 1
ATOM 2524 C CA . PRO B 1 17 ? 8.984 9.094 -10.031 1 96.31 17 PRO B CA 1
ATOM 2525 C C . PRO B 1 17 ? 8.453 9.859 -11.242 1 96.31 17 PRO B C 1
ATOM 2527 O O . PRO B 1 17 ? 8.5 9.359 -12.367 1 96.31 17 PRO B O 1
ATOM 2530 N N . SER B 1 18 ? 7.918 11.008 -11.039 1 95.38 18 SER B N 1
ATOM 2531 C CA . SER B 1 18 ? 7.434 11.867 -12.117 1 95.38 18 SER B CA 1
ATOM 2532 C C . SER B 1 18 ? 8.547 12.75 -12.664 1 95.38 18 SER B C 1
ATOM 2534 O O . SER B 1 18 ? 8.438 13.289 -13.766 1 95.38 18 SER B O 1
ATOM 2536 N N . MET B 1 19 ? 9.602 13.008 -11.805 1 93.94 19 MET B N 1
ATOM 2537 C CA . MET B 1 19 ? 10.797 13.758 -12.172 1 93.94 19 MET B CA 1
ATOM 2538 C C . MET B 1 19 ? 12.047 12.898 -12 1 93.94 19 MET B C 1
ATOM 2540 O O . MET B 1 19 ? 11.953 11.703 -11.734 1 93.94 19 MET B O 1
ATOM 2544 N N . GLN B 1 20 ? 13.141 13.523 -12.281 1 94.56 20 GLN B N 1
ATOM 2545 C CA . GLN B 1 20 ? 14.383 12.766 -12.102 1 94.56 20 GLN B CA 1
ATOM 2546 C C . GLN B 1 20 ? 14.469 12.18 -10.695 1 94.56 20 GLN B C 1
ATOM 2548 O O . GLN B 1 20 ? 14.344 12.906 -9.703 1 94.56 20 GLN B O 1
ATOM 2553 N N . TYR B 1 21 ? 14.633 10.875 -10.703 1 95.62 21 TYR B N 1
ATOM 2554 C CA . TYR B 1 21 ? 14.695 10.156 -9.43 1 95.62 21 TYR B CA 1
ATOM 2555 C C . TYR B 1 21 ? 15.938 10.547 -8.641 1 95.62 21 TYR B C 1
ATOM 2557 O O . TYR B 1 21 ? 17.047 10.57 -9.188 1 95.62 21 TYR B O 1
ATOM 2565 N N . ILE B 1 22 ? 15.781 10.875 -7.289 1 93.94 22 ILE B N 1
ATOM 2566 C CA . ILE B 1 22 ? 16.875 11.195 -6.379 1 93.94 22 ILE B CA 1
ATOM 2567 C C . ILE B 1 22 ? 16.953 10.148 -5.273 1 93.94 22 ILE B C 1
ATOM 2569 O O . ILE B 1 22 ? 16.078 10.07 -4.414 1 93.94 22 ILE B O 1
ATOM 2573 N N . ALA B 1 23 ? 18.062 9.398 -5.215 1 91.62 23 ALA B N 1
ATOM 2574 C CA . ALA B 1 23 ? 18.266 8.391 -4.184 1 91.62 23 ALA B CA 1
ATOM 2575 C C . ALA B 1 23 ? 18.297 9.023 -2.793 1 91.62 23 ALA B C 1
ATOM 2577 O O . ALA B 1 23 ? 18.969 10.039 -2.582 1 91.62 23 ALA B O 1
ATOM 2578 N N . GLY B 1 24 ? 17.625 8.43 -1.867 1 87.5 24 GLY B N 1
ATOM 2579 C CA . GLY B 1 24 ? 17.594 8.922 -0.501 1 87.5 24 GLY B CA 1
ATOM 2580 C C . GLY B 1 24 ? 16.766 10.18 -0.335 1 87.5 24 GLY B C 1
ATOM 2581 O O . GLY B 1 24 ? 16.578 10.664 0.783 1 87.5 24 GLY B O 1
ATOM 2582 N N . GLY B 1 25 ? 16.219 10.703 -1.417 1 85.69 25 GLY B N 1
ATOM 2583 C CA . GLY B 1 25 ? 15.438 11.93 -1.364 1 85.69 25 GLY B CA 1
ATOM 2584 C C . GLY B 1 25 ? 13.938 11.688 -1.377 1 85.69 25 GLY B C 1
ATOM 2585 O O . GLY B 1 25 ? 13.492 10.539 -1.399 1 85.69 25 GLY B O 1
ATOM 2586 N N . ARG B 1 26 ? 13.195 12.758 -1.208 1 83.94 26 ARG B N 1
ATOM 2587 C CA . ARG B 1 26 ? 11.742 12.719 -1.334 1 83.94 26 ARG B CA 1
ATOM 2588 C C . ARG B 1 26 ? 11.312 12.977 -2.773 1 83.94 26 ARG B C 1
ATOM 2590 O O . ARG B 1 26 ? 11.375 14.109 -3.254 1 83.94 26 ARG B O 1
ATOM 2597 N N . ASN B 1 27 ? 10.977 11.945 -3.49 1 94.19 27 ASN B N 1
ATOM 2598 C CA . ASN B 1 27 ? 10.578 12.062 -4.891 1 94.19 27 ASN B CA 1
ATOM 2599 C C . ASN B 1 27 ? 9.062 12.141 -5.031 1 94.19 27 ASN B C 1
ATOM 2601 O O . ASN B 1 27 ? 8.328 11.438 -4.34 1 94.19 27 ASN B O 1
ATOM 2605 N N . VAL B 1 28 ? 8.633 13.078 -5.848 1 93.19 28 VAL B N 1
ATOM 2606 C CA . VAL B 1 28 ? 7.219 13.133 -6.211 1 93.19 28 VAL B CA 1
ATOM 2607 C C . VAL B 1 28 ? 6.938 12.156 -7.352 1 93.19 28 VAL B C 1
ATOM 2609 O O . VAL B 1 28 ? 7.754 12.008 -8.266 1 93.19 28 VAL B O 1
ATOM 2612 N N . GLY B 1 29 ? 5.859 11.469 -7.262 1 96.19 29 GLY B N 1
ATOM 2613 C CA . GLY B 1 29 ? 5.523 10.539 -8.328 1 96.19 29 GLY B CA 1
ATOM 2614 C C . GLY B 1 29 ? 4.188 9.852 -8.125 1 96.19 29 GLY B C 1
ATOM 2615 O O . GLY B 1 29 ? 3.293 10.391 -7.477 1 96.19 29 GLY B O 1
ATOM 2616 N N . ASN B 1 30 ? 4.105 8.734 -8.812 1 95.19 30 ASN B N 1
ATOM 2617 C CA . ASN B 1 30 ? 2.883 7.941 -8.734 1 95.19 30 ASN B CA 1
ATOM 2618 C C . ASN B 1 30 ? 3.102 6.641 -7.969 1 95.19 30 ASN B C 1
ATOM 2620 O O . ASN B 1 30 ? 4.195 6.078 -7.996 1 95.19 30 ASN B O 1
ATOM 2624 N N . VAL B 1 31 ? 2.105 6.289 -7.254 1 94.19 31 VAL B N 1
ATOM 2625 C CA . VAL B 1 31 ? 2.082 5.012 -6.543 1 94.19 31 VAL B CA 1
ATOM 2626 C C . VAL B 1 31 ? 0.886 4.184 -7.008 1 94.19 31 VAL B C 1
ATOM 2628 O O . VAL B 1 31 ? -0.253 4.656 -6.977 1 94.19 31 VAL B O 1
ATOM 2631 N N . VAL B 1 32 ? 1.214 2.943 -7.402 1 90.75 32 VAL B N 1
ATOM 2632 C CA . VAL B 1 32 ? 0.149 2.076 -7.895 1 90.75 32 VAL B CA 1
ATOM 2633 C C . VAL B 1 32 ? 0.135 0.773 -7.098 1 90.75 32 VAL B C 1
ATOM 2635 O O . VAL B 1 32 ? 1.189 0.264 -6.711 1 90.75 32 VAL B O 1
ATOM 2638 N N . GLN B 1 33 ? -1.058 0.317 -6.809 1 89.5 33 GLN B N 1
ATOM 2639 C CA . GLN B 1 33 ? -1.25 -0.988 -6.188 1 89.5 33 GLN B CA 1
ATOM 2640 C C . GLN B 1 33 ? -1.917 -1.966 -7.152 1 89.5 33 GLN B C 1
ATOM 2642 O O . GLN B 1 33 ? -2.92 -1.634 -7.785 1 89.5 33 GLN B O 1
ATOM 2647 N N . VAL B 1 34 ? -1.289 -3.09 -7.277 1 88.62 34 VAL B N 1
ATOM 2648 C CA . VAL B 1 34 ? -1.807 -4.105 -8.188 1 88.62 34 VAL B CA 1
ATOM 2649 C C . VAL B 1 34 ? -1.909 -5.445 -7.461 1 88.62 34 VAL B C 1
ATOM 2651 O O . VAL B 1 34 ? -1.033 -5.797 -6.664 1 88.62 34 VAL B O 1
ATOM 2654 N N . HIS B 1 35 ? -3.035 -6.102 -7.703 1 90.56 35 HIS B N 1
ATOM 2655 C CA . HIS B 1 35 ? -3.15 -7.445 -7.152 1 90.56 35 HIS B CA 1
ATOM 2656 C C . HIS B 1 35 ? -2.16 -8.398 -7.812 1 90.56 35 HIS B C 1
ATOM 2658 O O . HIS B 1 35 ? -1.958 -8.344 -9.031 1 90.56 35 HIS B O 1
ATOM 2664 N N . GLY B 1 36 ? -1.49 -9.125 -6.973 1 89.06 36 GLY B N 1
ATOM 2665 C CA . GLY B 1 36 ? -0.509 -10.078 -7.473 1 89.06 36 GLY B CA 1
ATOM 2666 C C . GLY B 1 36 ? -0.528 -11.398 -6.73 1 89.06 36 GLY B C 1
ATOM 2667 O O . GLY B 1 36 ? -1.538 -11.766 -6.121 1 89.06 36 GLY B O 1
ATOM 2668 N N . GLY B 1 37 ? 0.612 -12.117 -6.961 1 90.69 37 GLY B N 1
ATOM 2669 C CA . GLY B 1 37 ? 0.712 -13.469 -6.449 1 90.69 37 GLY B CA 1
ATOM 2670 C C . GLY B 1 37 ? 0.583 -14.523 -7.535 1 90.69 37 GLY B C 1
ATOM 2671 O O . GLY B 1 37 ? -0.364 -14.5 -8.32 1 90.69 37 GLY B O 1
ATOM 2672 N N . VAL B 1 38 ? 1.469 -15.383 -7.43 1 91.06 38 VAL B N 1
ATOM 2673 C CA . VAL B 1 38 ? 1.556 -16.375 -8.484 1 91.06 38 VAL B CA 1
ATOM 2674 C C . VAL B 1 38 ? 0.266 -17.188 -8.539 1 91.06 38 VAL B C 1
ATOM 2676 O O . VAL B 1 38 ? -0.389 -17.266 -9.578 1 91.06 38 VAL B O 1
ATOM 2679 N N . SER B 1 39 ? -0.131 -17.75 -7.457 1 95.31 39 SER B N 1
ATOM 2680 C CA . SER B 1 39 ? -1.316 -18.594 -7.41 1 95.31 39 SER B CA 1
ATOM 2681 C C . SER B 1 39 ? -2.582 -17.797 -7.707 1 95.31 39 SER B C 1
ATOM 2683 O O . SER B 1 39 ? -3.48 -18.281 -8.398 1 95.31 39 SER B O 1
ATOM 2685 N N . ARG B 1 40 ? -2.623 -16.656 -7.148 1 94.81 40 ARG B N 1
ATOM 2686 C CA . ARG B 1 40 ? -3.764 -15.797 -7.43 1 94.81 40 ARG B CA 1
ATOM 2687 C C . ARG B 1 40 ? -3.877 -15.508 -8.922 1 94.81 40 ARG B C 1
ATOM 2689 O O . ARG B 1 40 ? -4.969 -15.578 -9.492 1 94.81 40 ARG B O 1
ATOM 2696 N N . ASN B 1 41 ? -2.812 -15.156 -9.547 1 92.31 41 ASN B N 1
ATOM 2697 C CA . ASN B 1 41 ? -2.799 -14.906 -10.984 1 92.31 41 ASN B CA 1
ATOM 2698 C C . ASN B 1 41 ? -3.258 -16.125 -11.773 1 92.31 41 ASN B C 1
ATOM 2700 O O . ASN B 1 41 ? -4.039 -16 -12.719 1 92.31 41 ASN B O 1
ATOM 2704 N N . ILE B 1 42 ? -2.777 -17.234 -11.383 1 94.69 42 ILE B N 1
ATOM 2705 C CA . ILE B 1 42 ? -3.107 -18.469 -12.078 1 94.69 42 ILE B CA 1
ATOM 2706 C C . ILE B 1 42 ? -4.609 -18.734 -11.977 1 94.69 42 ILE B C 1
ATOM 2708 O O . ILE B 1 42 ? -5.25 -19.109 -12.961 1 94.69 42 ILE B O 1
ATOM 2712 N N . ALA B 1 43 ? -5.133 -18.562 -10.805 1 95.69 43 ALA B N 1
ATOM 2713 C CA . ALA B 1 43 ? -6.574 -18.719 -10.625 1 95.69 43 ALA B CA 1
ATOM 2714 C C . ALA B 1 43 ? -7.348 -17.797 -11.562 1 95.69 43 ALA B C 1
ATOM 2716 O O . ALA B 1 43 ? -8.32 -18.219 -12.195 1 95.69 43 ALA B O 1
ATOM 2717 N N . GLU B 1 44 ? -6.906 -16.609 -11.641 1 93.19 44 GLU B N 1
ATOM 2718 C CA . GLU B 1 44 ? -7.562 -15.648 -12.516 1 93.19 44 GLU B CA 1
ATOM 2719 C C . GLU B 1 44 ? -7.398 -16.031 -13.984 1 93.19 44 GLU B C 1
ATOM 2721 O O . GLU B 1 44 ? -8.328 -15.875 -14.781 1 93.19 44 GLU B O 1
ATOM 2726 N N . ASP B 1 45 ? -6.25 -16.484 -14.336 1 91.88 45 ASP B N 1
ATOM 2727 C CA . ASP B 1 45 ? -5.992 -16.922 -15.703 1 91.88 45 ASP B CA 1
ATOM 2728 C C . ASP B 1 45 ? -6.938 -18.047 -16.109 1 91.88 45 ASP B C 1
ATOM 2730 O O . ASP B 1 45 ? -7.457 -18.047 -17.234 1 91.88 45 ASP B O 1
ATOM 2734 N N . ILE B 1 46 ? -7.125 -18.969 -15.242 1 94.38 46 ILE B N 1
ATOM 2735 C CA . ILE B 1 46 ? -8.016 -20.094 -15.508 1 94.38 46 ILE B CA 1
ATOM 2736 C C . ILE B 1 46 ? -9.453 -19.578 -15.672 1 94.38 46 ILE B C 1
ATOM 2738 O O . ILE B 1 46 ? -10.164 -20 -16.578 1 94.38 46 ILE B O 1
ATOM 2742 N N . ALA B 1 47 ? -9.781 -18.656 -14.812 1 92.88 47 ALA B N 1
ATOM 2743 C CA . ALA B 1 47 ? -11.109 -18.062 -14.891 1 92.88 47 ALA B CA 1
ATOM 2744 C C . ALA B 1 47 ? -11.305 -17.312 -16.203 1 92.88 47 ALA B C 1
ATOM 2746 O O . ALA B 1 47 ? -12.406 -17.297 -16.766 1 92.88 47 ALA B O 1
ATOM 2747 N N . ASN B 1 48 ? -10.266 -16.781 -16.703 1 89.44 48 ASN B N 1
ATOM 2748 C CA . ASN B 1 48 ? -10.32 -16.016 -17.938 1 89.44 48 ASN B CA 1
ATOM 2749 C C . ASN B 1 48 ? -10.562 -16.906 -19.156 1 89.44 48 ASN B C 1
ATOM 2751 O O . ASN B 1 48 ? -10.922 -16.422 -20.234 1 89.44 48 ASN B O 1
ATOM 2755 N N . VAL B 1 49 ? -10.406 -18.141 -18.984 1 90.75 49 VAL B N 1
ATOM 2756 C CA . VAL B 1 49 ? -10.734 -19.109 -20.031 1 90.75 49 VAL B CA 1
ATOM 2757 C C . VAL B 1 49 ? -12.109 -19.719 -19.766 1 90.75 49 VAL B C 1
ATOM 2759 O O . VAL B 1 49 ? -12.414 -20.812 -20.25 1 90.75 49 VAL B O 1
ATOM 2762 N N . GLU B 1 50 ? -12.797 -19.062 -18.906 1 89.56 50 GLU B N 1
ATOM 2763 C CA . GLU B 1 50 ? -14.18 -19.375 -18.562 1 89.56 50 GLU B CA 1
ATOM 2764 C C . GLU B 1 50 ? -14.281 -20.719 -17.844 1 89.56 50 GLU B C 1
ATOM 2766 O O . GLU B 1 50 ? -15.25 -21.453 -18.031 1 89.56 50 GLU B O 1
ATOM 2771 N N . LEU B 1 51 ? -13.234 -21.016 -17.281 1 90.75 51 LEU B N 1
ATOM 2772 C CA . LEU B 1 51 ? -13.289 -22.125 -16.344 1 90.75 51 LEU B CA 1
ATOM 2773 C C . LEU B 1 51 ? -13.547 -21.625 -14.922 1 90.75 51 LEU B C 1
ATOM 2775 O O . LEU B 1 51 ? -13.477 -20.422 -14.664 1 90.75 51 LEU B O 1
ATOM 2779 N N . ARG B 1 52 ? -14.047 -22.359 -14.047 1 90.62 52 ARG B N 1
ATOM 2780 C CA . ARG B 1 52 ? -14.469 -21.953 -12.719 1 90.62 52 ARG B CA 1
ATOM 2781 C C . ARG B 1 52 ? -13.57 -22.547 -11.641 1 90.62 52 ARG B C 1
ATOM 2783 O O . ARG B 1 52 ? -13.977 -23.469 -10.93 1 90.62 52 ARG B O 1
ATOM 2790 N N . PRO B 1 53 ? -12.383 -21.938 -11.539 1 95.81 53 PRO B N 1
ATOM 2791 C CA . PRO B 1 53 ? -11.453 -22.484 -10.547 1 95.81 53 PRO B CA 1
ATOM 2792 C C . PRO B 1 53 ? -11.875 -22.172 -9.109 1 95.81 53 PRO B C 1
ATOM 2794 O O . PRO B 1 53 ? -12.664 -21.25 -8.875 1 95.81 53 PRO B O 1
ATOM 2797 N N . THR B 1 54 ? -11.438 -23.047 -8.273 1 97.38 54 THR B N 1
ATOM 2798 C CA . THR B 1 54 ? -11.523 -22.797 -6.836 1 97.38 54 THR B CA 1
ATOM 2799 C C . THR B 1 54 ? -10.172 -22.344 -6.281 1 97.38 54 THR B C 1
ATOM 2801 O O . THR B 1 54 ? -9.141 -22.953 -6.59 1 97.38 54 THR B O 1
ATOM 2804 N N . PHE B 1 55 ? -10.188 -21.281 -5.523 1 97.88 55 PHE B N 1
ATOM 2805 C CA . PHE B 1 55 ? -8.938 -20.781 -4.965 1 97.88 55 PHE B CA 1
ATOM 2806 C C . PHE B 1 55 ? -8.906 -20.969 -3.453 1 97.88 55 PHE B C 1
ATOM 2808 O O . PHE B 1 55 ? -9.805 -20.516 -2.744 1 97.88 55 PHE B O 1
ATOM 2815 N N . VAL B 1 56 ? -7.91 -21.734 -2.986 1 98.25 56 VAL B N 1
ATOM 2816 C CA . VAL B 1 56 ? -7.621 -21.875 -1.563 1 98.25 56 VAL B CA 1
ATOM 2817 C C . VAL B 1 56 ? -6.457 -20.953 -1.179 1 98.25 56 VAL B C 1
ATOM 2819 O O . VAL B 1 56 ? -5.316 -21.203 -1.572 1 98.25 56 VAL B O 1
ATOM 2822 N N . GLY B 1 57 ? -6.719 -19.969 -0.47 1 97.69 57 GLY B N 1
ATOM 2823 C CA . GLY B 1 57 ? -5.695 -19 -0.121 1 97.69 57 GLY B CA 1
ATOM 2824 C C . GLY B 1 57 ? -6.082 -18.125 1.059 1 97.69 57 GLY B C 1
ATOM 2825 O O . GLY B 1 57 ? -7.02 -18.438 1.79 1 97.69 57 GLY B O 1
ATOM 2826 N N . LEU B 1 58 ? -5.23 -17.109 1.301 1 98.06 58 LEU B N 1
ATOM 2827 C CA . LEU B 1 58 ? -5.414 -16.234 2.443 1 98.06 58 LEU B CA 1
ATOM 2828 C C . LEU B 1 58 ? -5.305 -14.766 2.021 1 98.06 58 LEU B C 1
ATOM 2830 O O . LEU B 1 58 ? -4.598 -14.445 1.064 1 98.06 58 LEU B O 1
ATOM 2834 N N . VAL B 1 59 ? -6.07 -13.922 2.674 1 96.75 59 VAL B N 1
ATOM 2835 C CA . VAL B 1 59 ? -5.887 -12.477 2.605 1 96.75 59 VAL B CA 1
ATOM 2836 C C . VAL B 1 59 ? -5.852 -11.891 4.016 1 96.75 59 VAL B C 1
ATOM 2838 O O . VAL B 1 59 ? -5.996 -12.617 5 1 96.75 59 VAL B O 1
ATOM 2841 N N . ASP B 1 60 ? -5.461 -10.633 4.133 1 91.94 60 ASP B N 1
ATOM 2842 C CA . ASP B 1 60 ? -5.492 -10.008 5.449 1 91.94 60 ASP B CA 1
ATOM 2843 C C . ASP B 1 60 ? -6.844 -9.344 5.707 1 91.94 60 ASP B C 1
ATOM 2845 O O . ASP B 1 60 ? -7.742 -9.406 4.867 1 91.94 60 ASP B O 1
ATOM 2849 N N . GLU B 1 61 ? -7.051 -8.766 6.91 1 85.88 61 GLU B N 1
ATOM 2850 C CA . GLU B 1 61 ? -8.312 -8.172 7.336 1 85.88 61 GLU B CA 1
ATOM 2851 C C . GLU B 1 61 ? -8.398 -6.703 6.945 1 85.88 61 GLU B C 1
ATOM 2853 O O . GLU B 1 61 ? -9.25 -5.965 7.449 1 85.88 61 GLU B O 1
ATOM 2858 N N . THR B 1 62 ? -7.695 -6.352 6.031 1 84.25 62 THR B N 1
ATOM 2859 C CA . THR B 1 62 ? -7.66 -4.961 5.59 1 84.25 62 THR B CA 1
ATOM 2860 C C . THR B 1 62 ? -8.578 -4.754 4.391 1 84.25 62 THR B C 1
ATOM 2862 O O . THR B 1 62 ? -9.086 -5.719 3.816 1 84.25 62 THR B O 1
ATOM 2865 N N . GLY B 1 63 ? -8.805 -3.547 4.008 1 84.5 63 GLY B N 1
ATOM 2866 C CA . GLY B 1 63 ? -9.57 -3.217 2.82 1 84.5 63 GLY B CA 1
ATOM 2867 C C . GLY B 1 63 ? -9 -3.814 1.551 1 84.5 63 GLY B C 1
ATOM 2868 O O . GLY B 1 63 ? -9.742 -4.184 0.641 1 84.5 63 GLY B O 1
ATOM 2869 N N . ILE B 1 64 ? -7.73 -3.938 1.481 1 86.81 64 ILE B N 1
ATOM 2870 C CA . ILE B 1 64 ? -7.078 -4.523 0.314 1 86.81 64 ILE B CA 1
ATOM 2871 C C . ILE B 1 64 ? -7.496 -5.984 0.171 1 86.81 64 ILE B C 1
ATOM 2873 O O . ILE B 1 64 ? -7.762 -6.453 -0.938 1 86.81 64 ILE B O 1
ATOM 2877 N N . GLY B 1 65 ? -7.477 -6.648 1.326 1 91 65 GLY B N 1
ATOM 2878 C CA . GLY B 1 65 ? -7.922 -8.031 1.297 1 91 65 GLY B CA 1
ATOM 2879 C C . GLY B 1 65 ? -9.312 -8.195 0.718 1 91 65 GLY B C 1
ATOM 2880 O O . GLY B 1 65 ? -9.562 -9.109 -0.075 1 91 65 GLY B O 1
ATOM 2881 N N . ILE B 1 66 ? -10.156 -7.285 1.054 1 88.88 66 ILE B N 1
ATOM 2882 C CA . ILE B 1 66 ? -11.531 -7.312 0.557 1 88.88 66 ILE B CA 1
ATOM 2883 C C . ILE B 1 66 ? -11.531 -7.082 -0.953 1 88.88 66 ILE B C 1
ATOM 2885 O O . ILE B 1 66 ? -12.227 -7.785 -1.692 1 88.88 66 ILE B O 1
ATOM 2889 N N . ASP B 1 67 ? -10.781 -6.152 -1.35 1 89.31 67 ASP B N 1
ATOM 2890 C CA . ASP B 1 67 ? -10.719 -5.805 -2.766 1 89.31 67 ASP B CA 1
ATOM 2891 C C . ASP B 1 67 ? -10.234 -6.992 -3.6 1 89.31 67 ASP B C 1
ATOM 2893 O O . ASP B 1 67 ? -10.742 -7.234 -4.695 1 89.31 67 ASP B O 1
ATOM 2897 N N . VAL B 1 68 ? -9.32 -7.688 -3.146 1 93.44 68 VAL B N 1
ATOM 2898 C CA . VAL B 1 68 ? -8.75 -8.828 -3.855 1 93.44 68 VAL B CA 1
ATOM 2899 C C . VAL B 1 68 ? -9.812 -9.906 -4.035 1 93.44 68 VAL B C 1
ATOM 2901 O O . VAL B 1 68 ? -10 -10.422 -5.141 1 93.44 68 VAL B O 1
ATOM 2904 N N . VAL B 1 69 ? -10.492 -10.25 -2.949 1 95.19 69 VAL B N 1
ATOM 2905 C CA . VAL B 1 69 ? -11.5 -11.312 -2.982 1 95.19 69 VAL B CA 1
ATOM 2906 C C . VAL B 1 69 ? -12.633 -10.914 -3.924 1 95.19 69 VAL B C 1
ATOM 2908 O O . VAL B 1 69 ? -13.094 -11.727 -4.73 1 95.19 69 VAL B O 1
ATOM 2911 N N . ASP B 1 70 ? -13.039 -9.672 -3.859 1 92.88 70 ASP B N 1
ATOM 2912 C CA . ASP B 1 70 ? -14.125 -9.188 -4.715 1 92.88 70 ASP B CA 1
ATOM 2913 C C . ASP B 1 70 ? -13.734 -9.273 -6.188 1 92.88 70 ASP B C 1
ATOM 2915 O O . ASP B 1 70 ? -14.555 -9.664 -7.027 1 92.88 70 ASP B O 1
ATOM 2919 N N . LYS B 1 71 ? -12.578 -8.906 -6.461 1 92 71 LYS B N 1
ATOM 2920 C CA . LYS B 1 71 ? -12.109 -8.977 -7.844 1 92 71 LYS B CA 1
ATOM 2921 C C . LYS B 1 71 ? -12.109 -10.406 -8.359 1 92 71 LYS B C 1
ATOM 2923 O O . LYS B 1 71 ? -12.531 -10.672 -9.492 1 92 71 LYS B O 1
ATOM 2928 N N . LEU B 1 72 ? -11.656 -11.297 -7.574 1 94.5 72 LEU B N 1
ATOM 2929 C CA . LEU B 1 72 ? -11.641 -12.703 -7.961 1 94.5 72 LEU B CA 1
ATOM 2930 C C . LEU B 1 72 ? -13.062 -13.227 -8.164 1 94.5 72 LEU B C 1
ATOM 2932 O O . LEU B 1 72 ? -13.328 -13.93 -9.141 1 94.5 72 LEU B O 1
ATOM 2936 N N . LYS B 1 73 ? -13.898 -12.844 -7.234 1 94.5 73 LYS B N 1
ATOM 2937 C CA . LYS B 1 73 ? -15.297 -13.25 -7.344 1 94.5 73 LYS B CA 1
ATOM 2938 C C . LYS B 1 73 ? -15.922 -12.727 -8.641 1 94.5 73 LYS B C 1
ATOM 2940 O O . LYS B 1 73 ? -16.641 -13.461 -9.328 1 94.5 73 LYS B O 1
ATOM 2945 N N . ASN B 1 74 ? -15.617 -11.539 -8.93 1 92.31 74 ASN B N 1
ATOM 2946 C CA . ASN B 1 74 ? -16.141 -10.914 -10.133 1 92.31 74 ASN B CA 1
ATOM 2947 C C . ASN B 1 74 ? -15.625 -11.609 -11.391 1 92.31 74 ASN B C 1
ATOM 2949 O O . ASN B 1 74 ? -16.281 -11.586 -12.438 1 92.31 74 ASN B O 1
ATOM 2953 N N . HIS B 1 75 ? -14.5 -12.25 -11.242 1 90.69 75 HIS B N 1
ATOM 2954 C CA . HIS B 1 75 ? -13.922 -12.992 -12.352 1 90.69 75 HIS B CA 1
ATOM 2955 C C . HIS B 1 75 ? -14.352 -14.461 -12.32 1 90.69 75 HIS B C 1
ATOM 2957 O O . HIS B 1 75 ? -13.75 -15.297 -12.992 1 90.69 75 HIS B O 1
ATOM 2963 N N . LYS B 1 76 ? -15.258 -14.781 -11.438 1 91.12 76 LYS B N 1
ATOM 2964 C CA . LYS B 1 76 ? -15.906 -16.078 -11.367 1 91.12 76 LYS B CA 1
ATOM 2965 C C . LYS B 1 76 ? -14.969 -17.141 -10.773 1 91.12 76 LYS B C 1
ATOM 2967 O O . LYS B 1 76 ? -14.984 -18.297 -11.18 1 91.12 76 LYS B O 1
ATOM 2972 N N . VAL B 1 77 ? -14.109 -16.719 -9.953 1 95.56 77 VAL B N 1
ATOM 2973 C CA . VAL B 1 77 ? -13.328 -17.625 -9.125 1 95.56 77 VAL B CA 1
ATOM 2974 C C . VAL B 1 77 ? -14.125 -18 -7.875 1 95.5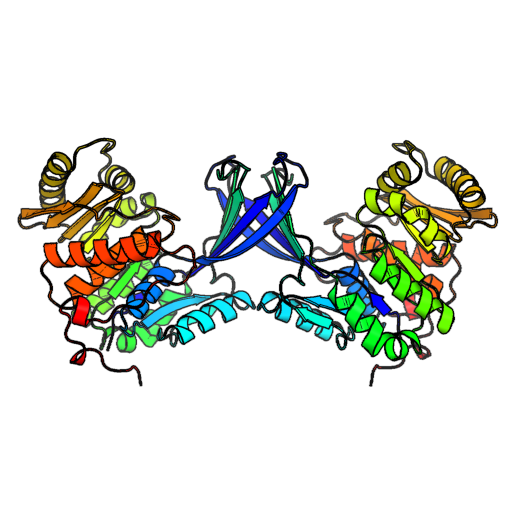6 77 VAL B C 1
ATOM 2976 O O . VAL B 1 77 ? -14.758 -17.141 -7.254 1 95.56 77 VAL B O 1
ATOM 2979 N N . ASN B 1 78 ? -14.227 -19.312 -7.609 1 96.56 78 ASN B N 1
ATOM 2980 C CA . ASN B 1 78 ? -14.789 -19.734 -6.332 1 96.56 78 ASN B CA 1
ATOM 2981 C C . ASN B 1 78 ? -13.883 -19.359 -5.164 1 96.56 78 ASN B C 1
ATOM 2983 O O . ASN B 1 78 ? -12.82 -19.953 -4.984 1 96.56 78 ASN B O 1
ATOM 2987 N N . THR B 1 79 ? -14.328 -18.406 -4.312 1 97.25 79 THR B N 1
ATOM 2988 C CA . THR B 1 79 ? -13.492 -17.859 -3.246 1 97.25 79 THR B CA 1
ATOM 2989 C C . THR B 1 79 ? -13.953 -18.375 -1.884 1 97.25 79 THR B C 1
ATOM 2991 O O . THR B 1 79 ? -13.594 -17.812 -0.85 1 97.25 79 THR B O 1
ATOM 2994 N N . LYS B 1 80 ? -14.719 -19.422 -1.861 1 96.31 80 LYS B N 1
ATOM 2995 C CA . LYS B 1 80 ? -15.305 -19.969 -0.642 1 96.31 80 LYS B CA 1
ATOM 2996 C C . LYS B 1 80 ? -14.219 -20.312 0.375 1 96.31 80 LYS B C 1
ATOM 2998 O O . LYS B 1 80 ? -14.445 -20.234 1.583 1 96.31 80 LYS B O 1
ATOM 3003 N N . TYR B 1 81 ? -13.055 -20.656 -0.102 1 97.5 81 TYR B N 1
ATOM 3004 C CA . TYR B 1 81 ? -12.023 -21.203 0.779 1 97.5 81 TYR B CA 1
ATOM 3005 C C . TYR B 1 81 ? -10.891 -20.203 0.962 1 97.5 81 TYR B C 1
ATOM 3007 O O . TYR B 1 81 ? -9.758 -20.578 1.284 1 97.5 81 TYR B O 1
ATOM 3015 N N . ILE B 1 82 ? -11.18 -18.953 0.672 1 97.94 82 ILE B N 1
ATOM 3016 C CA . ILE B 1 82 ? -10.258 -17.891 1.047 1 97.94 82 ILE B CA 1
ATOM 3017 C C . ILE B 1 82 ? -10.578 -17.406 2.459 1 97.94 82 ILE B C 1
ATOM 3019 O O . ILE B 1 82 ? -11.711 -17.031 2.75 1 97.94 82 ILE B O 1
ATOM 3023 N N . ARG B 1 83 ? -9.57 -17.469 3.324 1 97.94 83 ARG B N 1
ATOM 3024 C CA . ARG B 1 83 ? -9.766 -17 4.691 1 97.94 83 ARG B CA 1
ATOM 3025 C C . ARG B 1 83 ? -9.062 -15.664 4.91 1 97.94 83 ARG B C 1
ATOM 3027 O O . ARG B 1 83 ? -8.031 -15.391 4.297 1 97.94 83 ARG B O 1
ATOM 3034 N N . LYS B 1 84 ? -9.734 -14.891 5.746 1 96 84 LYS B N 1
ATOM 3035 C CA . LYS B 1 84 ? -9.141 -13.633 6.195 1 96 84 LYS B CA 1
ATOM 3036 C C . LYS B 1 84 ? -8.391 -13.82 7.512 1 96 84 LYS B C 1
ATOM 3038 O O . LYS B 1 84 ? -8.992 -14.164 8.531 1 96 84 LYS B O 1
ATOM 3043 N N . VAL B 1 85 ? -7.035 -13.633 7.473 1 96.5 85 VAL B N 1
ATOM 3044 C CA . VAL B 1 85 ? -6.234 -13.805 8.68 1 96.5 85 VAL B CA 1
ATOM 3045 C C . VAL B 1 85 ? -5.176 -12.703 8.758 1 96.5 85 VAL B C 1
ATOM 3047 O O . VAL B 1 85 ? -4.824 -12.094 7.742 1 96.5 85 VAL B O 1
ATOM 3050 N N . LYS B 1 86 ? -4.715 -12.43 10.031 1 92.12 86 LYS B N 1
ATOM 3051 C CA . LYS B 1 86 ? -3.623 -11.477 10.195 1 92.12 86 LYS B CA 1
ATOM 3052 C C . LYS B 1 86 ? -2.395 -11.906 9.398 1 92.12 86 LYS B C 1
ATOM 3054 O O . LYS B 1 86 ? -1.969 -13.062 9.477 1 92.12 86 LYS B O 1
ATOM 3059 N N . ASP B 1 87 ? -1.839 -11.102 8.516 1 91.94 87 ASP B N 1
ATOM 3060 C CA . ASP B 1 87 ? -0.619 -11.305 7.738 1 91.94 87 ASP B CA 1
ATOM 3061 C C . ASP B 1 87 ? -0.818 -12.367 6.664 1 91.94 87 ASP B C 1
ATOM 3063 O O . ASP B 1 87 ? 0.141 -13.023 6.242 1 91.94 87 ASP B O 1
ATOM 3067 N N . GLY B 1 88 ? -2.061 -12.547 6.273 1 95.5 88 GLY B N 1
ATOM 3068 C CA . GLY B 1 88 ? -2.33 -13.539 5.246 1 95.5 88 GLY B CA 1
ATOM 3069 C C . GLY B 1 88 ? -2.018 -13.047 3.846 1 95.5 88 GLY B C 1
ATOM 3070 O O . GLY B 1 88 ? -1.918 -13.844 2.912 1 95.5 88 GLY B O 1
ATOM 3071 N N . LEU B 1 89 ? -1.964 -11.797 3.676 1 95.19 89 LEU B N 1
ATOM 3072 C CA . LEU B 1 89 ? -1.675 -11.156 2.396 1 95.19 89 LEU B CA 1
ATOM 3073 C C . LEU B 1 89 ? -0.206 -10.758 2.309 1 95.19 89 LEU B C 1
ATOM 3075 O O . LEU B 1 89 ? 0.32 -10.102 3.213 1 95.19 89 LEU B O 1
ATOM 3079 N N . GLY B 1 90 ? 0.494 -11.273 1.268 1 95.12 90 GLY B N 1
ATOM 3080 C CA . GLY B 1 90 ? 1.849 -10.805 1.021 1 95.12 90 GLY B CA 1
ATOM 3081 C C . GLY B 1 90 ? 1.898 -9.453 0.328 1 95.12 90 GLY B C 1
ATOM 3082 O O . GLY B 1 90 ? 0.902 -9.008 -0.246 1 95.12 90 GLY B O 1
ATOM 3083 N N . SER B 1 91 ? 3.037 -8.805 0.445 1 94.81 91 SER B N 1
ATOM 3084 C CA . SER B 1 91 ? 3.221 -7.52 -0.224 1 94.81 91 SER B CA 1
ATOM 3085 C C . SER B 1 91 ? 4.609 -7.41 -0.84 1 94.81 91 SER B C 1
ATOM 3087 O O . SER B 1 91 ? 5.594 -7.879 -0.258 1 94.81 91 SER B O 1
ATOM 3089 N N . TRP B 1 92 ? 4.625 -6.898 -2.008 1 93.31 92 TRP B N 1
ATOM 3090 C CA . TRP B 1 92 ? 5.887 -6.523 -2.635 1 93.31 92 TRP B CA 1
ATOM 3091 C C . TRP B 1 92 ? 5.949 -5.016 -2.873 1 93.31 92 TRP B C 1
ATOM 3093 O O . TRP B 1 92 ? 5.199 -4.48 -3.695 1 93.31 92 TRP B O 1
ATOM 3103 N N . LEU B 1 93 ? 6.75 -4.355 -2.127 1 96.31 93 LEU B N 1
ATOM 3104 C CA . LEU B 1 93 ? 7.008 -2.924 -2.262 1 96.31 93 LEU B CA 1
ATOM 3105 C C . LEU B 1 93 ? 8.227 -2.674 -3.148 1 96.31 93 LEU B C 1
ATOM 3107 O O . LEU B 1 93 ? 9.312 -3.178 -2.871 1 96.31 93 LEU B O 1
ATOM 3111 N N . ALA B 1 94 ? 7.996 -1.908 -4.207 1 95.56 94 ALA B N 1
ATOM 3112 C CA . ALA B 1 94 ? 9.102 -1.655 -5.129 1 95.56 94 ALA B CA 1
ATOM 3113 C C . ALA B 1 94 ? 9.086 -0.21 -5.617 1 95.56 94 ALA B C 1
ATOM 3115 O O . ALA B 1 94 ? 8.023 0.347 -5.902 1 95.56 94 ALA B O 1
ATOM 3116 N N . ILE B 1 95 ? 10.195 0.399 -5.645 1 96.81 95 ILE B N 1
ATOM 3117 C CA . ILE B 1 95 ? 10.375 1.732 -6.203 1 96.81 95 ILE B CA 1
ATOM 3118 C C . ILE B 1 95 ? 11.258 1.651 -7.453 1 96.81 95 ILE B C 1
ATOM 3120 O O . ILE B 1 95 ? 12.297 0.994 -7.441 1 96.81 95 ILE B O 1
ATOM 3124 N N . PHE B 1 96 ? 10.82 2.301 -8.492 1 95.56 96 PHE B N 1
ATOM 3125 C CA . PHE B 1 96 ? 11.5 2.273 -9.781 1 95.56 96 PHE B CA 1
ATOM 3126 C C . PHE B 1 96 ? 12.141 3.623 -10.078 1 95.56 96 PHE B C 1
ATOM 3128 O O . PHE B 1 96 ? 11.727 4.648 -9.539 1 95.56 96 PHE B O 1
ATOM 3135 N N . ASP B 1 97 ? 13.148 3.598 -10.922 1 95.12 97 ASP B N 1
ATOM 3136 C CA . ASP B 1 97 ? 13.719 4.852 -11.414 1 95.12 97 ASP B CA 1
ATOM 3137 C C . ASP B 1 97 ? 13.156 5.203 -12.789 1 95.12 97 ASP B C 1
ATOM 3139 O O . ASP B 1 97 ? 12.188 4.598 -13.242 1 95.12 97 ASP B O 1
ATOM 3143 N N . ASN B 1 98 ?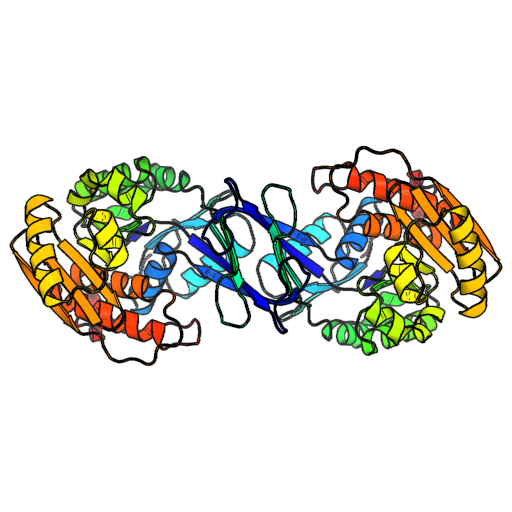 13.727 6.227 -13.414 1 93.88 98 ASN B N 1
ATOM 3144 C CA . ASN B 1 98 ? 13.203 6.73 -14.68 1 93.88 98 ASN B CA 1
ATOM 3145 C C . ASN B 1 98 ? 13.477 5.766 -15.828 1 93.88 98 ASN B C 1
ATOM 3147 O O . ASN B 1 98 ? 12.836 5.844 -16.875 1 93.88 98 ASN B O 1
ATOM 3151 N N . SER B 1 99 ? 14.383 4.832 -15.695 1 90.5 99 SER B N 1
ATOM 3152 C CA . SER B 1 99 ? 14.703 3.84 -16.719 1 90.5 99 SER B CA 1
ATOM 3153 C C . SER B 1 99 ? 13.805 2.611 -16.578 1 90.5 99 SER B C 1
ATOM 3155 O O . SER B 1 99 ? 13.875 1.697 -17.406 1 90.5 99 SER B O 1
ATOM 3157 N N . GLY B 1 100 ? 13.039 2.625 -15.453 1 87.19 100 GLY B N 1
ATOM 3158 C CA . GLY B 1 100 ? 12.156 1.491 -15.234 1 87.19 100 GLY B CA 1
ATOM 3159 C C . GLY B 1 100 ? 12.797 0.385 -14.422 1 87.19 100 GLY B C 1
ATOM 3160 O O . GLY B 1 100 ? 12.242 -0.711 -14.305 1 87.19 100 GLY B O 1
ATOM 3161 N N . ASP B 1 101 ? 13.953 0.67 -13.875 1 89.38 101 ASP B N 1
ATOM 3162 C CA . ASP B 1 101 ? 14.648 -0.323 -13.062 1 89.38 101 ASP B CA 1
ATOM 3163 C C . ASP B 1 101 ? 14.242 -0.207 -11.594 1 89.38 101 ASP B C 1
ATOM 3165 O O . ASP B 1 101 ? 13.992 0.894 -11.102 1 89.38 101 ASP B O 1
ATOM 3169 N N . VAL B 1 102 ? 14.219 -1.371 -10.938 1 93.12 102 VAL B N 1
ATOM 3170 C CA . VAL B 1 102 ? 13.953 -1.363 -9.5 1 93.12 102 VAL B CA 1
ATOM 3171 C C . VAL B 1 102 ? 15.164 -0.812 -8.75 1 93.12 102 VAL B C 1
ATOM 3173 O O . VAL B 1 102 ? 16.266 -1.344 -8.867 1 93.12 102 VAL B O 1
ATOM 3176 N N . VAL B 1 103 ? 15 0.184 -7.992 1 95.56 103 VAL B N 1
ATOM 3177 C CA . VAL B 1 103 ? 16.109 0.763 -7.246 1 95.56 103 VAL B CA 1
ATOM 3178 C C . VAL B 1 103 ? 16.047 0.302 -5.793 1 95.56 103 VAL B C 1
ATOM 3180 O O . VAL B 1 103 ? 17.078 0.299 -5.094 1 95.56 103 VAL B O 1
ATOM 3183 N N . ALA B 1 104 ? 14.906 -0.04 -5.316 1 96.44 104 ALA B N 1
ATOM 3184 C CA . ALA B 1 104 ? 14.695 -0.538 -3.959 1 96.44 104 ALA B CA 1
ATOM 3185 C C . ALA B 1 104 ? 13.422 -1.373 -3.875 1 96.44 104 ALA B C 1
ATOM 3187 O O . ALA B 1 104 ? 12.414 -1.041 -4.5 1 96.44 104 ALA B O 1
ATOM 3188 N N . SER B 1 105 ? 13.516 -2.463 -3.102 1 96.25 105 SER B N 1
ATOM 3189 C CA . SER B 1 105 ? 12.297 -3.258 -2.943 1 96.25 105 SER B CA 1
ATOM 3190 C C . SER B 1 105 ? 12.32 -4.051 -1.642 1 96.25 105 SER B C 1
ATOM 3192 O O . SER B 1 105 ? 13.391 -4.367 -1.119 1 96.25 105 SER B O 1
ATOM 3194 N N . ILE B 1 106 ? 11.188 -4.297 -1.08 1 97.38 106 ILE B N 1
ATOM 3195 C CA . ILE B 1 106 ? 10.945 -5.137 0.089 1 97.38 106 ILE B CA 1
ATOM 3196 C C . ILE B 1 106 ? 9.773 -6.082 -0.188 1 97.38 106 ILE B C 1
ATOM 3198 O O . ILE B 1 106 ? 8.711 -5.648 -0.628 1 97.38 106 ILE B O 1
ATOM 3202 N N . SER B 1 107 ? 9.953 -7.348 0.068 1 94.38 107 SER B N 1
ATOM 3203 C CA . SER B 1 107 ? 8.891 -8.336 -0.055 1 94.38 107 SER B CA 1
ATOM 3204 C C . SER B 1 107 ? 8.5 -8.898 1.309 1 94.38 107 SER B C 1
ATOM 3206 O O . SER B 1 107 ? 9.336 -9.445 2.027 1 94.38 107 SER B O 1
ATOM 3208 N N . LYS B 1 108 ? 7.277 -8.672 1.652 1 95.88 108 LYS B N 1
ATOM 3209 C CA . LYS B 1 108 ? 6.703 -9.312 2.834 1 95.88 108 LYS B CA 1
ATOM 3210 C C . LYS B 1 108 ? 5.98 -10.602 2.467 1 95.88 108 LYS B C 1
ATOM 3212 O O . LYS B 1 108 ? 4.926 -10.57 1.831 1 95.88 108 LYS B O 1
ATOM 3217 N N . ARG B 1 109 ? 6.488 -11.695 2.947 1 92.5 109 ARG B N 1
ATOM 3218 C CA . ARG B 1 109 ? 5.863 -12.984 2.693 1 92.5 109 ARG B CA 1
ATOM 3219 C C . ARG B 1 109 ? 4.656 -13.203 3.602 1 92.5 109 ARG B C 1
ATOM 3221 O O . ARG B 1 109 ? 4.688 -12.836 4.781 1 92.5 109 ARG B O 1
ATOM 3228 N N . PRO B 1 110 ? 3.646 -13.727 3.051 1 94.81 110 PRO B N 1
ATOM 3229 C CA . PRO B 1 110 ? 2.492 -14.023 3.904 1 94.81 110 PRO B CA 1
ATOM 3230 C C . PRO B 1 110 ? 2.707 -15.266 4.773 1 94.81 110 PRO B C 1
ATOM 3232 O O . PRO B 1 110 ? 3.529 -16.125 4.445 1 94.81 110 PRO B O 1
ATOM 3235 N N . ASP B 1 111 ? 2.055 -15.25 5.918 1 94.12 111 ASP B N 1
ATOM 3236 C CA . ASP B 1 111 ? 1.95 -16.469 6.719 1 94.12 111 ASP B CA 1
ATOM 3237 C C . ASP B 1 111 ? 0.875 -17.406 6.16 1 94.12 111 ASP B C 1
ATOM 3239 O O . ASP B 1 111 ? -0.32 -17.125 6.301 1 94.12 111 ASP B O 1
ATOM 3243 N N . LEU B 1 112 ? 1.283 -18.578 5.617 1 95.56 112 LEU B N 1
ATOM 3244 C CA . LEU B 1 112 ? 0.347 -19.453 4.926 1 95.56 112 LEU B CA 1
ATOM 3245 C C . LEU B 1 112 ? -0.097 -20.594 5.836 1 95.56 112 LEU B C 1
ATOM 3247 O O . LEU B 1 112 ? -0.764 -21.531 5.383 1 95.56 112 LEU B O 1
ATOM 3251 N N . SER B 1 113 ? 0.176 -20.531 7.109 1 95.19 113 SER B N 1
ATOM 3252 C CA . SER B 1 113 ? -0.09 -21.625 8.039 1 95.19 113 SER B CA 1
ATOM 3253 C C . SER B 1 113 ? -1.574 -21.969 8.07 1 95.19 113 SER B C 1
ATOM 3255 O O . SER B 1 113 ? -1.94 -23.141 8.242 1 95.19 113 SER B O 1
ATOM 3257 N N . GLU B 1 114 ? -2.371 -20.969 7.895 1 97.12 114 GLU B N 1
ATOM 3258 C CA . GLU B 1 114 ? -3.814 -21.188 7.965 1 97.12 114 GLU B CA 1
ATOM 3259 C C . GLU B 1 114 ? -4.297 -22.062 6.812 1 97.12 114 GLU B C 1
ATOM 3261 O O . GLU B 1 114 ? -5.387 -22.625 6.875 1 97.12 114 GLU B O 1
ATOM 3266 N N . ILE B 1 115 ? -3.578 -22.172 5.715 1 98.06 115 ILE B N 1
ATOM 3267 C CA . ILE B 1 115 ? -3.947 -23.047 4.605 1 98.06 115 ILE B CA 1
ATOM 3268 C C . ILE B 1 115 ? -3.938 -24.5 5.07 1 98.06 115 ILE B C 1
ATOM 3270 O O . ILE B 1 115 ? -4.801 -25.297 4.68 1 98.06 115 ILE B O 1
ATOM 3274 N N . ALA B 1 116 ? -2.986 -24.844 5.941 1 97.62 116 ALA B N 1
ATOM 3275 C CA . ALA B 1 116 ? -2.953 -26.203 6.5 1 97.62 116 ALA B CA 1
ATOM 3276 C C . ALA B 1 116 ? -4.25 -26.516 7.246 1 97.62 116 ALA B C 1
ATOM 3278 O O . ALA B 1 116 ? -4.801 -27.609 7.105 1 97.62 116 ALA B O 1
ATOM 3279 N N . ARG B 1 117 ? -4.684 -25.516 7.957 1 97.5 117 ARG B N 1
ATOM 3280 C CA . ARG B 1 117 ? -5.918 -25.703 8.711 1 97.5 117 ARG B CA 1
ATOM 3281 C C . ARG B 1 117 ? -7.117 -25.859 7.781 1 97.5 117 ARG B C 1
ATOM 3283 O O . ARG B 1 117 ? -8.008 -26.656 8.039 1 97.5 117 ARG B O 1
ATOM 3290 N N . ILE B 1 118 ? -7.168 -25.125 6.738 1 98.25 118 ILE B N 1
ATOM 3291 C CA . ILE B 1 118 ? -8.227 -25.25 5.746 1 98.25 118 ILE B CA 1
ATOM 3292 C C . ILE B 1 118 ? -8.242 -26.672 5.176 1 98.25 118 ILE B C 1
ATOM 3294 O O . ILE B 1 118 ? -9.305 -27.281 5.062 1 98.25 118 ILE B O 1
ATOM 3298 N N . LEU B 1 119 ? -7.09 -27.188 4.891 1 98.38 119 LEU B N 1
ATOM 3299 C CA . LEU B 1 119 ? -6.984 -28.531 4.301 1 98.38 119 LEU B CA 1
ATOM 3300 C C . LEU B 1 119 ? -7.387 -29.594 5.309 1 98.38 119 LEU B C 1
ATOM 3302 O O . LEU B 1 119 ? -7.98 -30.609 4.941 1 98.38 119 LEU B O 1
ATOM 3306 N N . ASP B 1 120 ? -7.062 -29.359 6.582 1 98.19 120 ASP B N 1
ATOM 3307 C CA . ASP B 1 120 ? -7.469 -30.297 7.621 1 98.19 120 ASP B CA 1
ATOM 3308 C C . ASP B 1 120 ? -8.984 -30.328 7.777 1 98.19 120 ASP B C 1
ATOM 3310 O O . ASP B 1 120 ? -9.578 -31.391 7.988 1 98.19 120 ASP B O 1
ATOM 3314 N N . GLU B 1 121 ? -9.555 -29.188 7.633 1 98.31 121 GLU B N 1
ATOM 3315 C CA . GLU B 1 121 ? -10.977 -29.047 7.93 1 98.31 121 GLU B CA 1
ATOM 3316 C C . GLU B 1 121 ? -11.828 -29.359 6.703 1 98.31 121 GLU B C 1
ATOM 3318 O O . GLU B 1 121 ? -12.898 -29.953 6.816 1 98.31 121 GLU B O 1
ATOM 3323 N N . GLN B 1 122 ? -11.297 -28.984 5.531 1 97.94 122 GLN B N 1
ATOM 3324 C CA . GLN B 1 122 ? -12.172 -29 4.363 1 97.94 122 GLN B CA 1
ATOM 3325 C C . GLN B 1 122 ? -11.484 -29.656 3.17 1 97.94 122 GLN B C 1
ATOM 3327 O O . GLN B 1 122 ? -11.984 -29.578 2.043 1 97.94 122 GLN B O 1
ATOM 3332 N N . GLY B 1 123 ? -10.43 -30.25 3.4 1 97.94 123 GLY B N 1
ATOM 3333 C CA . GLY B 1 123 ? -9.656 -30.844 2.324 1 97.94 123 GLY B CA 1
ATOM 3334 C C . GLY B 1 123 ? -10.422 -31.891 1.532 1 97.94 123 GLY B C 1
ATOM 3335 O O . GLY B 1 123 ? -10.344 -31.922 0.302 1 97.94 123 GLY B O 1
ATOM 3336 N N . ASP B 1 124 ? -11.164 -32.688 2.209 1 97.88 124 ASP B N 1
ATOM 3337 C CA . ASP B 1 124 ? -11.922 -33.75 1.542 1 97.88 124 ASP B CA 1
ATOM 3338 C C . ASP B 1 124 ? -12.93 -33.156 0.559 1 97.88 124 ASP B C 1
ATOM 3340 O O . ASP B 1 124 ? -13.023 -33.594 -0.587 1 97.88 124 ASP B O 1
ATOM 3344 N N . GLU B 1 125 ? -13.609 -32.188 0.991 1 96.31 125 GLU B N 1
ATOM 3345 C CA . GLU B 1 125 ? -14.602 -31.547 0.134 1 96.31 125 GLU B CA 1
ATOM 3346 C C . GLU B 1 125 ? -13.938 -30.859 -1.055 1 96.31 125 GLU B C 1
ATOM 3348 O O . GLU B 1 125 ? -14.461 -30.891 -2.17 1 96.31 125 GLU B O 1
ATOM 3353 N N . ILE B 1 126 ? -12.797 -30.266 -0.854 1 97.12 126 ILE B N 1
ATOM 3354 C CA . ILE B 1 126 ? -12.094 -29.484 -1.873 1 97.12 126 ILE B CA 1
ATOM 3355 C C . ILE B 1 126 ? -11.539 -30.422 -2.941 1 97.12 126 ILE B C 1
ATOM 3357 O O . ILE B 1 126 ? -11.648 -30.141 -4.141 1 97.12 126 ILE B O 1
ATOM 3361 N N . PHE B 1 127 ? -11.047 -31.547 -2.52 1 97.81 127 PHE B N 1
ATOM 3362 C CA . PHE B 1 127 ? -10.297 -32.406 -3.43 1 97.81 127 PHE B CA 1
ATOM 3363 C C . PHE B 1 127 ? -11.219 -33.406 -4.102 1 97.81 127 PHE B C 1
ATOM 3365 O O . PHE B 1 127 ? -10.969 -33.844 -5.238 1 97.81 127 PHE B O 1
ATOM 3372 N N . LYS B 1 128 ? -12.273 -33.781 -3.434 1 95.75 128 LYS B N 1
ATOM 3373 C CA . LYS B 1 128 ? -13.125 -34.875 -3.904 1 95.75 128 LYS B CA 1
ATOM 3374 C C . LYS B 1 128 ? -13.641 -34.594 -5.312 1 95.75 128 LYS B C 1
ATOM 3376 O O . LYS B 1 128 ? -13.586 -35.469 -6.18 1 95.75 128 LYS B O 1
ATOM 3381 N N . ASP B 1 129 ? -14.047 -33.406 -5.562 1 89.56 129 ASP B N 1
ATOM 3382 C CA . ASP B 1 129 ? -14.68 -33.125 -6.852 1 89.56 129 ASP B CA 1
ATOM 3383 C C . ASP B 1 129 ? -13.766 -32.281 -7.734 1 89.56 129 ASP B C 1
ATOM 3385 O O . ASP B 1 129 ? -14.188 -31.812 -8.797 1 89.56 129 ASP B O 1
ATOM 3389 N N . ALA B 1 130 ? -12.539 -32.062 -7.355 1 95.75 130 ALA B N 1
ATOM 3390 C CA . ALA B 1 130 ? -11.602 -31.297 -8.156 1 95.75 130 ALA B CA 1
ATOM 3391 C C . ALA B 1 130 ? -11.188 -32.062 -9.414 1 95.75 130 ALA B C 1
ATOM 3393 O O . ALA B 1 130 ? -11.117 -33.281 -9.414 1 95.75 130 ALA B O 1
ATOM 3394 N N . ASP B 1 131 ? -10.984 -31.297 -10.461 1 95.69 131 ASP B N 1
ATOM 3395 C CA . ASP B 1 131 ? -10.453 -31.922 -11.672 1 95.69 131 ASP B CA 1
ATOM 3396 C C . ASP B 1 131 ? -8.938 -32.125 -11.555 1 95.69 131 ASP B C 1
ATOM 3398 O O . ASP B 1 131 ? -8.414 -33.125 -12.039 1 95.69 131 ASP B O 1
ATOM 3402 N N . SER B 1 132 ? -8.258 -31.234 -11.016 1 97.5 132 SER B N 1
ATOM 3403 C CA . SER B 1 132 ? -6.836 -31.266 -10.703 1 97.5 132 SER B CA 1
ATOM 3404 C C . SER B 1 132 ? -6.465 -30.219 -9.672 1 97.5 132 SER B C 1
ATOM 3406 O O . SER B 1 132 ? -7.305 -29.406 -9.273 1 97.5 132 SER B O 1
ATOM 3408 N N . ILE B 1 133 ? -5.184 -30.281 -9.18 1 98.44 133 ILE B N 1
ATOM 3409 C CA . ILE B 1 133 ? -4.711 -29.375 -8.141 1 98.44 133 ILE B CA 1
ATOM 3410 C C . ILE B 1 133 ? -3.477 -28.625 -8.641 1 98.44 133 ILE B C 1
ATOM 3412 O O . ILE B 1 133 ? -2.574 -29.219 -9.227 1 98.44 133 ILE B O 1
ATOM 3416 N N . ILE B 1 134 ? -3.486 -27.312 -8.445 1 98.38 134 ILE B N 1
ATOM 3417 C CA . ILE B 1 134 ? -2.316 -26.484 -8.719 1 98.38 134 ILE B CA 1
ATOM 3418 C C . ILE B 1 134 ? -1.768 -25.922 -7.414 1 98.38 134 ILE B C 1
ATOM 3420 O O . ILE B 1 134 ? -2.525 -25.422 -6.578 1 98.38 134 ILE B O 1
ATOM 3424 N N . ILE B 1 135 ? -0.426 -25.969 -7.277 1 97.56 135 ILE B N 1
ATOM 3425 C CA . ILE B 1 135 ? 0.173 -25.453 -6.055 1 97.56 135 ILE B CA 1
ATOM 3426 C C . ILE B 1 135 ? 1.442 -24.672 -6.387 1 97.56 135 ILE B C 1
ATOM 3428 O O . ILE B 1 135 ? 2.084 -24.922 -7.41 1 97.56 135 ILE B O 1
ATOM 3432 N N . GLU B 1 136 ? 1.702 -23.719 -5.523 1 93.5 136 GLU B N 1
ATOM 3433 C CA . GLU B 1 136 ? 3.061 -23.188 -5.441 1 93.5 136 GLU B CA 1
ATOM 3434 C C . GLU B 1 136 ? 3.969 -24.125 -4.641 1 93.5 136 GLU B C 1
ATOM 3436 O O . GLU B 1 136 ? 3.707 -24.391 -3.469 1 93.5 136 GLU B O 1
ATOM 3441 N N . PHE B 1 137 ? 4.977 -24.484 -5.254 1 92.25 137 PHE B N 1
ATOM 3442 C CA . PHE B 1 137 ? 5.77 -25.562 -4.684 1 92.25 137 PHE B CA 1
ATOM 3443 C C . PHE B 1 137 ? 6.648 -25.047 -3.551 1 92.25 137 PHE B C 1
ATOM 3445 O O . PHE B 1 137 ? 7.137 -25.828 -2.729 1 92.25 137 PHE B O 1
ATOM 3452 N N . ASP B 1 138 ? 6.891 -23.766 -3.451 1 88.62 138 ASP B N 1
ATOM 3453 C CA . ASP B 1 138 ? 7.793 -23.234 -2.434 1 88.62 138 ASP B CA 1
ATOM 3454 C C . ASP B 1 138 ? 7.023 -22.844 -1.17 1 88.62 138 ASP B C 1
ATOM 3456 O O . ASP B 1 138 ? 7.531 -22.094 -0.335 1 88.62 138 ASP B O 1
ATOM 3460 N N . MET B 1 139 ? 5.797 -23.391 -1.035 1 91.56 139 MET B N 1
ATOM 3461 C CA . MET B 1 139 ? 5.059 -23.234 0.216 1 91.56 139 MET B CA 1
ATOM 3462 C C . MET B 1 139 ? 5.637 -24.141 1.302 1 91.56 139 MET B C 1
ATOM 3464 O O . MET B 1 139 ? 6.516 -24.953 1.031 1 91.56 139 MET B O 1
ATOM 3468 N N . GLU B 1 140 ? 5.148 -23.969 2.498 1 91.69 140 GLU B N 1
ATOM 3469 C CA . GLU B 1 140 ? 5.633 -24.75 3.631 1 91.69 140 GLU B CA 1
ATOM 3470 C C . GLU B 1 140 ? 5.445 -26.25 3.387 1 91.69 140 GLU B C 1
ATOM 3472 O O . GLU B 1 140 ? 4.43 -26.672 2.828 1 91.69 140 GLU B O 1
ATOM 3477 N N . LYS B 1 141 ? 6.41 -26.984 3.918 1 92.31 141 LYS B N 1
ATOM 3478 C CA . LYS B 1 141 ? 6.438 -28.438 3.713 1 92.31 141 LYS B CA 1
ATOM 3479 C C . LYS B 1 141 ? 5.18 -29.094 4.266 1 92.31 141 LYS B C 1
ATOM 3481 O O . LYS B 1 141 ? 4.641 -30.031 3.666 1 92.31 141 LYS B O 1
ATOM 3486 N N . ASP B 1 142 ? 4.742 -28.609 5.387 1 94.69 142 ASP B N 1
ATOM 3487 C CA . ASP B 1 142 ? 3.574 -29.203 6.039 1 94.69 142 ASP B CA 1
ATOM 3488 C C . ASP B 1 142 ? 2.326 -29.047 5.172 1 94.69 142 ASP B C 1
ATOM 3490 O O . ASP B 1 142 ? 1.452 -29.906 5.172 1 94.69 142 ASP B O 1
ATOM 3494 N N . ILE B 1 143 ? 2.201 -28 4.461 1 96.69 143 ILE B N 1
ATOM 3495 C CA . ILE B 1 143 ? 1.081 -27.766 3.557 1 96.69 143 ILE B CA 1
ATOM 3496 C C . ILE B 1 143 ? 1.177 -28.719 2.363 1 96.69 143 ILE B C 1
ATOM 3498 O O . ILE B 1 143 ? 0.191 -29.359 1.993 1 96.69 143 ILE B O 1
ATOM 3502 N N . LEU B 1 144 ? 2.361 -28.891 1.859 1 96.12 144 LEU B N 1
ATOM 3503 C CA . LEU B 1 144 ? 2.578 -29.766 0.709 1 96.12 144 LEU B CA 1
ATOM 3504 C C . LEU B 1 144 ? 2.221 -31.203 1.047 1 96.12 144 LEU B C 1
ATOM 3506 O O . LEU B 1 144 ? 1.589 -31.891 0.245 1 96.12 144 LEU B O 1
ATOM 3510 N N . LYS B 1 145 ? 2.621 -31.609 2.186 1 95.94 145 LYS B N 1
ATOM 3511 C CA . LYS B 1 145 ? 2.328 -32.969 2.609 1 95.94 145 LYS B CA 1
ATOM 3512 C C . LYS B 1 145 ? 0.825 -33.219 2.641 1 95.94 145 LYS B C 1
ATOM 3514 O O . LYS B 1 145 ? 0.361 -34.281 2.209 1 95.94 145 LYS B O 1
ATOM 3519 N N . ARG B 1 146 ? 0.102 -32.281 3.146 1 97.62 146 ARG B N 1
ATOM 3520 C CA . ARG B 1 146 ? -1.351 -32.406 3.193 1 97.62 146 ARG B CA 1
ATOM 3521 C C . ARG B 1 146 ? -1.942 -32.438 1.789 1 97.62 146 ARG B C 1
ATOM 3523 O O . ARG B 1 146 ? -2.846 -33.25 1.518 1 97.62 146 ARG B O 1
ATOM 3530 N N . VAL B 1 147 ? -1.437 -31.625 0.933 1 98.25 147 VAL B N 1
ATOM 3531 C CA . VAL B 1 147 ? -1.919 -31.562 -0.443 1 98.25 147 VAL B CA 1
ATOM 3532 C C . VAL B 1 147 ? -1.692 -32.906 -1.127 1 98.25 147 VAL B C 1
ATOM 3534 O O . VAL B 1 147 ? -2.604 -33.469 -1.749 1 98.25 147 VAL B O 1
ATOM 3537 N N . PHE B 1 148 ? -0.52 -33.5 -0.983 1 97.44 148 PHE B N 1
ATOM 3538 C CA . PHE B 1 148 ? -0.185 -34.75 -1.659 1 97.44 148 PHE B CA 1
ATOM 3539 C C . PHE B 1 148 ? -0.971 -35.906 -1.068 1 97.44 148 PHE B C 1
ATOM 3541 O O . PHE B 1 148 ? -1.362 -36.812 -1.788 1 97.44 148 PHE B O 1
ATOM 3548 N N . ALA B 1 149 ? -1.15 -35.844 0.23 1 98 149 ALA B N 1
ATOM 3549 C CA . ALA B 1 149 ? -1.96 -36.875 0.865 1 98 149 ALA B CA 1
ATOM 3550 C C . ALA B 1 149 ? -3.389 -36.875 0.33 1 98 149 ALA B C 1
ATOM 3552 O O . ALA B 1 149 ? -3.947 -37.906 0.001 1 98 149 ALA B O 1
ATOM 3553 N N . LEU B 1 150 ? -3.959 -35.719 0.285 1 98.5 150 LEU B N 1
ATOM 3554 C CA . LEU B 1 150 ? -5.316 -35.562 -0.231 1 98.5 150 LEU B CA 1
ATOM 3555 C C . LEU B 1 150 ? -5.379 -35.906 -1.711 1 98.5 150 LEU B C 1
ATOM 3557 O O . LEU B 1 150 ? -6.328 -36.562 -2.156 1 98.5 150 LEU B O 1
ATOM 3561 N N . ALA B 1 151 ? -4.418 -35.469 -2.469 1 98.19 151 ALA B N 1
ATOM 3562 C CA . ALA B 1 151 ? -4.367 -35.781 -3.896 1 98.19 151 ALA B CA 1
ATOM 3563 C C . ALA B 1 151 ? -4.309 -37.281 -4.133 1 98.19 151 ALA B C 1
ATOM 3565 O O . ALA B 1 151 ? -4.949 -37.781 -5.051 1 98.19 151 ALA B O 1
ATOM 3566 N N . GLN B 1 152 ? -3.51 -37.938 -3.342 1 97.31 152 GLN B N 1
ATOM 3567 C CA . GLN B 1 152 ? -3.418 -39.406 -3.434 1 97.31 152 GLN B CA 1
ATOM 3568 C C . GLN B 1 152 ? -4.746 -40.062 -3.07 1 97.31 152 GLN B C 1
ATOM 3570 O O . GLN B 1 152 ? -5.215 -40.969 -3.777 1 97.31 152 GLN B O 1
ATOM 3575 N N . LYS B 1 153 ? -5.293 -39.625 -2.027 1 98.06 153 LYS B N 1
ATOM 3576 C CA . LYS B 1 153 ? -6.555 -40.188 -1.538 1 98.06 153 LYS B CA 1
ATOM 3577 C C . LYS B 1 153 ? -7.641 -40.094 -2.611 1 98.06 153 LYS B C 1
ATOM 3579 O O . LYS B 1 153 ? -8.438 -41.031 -2.764 1 98.06 153 LYS B O 1
ATOM 3584 N N . TYR B 1 154 ? -7.684 -39.031 -3.361 1 97.81 154 TYR B N 1
ATOM 3585 C CA . TYR B 1 154 ? -8.773 -38.844 -4.305 1 97.81 154 TYR B CA 1
ATOM 3586 C C . TYR B 1 154 ? -8.297 -38.969 -5.742 1 97.81 154 TYR B C 1
ATOM 3588 O O . TYR B 1 154 ? -9.023 -38.656 -6.684 1 97.81 154 TYR B O 1
ATOM 3596 N N . ASP B 1 155 ? -7.098 -39.438 -5.918 1 97.19 155 ASP B N 1
ATOM 3597 C CA . ASP B 1 155 ? -6.488 -39.688 -7.215 1 97.19 155 ASP B CA 1
ATOM 3598 C C . ASP B 1 155 ? -6.523 -38.469 -8.109 1 97.19 155 ASP B C 1
ATOM 3600 O O . ASP B 1 155 ? -7.055 -38.5 -9.219 1 97.19 155 ASP B O 1
ATOM 3604 N N . LYS B 1 156 ? -5.949 -37.375 -7.57 1 97.81 156 LYS B N 1
ATOM 3605 C CA . LYS B 1 156 ? -5.898 -36.125 -8.312 1 97.81 156 LYS B CA 1
ATOM 3606 C C . LYS B 1 156 ? -4.469 -35.781 -8.742 1 97.81 156 LYS B C 1
ATOM 3608 O O . LYS B 1 156 ? -3.521 -36.031 -7.988 1 97.81 156 LYS B O 1
ATOM 3613 N N . LYS B 1 157 ? -4.324 -35.281 -9.945 1 97.81 157 LYS B N 1
ATOM 3614 C CA . LYS B 1 157 ? -3.025 -34.812 -10.406 1 97.81 157 LYS B CA 1
ATOM 3615 C C . LYS B 1 157 ? -2.697 -33.438 -9.781 1 97.81 157 LYS B C 1
ATOM 3617 O O . LYS B 1 157 ? -3.578 -32.594 -9.625 1 97.81 157 LYS B O 1
ATOM 3622 N N . VAL B 1 158 ? -1.384 -33.25 -9.438 1 98.31 158 VAL B N 1
ATOM 3623 C CA . VAL B 1 158 ? -0.909 -32.031 -8.852 1 98.31 158 VAL B CA 1
ATOM 3624 C C . VAL B 1 158 ? 0.104 -31.359 -9.781 1 98.31 158 VAL B C 1
ATOM 3626 O O . VAL B 1 158 ? 1.088 -31.984 -10.188 1 98.31 158 VAL B O 1
ATOM 3629 N N . TYR B 1 159 ? -0.186 -30.141 -10.18 1 98.06 159 TYR B N 1
ATOM 3630 C CA . TYR B 1 159 ? 0.721 -29.344 -11 1 98.06 159 TYR B CA 1
ATOM 3631 C C . TYR B 1 159 ? 1.417 -28.281 -10.156 1 98.06 159 TYR B C 1
ATOM 3633 O O . TYR B 1 159 ? 0.774 -27.594 -9.359 1 98.06 159 TYR B O 1
ATOM 3641 N N . ALA B 1 160 ? 2.711 -28.125 -10.352 1 96.75 160 ALA B N 1
ATOM 3642 C CA . ALA B 1 160 ? 3.484 -27.266 -9.445 1 96.75 160 ALA B CA 1
ATOM 3643 C C . ALA B 1 160 ? 4.18 -26.156 -10.211 1 96.75 160 ALA B C 1
ATOM 3645 O O . ALA B 1 160 ? 4.789 -26.391 -11.258 1 96.75 160 ALA B O 1
ATOM 3646 N N . VAL B 1 161 ? 4.047 -24.984 -9.664 1 93.44 161 VAL B N 1
ATOM 3647 C CA . VAL B 1 161 ? 4.797 -23.828 -10.117 1 93.44 161 VAL B CA 1
ATOM 3648 C C . VAL B 1 161 ? 5.754 -23.359 -9.016 1 93.44 161 VAL B C 1
ATOM 3650 O O . VAL B 1 161 ? 5.5 -23.594 -7.828 1 93.44 161 VAL B O 1
ATOM 3653 N N . VAL B 1 162 ? 6.883 -22.766 -9.445 1 87.38 162 VAL B N 1
ATOM 3654 C CA . VAL B 1 162 ? 7.887 -22.375 -8.453 1 87.38 162 VAL B CA 1
ATOM 3655 C C . VAL B 1 162 ? 8.164 -20.875 -8.547 1 87.38 162 VAL B C 1
ATOM 3657 O O . VAL B 1 162 ? 8.258 -20.328 -9.641 1 87.38 162 VAL B O 1
ATOM 3660 N N . SER B 1 163 ? 8.242 -20.281 -7.332 1 79.25 163 SER B N 1
ATOM 3661 C CA . SER B 1 163 ? 8.609 -18.875 -7.273 1 79.25 163 SER B CA 1
ATOM 3662 C C . SER B 1 163 ? 9.992 -18.688 -6.645 1 79.25 163 SER B C 1
ATOM 3664 O O . SER B 1 163 ? 10.664 -17.688 -6.906 1 79.25 163 SER B O 1
ATOM 3666 N N . ASN B 1 164 ? 10.367 -19.562 -5.82 1 81.19 164 ASN B N 1
ATOM 3667 C CA . ASN B 1 164 ? 11.672 -19.562 -5.164 1 81.19 164 ASN B CA 1
ATOM 3668 C C . ASN B 1 164 ? 12.391 -20.891 -5.332 1 81.19 164 ASN B C 1
ATOM 3670 O O . ASN B 1 164 ? 12.125 -21.844 -4.598 1 81.19 164 ASN B O 1
ATOM 3674 N N . MET B 1 165 ? 13.398 -20.844 -6.055 1 82.12 165 MET B N 1
ATOM 3675 C CA . MET B 1 165 ? 14.031 -22.078 -6.473 1 82.12 165 MET B CA 1
ATOM 3676 C C . MET B 1 165 ? 14.883 -22.672 -5.352 1 82.12 165 MET B C 1
ATOM 3678 O O . MET B 1 165 ? 15.094 -23.875 -5.289 1 82.12 165 MET B O 1
ATOM 3682 N N . THR B 1 166 ? 15.352 -21.844 -4.488 1 82.5 166 THR B N 1
ATOM 3683 C CA . THR B 1 166 ? 16.141 -22.359 -3.369 1 82.5 166 THR B CA 1
ATOM 3684 C C . THR B 1 166 ? 15.305 -23.328 -2.525 1 82.5 166 THR B C 1
ATOM 3686 O O . THR B 1 166 ? 15.781 -24.391 -2.135 1 82.5 166 THR B O 1
ATOM 3689 N N . ILE B 1 167 ? 14.133 -23.016 -2.379 1 83.31 167 ILE B N 1
ATOM 3690 C CA . ILE B 1 167 ? 13.227 -23.844 -1.597 1 83.31 167 ILE B CA 1
ATOM 3691 C C . ILE B 1 167 ? 12.859 -25.109 -2.387 1 83.31 167 ILE B C 1
ATOM 3693 O O . ILE B 1 167 ? 12.789 -26.203 -1.825 1 83.31 167 ILE B O 1
ATOM 3697 N N . ALA B 1 168 ? 12.664 -24.953 -3.609 1 83.5 168 ALA B N 1
ATOM 3698 C CA . ALA B 1 168 ? 12.312 -26.078 -4.469 1 83.5 168 ALA B CA 1
ATOM 3699 C C . ALA B 1 168 ? 13.414 -27.141 -4.473 1 83.5 168 ALA B C 1
ATOM 3701 O O . ALA B 1 168 ? 13.133 -28.344 -4.465 1 83.5 168 ALA B O 1
ATOM 3702 N N . VAL B 1 169 ? 14.648 -26.641 -4.453 1 86.69 169 VAL B N 1
ATOM 3703 C CA . VAL B 1 169 ? 15.789 -27.562 -4.438 1 86.69 169 VAL B CA 1
ATOM 3704 C C . VAL B 1 169 ? 15.797 -28.359 -3.139 1 86.69 169 VAL B C 1
ATOM 3706 O O . VAL B 1 169 ? 16.047 -29.562 -3.146 1 86.69 169 VAL B O 1
ATOM 3709 N N . GLU B 1 170 ? 15.438 -27.719 -2.1 1 88.5 170 GLU B N 1
ATOM 3710 C CA . GLU B 1 170 ? 15.414 -28.359 -0.789 1 88.5 170 GLU B CA 1
ATOM 3711 C C . GLU B 1 170 ? 14.32 -29.422 -0.721 1 88.5 170 GLU B C 1
ATOM 3713 O O . GLU B 1 170 ? 14.422 -30.375 0.063 1 88.5 170 GLU B O 1
ATOM 3718 N N . ARG B 1 171 ? 13.352 -29.297 -1.532 1 88.12 171 ARG B N 1
ATOM 3719 C CA . ARG B 1 171 ? 12.195 -30.188 -1.467 1 88.12 171 ARG B CA 1
ATOM 3720 C C . ARG B 1 171 ? 12.078 -31.016 -2.74 1 88.12 171 ARG B C 1
ATOM 3722 O O . ARG B 1 171 ? 10.969 -31.359 -3.158 1 88.12 171 ARG B O 1
ATOM 3729 N N . ARG B 1 172 ? 13.141 -31.25 -3.299 1 86.06 172 ARG B N 1
ATOM 3730 C CA . ARG B 1 172 ? 13.164 -31.875 -4.617 1 86.06 172 ARG B CA 1
ATOM 3731 C C . ARG B 1 172 ? 12.5 -33.25 -4.582 1 86.06 172 ARG B C 1
ATOM 3733 O O . ARG B 1 172 ? 11.914 -33.688 -5.578 1 86.06 172 ARG B O 1
ATOM 3740 N N . ASP B 1 173 ? 12.555 -33.906 -3.436 1 87.75 173 ASP B N 1
ATOM 3741 C CA . ASP B 1 173 ? 12 -35.25 -3.305 1 87.75 173 ASP B CA 1
ATOM 3742 C C . ASP B 1 173 ? 10.484 -35.219 -3.465 1 87.75 173 ASP B C 1
ATOM 3744 O O . ASP B 1 173 ? 9.883 -36.25 -3.834 1 87.75 173 ASP B O 1
ATOM 3748 N N . LEU B 1 174 ? 9.875 -34.094 -3.248 1 90.94 174 LEU B N 1
ATOM 3749 C CA . LEU B 1 174 ? 8.414 -34 -3.316 1 90.94 174 LEU B CA 1
ATOM 3750 C C . LEU B 1 174 ? 7.957 -33.75 -4.75 1 90.94 174 LEU B C 1
ATOM 3752 O O . LEU B 1 174 ? 6.773 -33.906 -5.062 1 90.94 174 LEU B O 1
ATOM 3756 N N . LEU B 1 175 ? 8.859 -33.469 -5.617 1 90.38 175 LEU B N 1
ATOM 3757 C CA . LEU B 1 175 ? 8.508 -33.156 -6.992 1 90.38 175 LEU B CA 1
ATOM 3758 C C . LEU B 1 175 ? 8.023 -34.375 -7.738 1 90.38 175 LEU B C 1
ATOM 3760 O O . LEU B 1 175 ? 7.281 -34.281 -8.719 1 90.38 175 LEU B O 1
ATOM 3764 N N . LYS B 1 176 ? 8.484 -35.531 -7.312 1 91.12 176 LYS B N 1
ATOM 3765 C CA . LYS B 1 176 ? 8.078 -36.781 -7.926 1 91.12 176 LYS B CA 1
ATOM 3766 C C . LYS B 1 176 ? 6.578 -37 -7.789 1 91.12 176 LYS B C 1
ATOM 3768 O O . LYS B 1 176 ? 5.98 -37.75 -8.57 1 91.12 176 LYS B O 1
ATOM 3773 N N . ASN B 1 177 ? 6.008 -36.312 -6.793 1 93.62 177 ASN B N 1
ATOM 3774 C CA . ASN B 1 177 ? 4.574 -36.438 -6.547 1 93.62 177 ASN B CA 1
ATOM 3775 C C . ASN B 1 177 ? 3.771 -35.469 -7.406 1 93.62 177 ASN B C 1
ATOM 3777 O O . ASN B 1 177 ? 2.539 -35.5 -7.402 1 93.62 177 ASN B O 1
ATOM 3781 N N . CYS B 1 178 ? 4.426 -34.625 -8.18 1 95.88 178 CYS B N 1
ATOM 3782 C CA . CYS B 1 178 ? 3.762 -33.688 -9.07 1 95.88 178 CYS B CA 1
ATOM 3783 C C . CYS B 1 178 ? 3.627 -34.25 -10.477 1 95.88 178 CYS B C 1
ATOM 3785 O O . CYS B 1 178 ? 4.531 -34.938 -10.961 1 95.88 178 CYS B O 1
ATOM 3787 N N . ALA B 1 179 ? 2.51 -33.969 -11.078 1 96.62 179 ALA B N 1
ATOM 3788 C CA . ALA B 1 179 ? 2.268 -34.438 -12.438 1 96.62 179 ALA B CA 1
ATOM 3789 C C . ALA B 1 179 ? 3.082 -33.625 -13.445 1 96.62 179 ALA B C 1
ATOM 3791 O O . ALA B 1 179 ? 3.414 -34.125 -14.523 1 96.62 179 ALA B O 1
ATOM 3792 N N . CYS B 1 180 ? 3.328 -32.438 -13.109 1 96.69 180 CYS B N 1
ATOM 3793 C CA . CYS B 1 180 ? 4.09 -31.531 -13.984 1 96.69 180 CYS B CA 1
ATOM 3794 C C . CYS B 1 180 ? 4.707 -30.391 -13.195 1 96.69 180 CYS B C 1
ATOM 3796 O O . CYS B 1 180 ? 4.094 -29.875 -12.258 1 96.69 180 CYS B O 1
ATOM 3798 N N . PHE B 1 181 ? 5.906 -30.078 -13.539 1 94.88 181 PHE B N 1
ATOM 3799 C CA . PHE B 1 181 ? 6.676 -28.984 -12.961 1 94.88 181 PHE B CA 1
ATOM 3800 C C . PHE B 1 181 ? 7.098 -27.984 -14.031 1 94.88 181 PHE B C 1
ATOM 3802 O O . PHE B 1 181 ? 7.699 -28.359 -15.039 1 94.88 181 PHE B O 1
ATOM 3809 N N . VAL B 1 182 ? 6.809 -26.688 -13.844 1 95.25 182 VAL B N 1
ATOM 3810 C CA . VAL B 1 182 ? 7.141 -25.672 -14.836 1 95.25 182 VAL B CA 1
ATOM 3811 C C . VAL B 1 182 ? 8.047 -24.609 -14.203 1 95.25 182 VAL B C 1
ATOM 3813 O O . VAL B 1 182 ? 7.781 -24.125 -13.102 1 95.25 182 VAL B O 1
ATOM 3816 N N . CYS B 1 183 ? 9.094 -24.25 -14.891 1 92.62 183 CYS B N 1
ATOM 3817 C CA . CYS B 1 183 ? 9.977 -23.156 -14.469 1 92.62 183 CYS B CA 1
ATOM 3818 C C . CYS B 1 183 ? 10.625 -22.484 -15.664 1 92.62 183 CYS B C 1
ATOM 3820 O O . CYS B 1 183 ? 10.422 -22.891 -16.812 1 92.62 183 CYS B O 1
ATOM 3822 N N . ASN B 1 184 ? 11.297 -21.359 -15.383 1 90.44 184 ASN B N 1
ATOM 3823 C CA . ASN B 1 184 ? 12.008 -20.719 -16.484 1 90.44 184 ASN B CA 1
ATOM 3824 C C . ASN B 1 184 ? 13.453 -21.188 -16.578 1 90.44 184 ASN B C 1
ATOM 3826 O O . ASN B 1 184 ? 13.891 -22.016 -15.766 1 90.44 184 ASN B O 1
ATOM 3830 N N . GLN B 1 185 ? 14.125 -20.672 -17.578 1 91 185 GLN B N 1
ATOM 3831 C CA . GLN B 1 185 ? 15.469 -21.141 -17.891 1 91 185 GLN B CA 1
ATOM 3832 C C . GLN B 1 185 ? 16.422 -20.906 -16.719 1 91 185 GLN B C 1
ATOM 3834 O O . GLN B 1 185 ? 17.203 -21.781 -16.359 1 91 185 GLN B O 1
ATOM 3839 N N . GLN B 1 186 ? 16.375 -19.797 -16.109 1 88.38 186 GLN B N 1
ATOM 3840 C CA . GLN B 1 186 ? 17.219 -19.469 -14.969 1 88.38 186 GLN B CA 1
ATOM 3841 C C . GLN B 1 186 ? 16.906 -20.359 -13.773 1 88.38 186 GLN B C 1
ATOM 3843 O O . GLN B 1 186 ? 17.812 -20.859 -13.094 1 88.38 186 GLN B O 1
ATOM 3848 N N . GLU B 1 187 ? 15.68 -20.547 -13.555 1 89.81 187 GLU B N 1
ATOM 3849 C CA . GLU B 1 187 ? 15.219 -21.391 -12.461 1 89.81 187 GLU B CA 1
ATOM 3850 C C . GLU B 1 187 ? 15.641 -22.844 -12.672 1 89.81 187 GLU B C 1
ATOM 3852 O O . GLU B 1 187 ? 16.031 -23.531 -11.719 1 89.81 187 GLU B O 1
ATOM 3857 N N . ALA B 1 188 ? 15.562 -23.25 -13.867 1 91.31 188 ALA B N 1
ATOM 3858 C CA . ALA B 1 188 ? 16.016 -24.609 -14.18 1 91.31 188 ALA B CA 1
ATOM 3859 C C . ALA B 1 188 ? 17.5 -24.781 -13.883 1 91.31 188 ALA B C 1
ATOM 3861 O O . ALA B 1 188 ? 17.922 -25.812 -13.375 1 91.31 188 ALA B O 1
ATOM 3862 N N . GLY B 1 189 ? 18.234 -23.766 -14.242 1 91 189 GLY B N 1
ATOM 3863 C CA . GLY B 1 189 ? 19.641 -23.781 -13.914 1 91 189 GLY B CA 1
ATOM 3864 C C . GLY B 1 189 ? 19.906 -23.953 -12.43 1 91 189 GLY B C 1
ATOM 3865 O O . GLY B 1 189 ? 20.75 -24.75 -12.031 1 91 189 GLY B O 1
ATOM 3866 N N . ILE B 1 190 ? 19.188 -23.266 -11.648 1 89 190 ILE B N 1
ATOM 3867 C CA . ILE B 1 190 ? 19.312 -23.359 -10.195 1 89 190 ILE B CA 1
ATOM 3868 C C . ILE B 1 190 ? 18.875 -24.734 -9.719 1 89 190 ILE B C 1
ATOM 3870 O O . ILE B 1 190 ? 19.578 -25.375 -8.922 1 89 190 ILE B O 1
ATOM 3874 N N . PHE B 1 191 ? 17.844 -25.234 -10.234 1 89.81 191 PHE B N 1
ATOM 3875 C CA . PHE B 1 191 ? 17.25 -26.484 -9.812 1 89.81 191 PHE B CA 1
ATOM 3876 C C . PHE B 1 191 ? 18.203 -27.656 -10.086 1 89.81 191 PHE B C 1
ATOM 3878 O O . PHE B 1 191 ? 18.344 -28.547 -9.242 1 89.81 191 PHE B O 1
ATOM 3885 N N . PHE B 1 192 ? 18.828 -27.609 -11.188 1 90.25 192 PHE B N 1
ATOM 3886 C CA . PHE B 1 192 ? 19.703 -28.703 -11.578 1 90.25 192 PHE B CA 1
ATOM 3887 C C . PHE B 1 192 ? 21.156 -28.391 -11.234 1 90.25 192 PHE B C 1
ATOM 3889 O O . PHE B 1 192 ? 22.062 -29.172 -11.562 1 90.25 192 PHE B O 1
ATOM 3896 N N . SER B 1 193 ? 21.312 -27.266 -10.539 1 87.12 193 SER B N 1
ATOM 3897 C CA . SER B 1 193 ? 22.672 -26.812 -10.188 1 87.12 193 SER B CA 1
ATOM 3898 C C . SER B 1 193 ? 23.578 -26.781 -11.414 1 87.12 193 SER B C 1
ATOM 3900 O O . SER B 1 193 ? 24.672 -27.344 -11.406 1 87.12 193 SER B O 1
ATOM 3902 N N . ASP B 1 194 ? 23.078 -26.172 -12.461 1 87 194 ASP B N 1
ATOM 3903 C CA . ASP B 1 194 ? 23.766 -26.047 -13.734 1 87 194 ASP B CA 1
ATOM 3904 C C . ASP B 1 194 ? 23.547 -24.672 -14.352 1 87 194 ASP B C 1
ATOM 3906 O O . ASP B 1 194 ? 22.891 -23.812 -13.75 1 87 194 ASP B O 1
ATOM 3910 N N . VAL B 1 195 ? 24.25 -24.344 -15.484 1 82.69 195 VAL B N 1
ATOM 3911 C CA . VAL B 1 195 ? 24.109 -23.062 -16.172 1 82.69 195 VAL B CA 1
ATOM 3912 C C . VAL B 1 195 ? 23.469 -23.281 -17.547 1 82.69 195 VAL B C 1
ATOM 3914 O O . VAL B 1 195 ? 24.016 -23.969 -18.391 1 82.69 195 VAL B O 1
ATOM 3917 N N . TYR B 1 196 ? 22.391 -22.766 -17.656 1 82.94 196 TYR B N 1
ATOM 3918 C CA . TYR B 1 196 ? 21.672 -22.984 -18.906 1 82.94 196 TYR B CA 1
ATOM 3919 C C . TYR B 1 196 ? 21.516 -21.672 -19.672 1 82.94 196 TYR B C 1
ATOM 3921 O O . TYR B 1 196 ? 20.797 -21.609 -20.672 1 82.94 196 TYR B O 1
ATOM 3929 N N . ASP B 1 197 ? 22.375 -20.781 -19.109 1 77.69 197 ASP B N 1
ATOM 3930 C CA . ASP B 1 197 ? 22.312 -19.469 -19.781 1 77.69 197 ASP B CA 1
ATOM 3931 C C . ASP B 1 197 ? 22.75 -19.578 -21.234 1 77.69 197 ASP B C 1
ATOM 3933 O O . ASP B 1 197 ? 23.734 -20.25 -21.547 1 77.69 197 ASP B O 1
ATOM 3937 N N . ASP B 1 198 ? 21.969 -19.188 -22.25 1 79.12 198 ASP B N 1
ATOM 3938 C CA . ASP B 1 198 ? 22.281 -19.047 -23.656 1 79.12 198 ASP B CA 1
ATOM 3939 C C . ASP B 1 198 ? 22.219 -20.391 -24.375 1 79.12 198 ASP B C 1
ATOM 3941 O O . ASP B 1 198 ? 22.781 -20.547 -25.469 1 79.12 198 ASP B O 1
ATOM 3945 N N . MET B 1 199 ? 21.781 -21.344 -23.703 1 87.19 199 MET B N 1
ATOM 3946 C CA . MET B 1 199 ? 21.625 -22.625 -24.406 1 87.19 199 MET B CA 1
ATOM 3947 C C . MET B 1 199 ? 20.484 -22.562 -25.406 1 87.19 199 MET B C 1
ATOM 3949 O O . MET B 1 199 ? 19.438 -21.969 -25.141 1 87.19 199 MET B O 1
ATOM 3953 N N . ASP B 1 200 ? 20.766 -23.109 -26.484 1 91.06 200 ASP B N 1
ATOM 3954 C CA . ASP B 1 200 ? 19.688 -23.125 -27.453 1 91.06 200 ASP B CA 1
ATOM 3955 C C . ASP B 1 200 ? 18.609 -24.141 -27.062 1 91.06 200 ASP B C 1
ATOM 3957 O O . ASP B 1 200 ? 18.891 -25.094 -26.328 1 91.06 200 ASP B O 1
ATOM 3961 N N . PRO B 1 201 ? 17.438 -23.984 -27.594 1 93.88 201 PRO B N 1
ATOM 3962 C CA . PRO B 1 201 ? 16.281 -24.797 -27.172 1 93.88 201 PRO B CA 1
ATOM 3963 C C . PRO B 1 201 ? 16.5 -26.281 -27.375 1 93.88 201 PRO B C 1
ATOM 3965 O O . PRO B 1 201 ? 16.094 -27.094 -26.531 1 93.88 201 PRO B O 1
ATOM 3968 N N . GLU B 1 202 ? 17.156 -26.656 -28.469 1 94.06 202 GLU B N 1
ATOM 3969 C CA . GLU B 1 202 ? 17.344 -28.062 -28.75 1 94.06 202 GLU B CA 1
ATOM 3970 C C . GLU B 1 202 ? 18.312 -28.703 -27.75 1 94.06 202 GLU B C 1
ATOM 3972 O O . GLU B 1 202 ? 18.094 -29.844 -27.312 1 94.06 202 GLU B O 1
ATOM 3977 N N . GLN B 1 203 ? 19.312 -28.016 -27.469 1 93.88 203 GLN B N 1
ATOM 3978 C CA . GLN B 1 203 ? 20.281 -28.516 -26.484 1 93.88 203 GLN B CA 1
ATOM 3979 C C . GLN B 1 203 ? 19.625 -28.656 -25.109 1 93.88 203 GLN B C 1
ATOM 3981 O O . GLN B 1 203 ? 19.844 -29.656 -24.406 1 93.88 203 GLN B O 1
ATOM 3986 N N . LEU B 1 204 ? 18.891 -27.703 -24.766 1 94.94 204 LEU B N 1
ATOM 3987 C CA . LEU B 1 204 ? 18.219 -27.719 -23.484 1 94.94 204 LEU B CA 1
ATOM 3988 C C . LEU B 1 204 ? 17.219 -28.875 -23.406 1 94.94 204 LEU B C 1
ATOM 3990 O O . LEU B 1 204 ? 17.062 -29.516 -22.359 1 94.94 204 LEU B O 1
ATOM 3994 N N . ARG B 1 205 ? 16.516 -29.094 -24.484 1 95.06 205 ARG B N 1
ATOM 3995 C CA . ARG B 1 205 ? 15.562 -30.203 -24.547 1 95.06 205 ARG B CA 1
ATOM 3996 C C . ARG B 1 205 ? 16.25 -31.531 -24.266 1 95.06 205 ARG B C 1
ATOM 3998 O O . ARG B 1 205 ? 15.742 -32.344 -23.469 1 95.06 205 ARG B O 1
ATOM 4005 N N . GLU B 1 206 ? 17.391 -31.703 -24.875 1 94.38 206 GLU B N 1
ATOM 4006 C CA . GLU B 1 206 ? 18.125 -32.969 -24.688 1 94.38 206 GLU B CA 1
ATOM 4007 C C . GLU B 1 206 ? 18.578 -33.125 -23.25 1 94.38 206 GLU B C 1
ATOM 4009 O O . GLU B 1 206 ? 18.484 -34.219 -22.688 1 94.38 206 GLU B O 1
ATOM 4014 N N . ILE B 1 207 ? 19.047 -32.094 -22.766 1 93.88 207 ILE B N 1
ATOM 4015 C CA . ILE B 1 207 ? 19.484 -32.094 -21.375 1 93.88 207 ILE B CA 1
ATOM 4016 C C . ILE B 1 207 ? 18.312 -32.438 -20.453 1 93.88 207 ILE B C 1
ATOM 4018 O O . ILE B 1 207 ? 18.438 -33.219 -19.516 1 93.88 207 ILE B O 1
ATOM 4022 N N . LEU B 1 208 ? 17.203 -31.797 -20.719 1 95.25 208 LEU B N 1
ATOM 4023 C CA . LEU B 1 208 ? 16 -31.969 -19.891 1 95.25 208 LEU B CA 1
ATOM 4024 C C . LEU B 1 208 ? 15.547 -33.406 -19.891 1 95.25 208 LEU B C 1
ATOM 4026 O O . LEU B 1 208 ? 15.148 -33.938 -18.844 1 95.25 208 LEU B O 1
ATOM 4030 N N . VAL B 1 209 ? 15.633 -34.062 -21 1 94.94 209 VAL B N 1
ATOM 4031 C CA . VAL B 1 209 ? 15.25 -35.469 -21.109 1 94.94 209 VAL B CA 1
ATOM 4032 C C . VAL B 1 209 ? 16.109 -36.312 -20.172 1 94.94 209 VAL B C 1
ATOM 4034 O O . VAL B 1 209 ? 15.586 -37.156 -19.422 1 94.94 209 VAL B O 1
ATOM 4037 N N . CYS B 1 210 ? 17.391 -36.094 -20.188 1 94.38 210 CYS B N 1
ATOM 4038 C CA . CYS B 1 210 ? 18.312 -36.844 -19.359 1 94.38 210 CYS B CA 1
ATOM 4039 C C . CYS B 1 210 ? 18.078 -36.562 -17.875 1 94.38 210 CYS B C 1
ATOM 4041 O O . CYS B 1 210 ? 18.078 -37.5 -17.062 1 94.38 210 CYS B O 1
ATOM 4043 N N . LYS B 1 211 ? 17.922 -35.344 -17.609 1 94 211 LYS B N 1
ATOM 4044 C CA . LYS B 1 211 ? 17.734 -34.938 -16.219 1 94 211 LYS B CA 1
ATOM 4045 C C . LYS B 1 211 ? 16.453 -35.562 -15.633 1 94 211 LYS B C 1
ATOM 4047 O O . LYS B 1 211 ? 16.438 -35.969 -14.469 1 94 211 LYS B O 1
ATOM 4052 N N . LEU B 1 212 ? 15.359 -35.594 -16.391 1 93.94 212 LEU B N 1
ATOM 4053 C CA . LEU B 1 212 ? 14.086 -36.094 -15.891 1 93.94 212 LEU B CA 1
ATOM 4054 C C . LEU B 1 212 ? 14.156 -37.625 -15.688 1 93.94 212 LEU B C 1
ATOM 4056 O O . LEU B 1 212 ? 13.578 -38.156 -14.742 1 93.94 212 LEU B O 1
ATOM 4060 N N . LYS B 1 213 ? 14.844 -38.25 -16.547 1 91.62 213 LYS B N 1
ATOM 4061 C CA . LYS B 1 213 ? 15.039 -39.688 -16.375 1 91.62 213 LYS B CA 1
ATOM 4062 C C . LYS B 1 213 ? 15.766 -40 -15.078 1 91.62 213 LYS B C 1
ATOM 4064 O O . LYS B 1 213 ? 15.406 -40.938 -14.367 1 91.62 213 LYS B O 1
ATOM 4069 N N . ALA B 1 214 ? 16.719 -39.188 -14.781 1 90.75 214 ALA B N 1
ATOM 4070 C CA . ALA B 1 214 ? 17.531 -39.406 -13.586 1 90.75 214 ALA B CA 1
ATOM 4071 C C . ALA B 1 214 ? 16.75 -39.031 -12.328 1 90.75 214 ALA B C 1
ATOM 4073 O O . ALA B 1 214 ? 16.891 -39.656 -11.289 1 90.75 214 ALA B O 1
ATOM 4074 N N . SER B 1 215 ? 15.953 -38 -12.367 1 89.69 215 SER B N 1
ATOM 4075 C CA . SER B 1 215 ? 15.281 -37.469 -11.188 1 89.69 215 SER B CA 1
ATOM 4076 C C . SER B 1 215 ? 13.906 -38.094 -11 1 89.69 215 SER B C 1
ATOM 4078 O O . SER B 1 215 ? 13.281 -37.938 -9.945 1 89.69 215 SER B O 1
ATOM 4080 N N . GLN B 1 216 ? 13.367 -38.719 -11.969 1 90.81 216 GLN B N 1
ATOM 4081 C CA . GLN B 1 216 ? 12.062 -39.375 -11.953 1 90.81 216 GLN B CA 1
ATOM 4082 C C . GLN B 1 216 ? 10.938 -38.375 -11.805 1 90.81 216 GLN B C 1
ATOM 4084 O O . GLN B 1 216 ? 9.93 -38.625 -11.141 1 90.81 216 GLN B O 1
ATOM 4089 N N . ILE B 1 217 ? 11.148 -37.125 -12.234 1 91.81 217 ILE B N 1
ATOM 4090 C CA . ILE B 1 217 ? 10.086 -36.156 -12.375 1 91.81 217 ILE B CA 1
ATOM 4091 C C . ILE B 1 217 ? 9.234 -36.469 -13.602 1 91.81 217 ILE B C 1
ATOM 4093 O O . ILE B 1 217 ? 9.758 -36.594 -14.711 1 91.81 217 ILE B O 1
ATOM 4097 N N . PRO B 1 218 ? 7.996 -36.594 -13.43 1 95.19 218 PRO B N 1
ATOM 4098 C CA . PRO B 1 218 ? 7.16 -37.094 -14.523 1 95.19 218 PRO B CA 1
ATOM 4099 C C . PRO B 1 218 ? 7.18 -36.219 -15.758 1 95.19 218 PRO B C 1
ATOM 4101 O O . PRO B 1 218 ? 7.387 -36.688 -16.875 1 95.19 218 PRO B O 1
ATOM 4104 N N . LYS B 1 219 ? 6.871 -34.938 -15.594 1 97 219 LYS B N 1
ATOM 4105 C CA . LYS B 1 219 ? 6.805 -33.938 -16.656 1 97 219 LYS B CA 1
ATOM 4106 C C . LYS B 1 219 ? 7.402 -32.625 -16.219 1 97 219 LYS B C 1
ATOM 4108 O O . LYS B 1 219 ? 7.23 -32.188 -15.07 1 97 219 LYS B O 1
ATOM 4113 N N . MET B 1 220 ? 8.125 -32.031 -17.109 1 96.88 220 MET B N 1
ATOM 4114 C CA . MET B 1 220 ? 8.688 -30.703 -16.812 1 96.88 220 MET B CA 1
ATOM 4115 C C . MET B 1 220 ? 8.695 -29.828 -18.062 1 96.88 220 MET B C 1
ATOM 4117 O O . MET B 1 220 ? 8.898 -30.312 -19.172 1 96.88 220 MET B O 1
ATOM 4121 N N . VAL B 1 221 ? 8.406 -28.578 -17.859 1 97.38 221 VAL B N 1
ATOM 4122 C CA . VAL B 1 221 ? 8.5 -27.578 -18.922 1 97.38 221 VAL B CA 1
ATOM 4123 C C . VAL B 1 221 ? 9.477 -26.469 -18.484 1 97.38 221 VAL B C 1
ATOM 4125 O O . VAL B 1 221 ? 9.469 -26.047 -17.344 1 97.38 221 VAL B O 1
ATOM 4128 N N . ILE B 1 222 ? 10.312 -26.062 -19.406 1 95.44 222 ILE B N 1
ATOM 4129 C CA . ILE B 1 222 ? 11.18 -24.906 -19.219 1 95.44 222 ILE B CA 1
ATOM 4130 C C . ILE B 1 222 ? 10.797 -23.812 -20.219 1 95.44 222 ILE B C 1
ATOM 4132 O O . ILE B 1 222 ? 10.867 -24.016 -21.438 1 95.44 222 ILE B O 1
ATOM 4136 N N . THR B 1 223 ? 10.375 -22.703 -19.688 1 93.62 223 THR B N 1
ATOM 4137 C CA . THR B 1 223 ? 10.062 -21.578 -20.547 1 93.62 223 THR B CA 1
ATOM 4138 C C . THR B 1 223 ? 11.328 -20.797 -20.922 1 93.62 223 THR B C 1
ATOM 4140 O O . THR B 1 223 ? 12.227 -20.641 -20.094 1 93.62 223 THR B O 1
ATOM 4143 N N . LEU B 1 224 ? 11.367 -20.297 -22.172 1 90.94 224 LEU B N 1
ATOM 4144 C CA . LEU B 1 224 ? 12.555 -19.641 -22.719 1 90.94 224 LEU B CA 1
ATOM 4145 C C . LEU B 1 224 ? 12.234 -18.203 -23.156 1 90.94 224 LEU B C 1
ATOM 4147 O O . LEU B 1 224 ? 12.797 -17.719 -24.141 1 90.94 224 LEU B O 1
ATOM 4151 N N . GLY B 1 225 ? 11.305 -17.625 -22.531 1 84.25 225 GLY B N 1
ATOM 4152 C CA . GLY B 1 225 ? 10.922 -16.281 -22.922 1 84.25 225 GLY B CA 1
ATOM 4153 C C . GLY B 1 225 ? 10.414 -16.203 -24.359 1 84.25 225 GLY B C 1
ATOM 4154 O O . GLY B 1 225 ? 9.5 -16.938 -24.734 1 84.25 225 GLY B O 1
ATOM 4155 N N . GLU B 1 226 ? 11.133 -15.383 -25.141 1 83.81 226 GLU B N 1
ATOM 4156 C CA . GLU B 1 226 ? 10.695 -15.133 -26.516 1 83.81 226 GLU B CA 1
ATOM 4157 C C . GLU B 1 226 ? 10.945 -16.344 -27.406 1 83.81 226 GLU B C 1
ATOM 4159 O O . GLU B 1 226 ? 10.391 -16.453 -28.5 1 83.81 226 GLU B O 1
ATOM 4164 N N . LEU B 1 227 ? 11.672 -17.234 -26.953 1 88.62 227 LEU B N 1
ATOM 4165 C CA . LEU B 1 227 ? 12 -18.406 -27.766 1 88.62 227 LEU B CA 1
ATOM 4166 C C . LEU B 1 227 ? 10.945 -19.5 -27.594 1 88.62 227 LEU B C 1
ATOM 4168 O O . LEU B 1 227 ? 10.914 -20.453 -28.375 1 88.62 227 LEU B O 1
ATOM 4172 N N . GLY B 1 228 ? 10.117 -19.328 -26.547 1 92.56 228 GLY B N 1
ATOM 4173 C CA . GLY B 1 228 ? 9.086 -20.328 -26.328 1 92.56 228 GLY B CA 1
ATOM 4174 C C . GLY B 1 228 ? 9.344 -21.203 -25.109 1 92.56 228 GLY B C 1
ATOM 4175 O O . GLY B 1 228 ? 9.586 -20.688 -24.016 1 92.56 228 GLY B O 1
ATOM 4176 N N . SER B 1 229 ? 9.203 -22.562 -25.344 1 96.19 229 SER B N 1
ATOM 4177 C CA . SER B 1 229 ? 9.391 -23.484 -24.234 1 96.19 229 SER B CA 1
ATOM 4178 C C . SER B 1 229 ? 9.828 -24.859 -24.719 1 96.19 229 SER B C 1
ATOM 4180 O O . SER B 1 229 ? 9.57 -25.219 -25.859 1 96.19 229 SER B O 1
ATOM 4182 N N . VAL B 1 230 ? 10.547 -25.531 -23.875 1 97.06 230 VAL B N 1
ATOM 4183 C CA . VAL B 1 230 ? 10.875 -26.938 -24.094 1 97.06 230 VAL B CA 1
ATOM 4184 C C . VAL B 1 230 ? 10.195 -27.797 -23.031 1 97.06 230 VAL B C 1
ATOM 4186 O O . VAL B 1 230 ? 10.008 -27.359 -21.891 1 97.06 230 VAL B O 1
ATOM 4189 N N . TYR B 1 231 ? 9.75 -28.969 -23.438 1 98.06 231 TYR B N 1
ATOM 4190 C CA . TYR B 1 231 ? 9.117 -29.875 -22.5 1 98.06 231 TYR B CA 1
ATOM 4191 C C . TYR B 1 231 ? 9.688 -31.281 -22.641 1 98.06 231 TYR B C 1
ATOM 4193 O O . TYR B 1 231 ? 10.242 -31.641 -23.688 1 98.06 231 TYR B O 1
ATOM 4201 N N . ALA B 1 232 ? 9.664 -32 -21.547 1 97.56 232 ALA B N 1
ATOM 4202 C CA . ALA B 1 232 ? 10.07 -33.406 -21.562 1 97.56 232 ALA B CA 1
ATOM 4203 C C . ALA B 1 232 ? 9.305 -34.219 -20.516 1 97.56 232 ALA B C 1
ATOM 4205 O O . ALA B 1 232 ? 8.742 -33.656 -19.562 1 97.56 232 ALA B O 1
ATOM 4206 N N . THR B 1 233 ? 9.219 -35.531 -20.719 1 96.88 233 THR B N 1
ATOM 4207 C CA . THR B 1 233 ? 8.68 -36.5 -19.734 1 96.88 233 THR B CA 1
ATOM 4208 C C . THR B 1 233 ? 9.758 -37.469 -19.297 1 96.88 233 THR B C 1
ATOM 4210 O O . THR B 1 233 ? 10.766 -37.656 -19.984 1 96.88 233 THR B O 1
ATOM 4213 N N . CYS B 1 234 ? 9.508 -38.062 -18.188 1 94.19 234 CYS B N 1
ATOM 4214 C CA . CYS B 1 234 ? 10.461 -39.031 -17.672 1 94.19 234 CYS B CA 1
ATOM 4215 C C . CYS B 1 234 ? 10.547 -40.281 -18.578 1 94.19 234 CYS B C 1
ATOM 4217 O O . CYS B 1 234 ? 11.555 -40.969 -18.578 1 94.19 234 CYS B O 1
ATOM 4219 N N . ASP B 1 235 ? 9.539 -40.469 -19.375 1 92.56 235 ASP B N 1
ATOM 4220 C CA . ASP B 1 235 ? 9.5 -41.656 -20.25 1 92.56 235 ASP B CA 1
ATOM 4221 C C . ASP B 1 235 ? 10.148 -41.344 -21.594 1 92.56 235 ASP B C 1
ATOM 4223 O O . ASP B 1 235 ? 10.195 -42.219 -22.469 1 92.56 235 ASP B O 1
ATOM 4227 N N . GLY B 1 236 ? 10.57 -40.062 -21.797 1 91.19 236 GLY B N 1
ATOM 4228 C CA . GLY B 1 236 ? 11.398 -39.781 -22.953 1 91.19 236 GLY B CA 1
ATOM 4229 C C . GLY B 1 236 ? 10.727 -38.906 -23.969 1 91.19 236 GLY B C 1
ATOM 4230 O O . GLY B 1 236 ? 11.367 -38.406 -24.906 1 91.19 236 GLY B O 1
ATOM 4231 N N . GLU B 1 237 ? 9.43 -38.688 -23.797 1 95.56 237 GLU B N 1
ATOM 4232 C CA . GLU B 1 237 ? 8.789 -37.688 -24.672 1 95.56 237 GLU B CA 1
ATOM 4233 C C . GLU B 1 237 ? 9.375 -36.312 -24.469 1 95.56 237 GLU B C 1
ATOM 4235 O O . GLU B 1 237 ? 9.648 -35.906 -23.344 1 95.56 237 GLU B O 1
ATOM 4240 N N . SER B 1 238 ? 9.625 -35.594 -25.578 1 97.5 238 SER B N 1
ATOM 4241 C CA . SER B 1 238 ? 10.148 -34.25 -25.469 1 97.5 238 SER B CA 1
ATOM 4242 C C . SER B 1 238 ? 9.805 -33.406 -26.703 1 97.5 238 SER B C 1
ATOM 4244 O O . SER B 1 238 ? 9.398 -33.969 -27.734 1 97.5 238 SER B O 1
ATOM 4246 N N . GLY B 1 239 ? 9.914 -32.125 -26.531 1 97.5 239 GLY B N 1
ATOM 4247 C CA . GLY B 1 239 ? 9.656 -31.266 -27.656 1 97.5 239 GLY B CA 1
ATOM 4248 C C . GLY B 1 239 ? 9.953 -29.797 -27.359 1 97.5 239 GLY B C 1
ATOM 4249 O O . GLY B 1 239 ? 10.312 -29.453 -26.234 1 97.5 239 GLY B O 1
ATOM 4250 N N . TYR B 1 240 ? 9.945 -29.062 -28.453 1 96.56 240 TYR B N 1
ATOM 4251 C CA . TYR B 1 240 ? 10.117 -27.609 -28.438 1 96.56 240 TYR B CA 1
ATOM 4252 C C . TYR B 1 240 ? 8.906 -26.922 -29.062 1 96.56 240 TYR B C 1
ATOM 4254 O O . TYR B 1 240 ? 8.438 -27.312 -30.125 1 96.56 240 TYR B O 1
ATOM 4262 N N . VAL B 1 241 ? 8.352 -26.016 -28.297 1 95.56 241 VAL B N 1
ATOM 4263 C CA . VAL B 1 241 ? 7.234 -25.219 -28.781 1 95.56 241 VAL B CA 1
ATOM 4264 C C . VAL B 1 241 ? 7.664 -23.766 -28.938 1 95.56 241 VAL B C 1
ATOM 4266 O O . VAL B 1 241 ? 7.988 -23.094 -27.953 1 95.56 241 VAL B O 1
ATOM 4269 N N . LYS B 1 242 ? 7.629 -23.234 -30.141 1 92.31 242 LYS B N 1
ATOM 4270 C CA . LYS B 1 242 ? 8.047 -21.859 -30.422 1 92.31 242 LYS B CA 1
ATOM 4271 C C . LYS B 1 242 ? 7.031 -20.859 -29.891 1 92.31 242 LYS B C 1
ATOM 4273 O O . LYS B 1 242 ? 5.832 -21.141 -29.859 1 92.31 242 LYS B O 1
ATOM 4278 N N . SER B 1 243 ? 7.652 -19.734 -29.469 1 86.12 243 SER B N 1
ATOM 4279 C CA . SER B 1 243 ? 6.777 -18.656 -29 1 86.12 243 SER B CA 1
ATOM 4280 C C . SER B 1 243 ? 6.051 -18 -30.156 1 86.12 243 SER B C 1
ATOM 4282 O O . SER B 1 243 ? 6.48 -18.094 -31.312 1 86.12 243 SER B O 1
ATOM 4284 N N . ARG B 1 244 ? 4.922 -17.375 -29.766 1 77.5 244 ARG B N 1
ATOM 4285 C CA . ARG B 1 244 ? 4.242 -16.531 -30.734 1 77.5 244 ARG B CA 1
ATOM 4286 C C . ARG B 1 244 ? 4.777 -15.109 -30.703 1 77.5 244 ARG B C 1
ATOM 4288 O O . ARG B 1 244 ? 5.07 -14.57 -29.641 1 77.5 244 ARG B O 1
ATOM 4295 N N . GLN B 1 245 ? 5.125 -14.641 -31.734 1 67.19 245 GLN B N 1
ATOM 4296 C CA . GLN B 1 245 ? 5.605 -13.266 -31.797 1 67.19 245 GLN B CA 1
ATOM 4297 C C . GLN B 1 245 ? 4.523 -12.281 -31.359 1 67.19 245 GLN B C 1
ATOM 4299 O O . GLN B 1 245 ? 3.438 -12.242 -31.938 1 67.19 245 GLN B O 1
ATOM 4304 N N . VAL B 1 246 ? 4.684 -11.75 -30.203 1 63.03 246 VAL B N 1
ATOM 4305 C CA . VAL B 1 246 ? 3.729 -10.734 -29.766 1 63.03 246 VAL B CA 1
ATOM 4306 C C . VAL B 1 246 ? 4.477 -9.484 -29.328 1 63.03 246 VAL B C 1
ATOM 4308 O O . VAL B 1 246 ? 5.656 -9.547 -28.984 1 63.03 246 VAL B O 1
ATOM 4311 N N . VAL B 1 247 ? 3.865 -8.289 -29.453 1 53.19 247 VAL B N 1
ATOM 4312 C CA . VAL B 1 247 ? 4.391 -7.031 -28.922 1 53.19 247 VAL B CA 1
ATOM 4313 C C . VAL B 1 247 ? 4.344 -7.043 -27.406 1 53.19 247 VAL B C 1
ATOM 4315 O O . VAL B 1 247 ? 3.277 -7.211 -26.812 1 53.19 247 VAL B O 1
ATOM 4318 N N . VAL B 1 248 ? 5.605 -6.969 -26.906 1 56.03 248 VAL B N 1
ATOM 4319 C CA . VAL B 1 248 ? 5.738 -7.145 -25.469 1 56.03 248 VAL B CA 1
ATOM 4320 C C . VAL B 1 248 ? 5.512 -5.809 -24.766 1 56.03 248 VAL B C 1
ATOM 4322 O O . VAL B 1 248 ? 6.203 -4.828 -25.047 1 56.03 248 VAL B O 1
ATOM 4325 N N . THR B 1 249 ? 4.379 -5.617 -24.047 1 50.72 249 THR B N 1
ATOM 4326 C CA . THR B 1 249 ? 4.152 -4.426 -23.234 1 50.72 249 THR B CA 1
ATOM 4327 C C . THR B 1 249 ? 4.594 -4.656 -21.797 1 50.72 249 THR B C 1
ATOM 4329 O O . THR B 1 249 ? 5.215 -3.785 -21.188 1 50.72 249 THR B O 1
ATOM 4332 N N . ASP B 1 250 ? 4.297 -5.707 -21.25 1 60 250 ASP B N 1
ATOM 4333 C CA . ASP B 1 250 ? 4.586 -6.082 -19.859 1 60 250 ASP B CA 1
ATOM 4334 C C . ASP B 1 250 ? 4.605 -7.598 -19.703 1 60 250 ASP B C 1
ATOM 4336 O O . ASP B 1 250 ? 3.662 -8.281 -20.094 1 60 250 ASP B O 1
ATOM 4340 N N . THR B 1 251 ? 5.707 -8.023 -19.312 1 55.94 251 THR B N 1
ATOM 4341 C CA . THR B 1 251 ? 5.855 -9.469 -19.219 1 55.94 251 THR B CA 1
ATOM 4342 C C . THR B 1 251 ? 5.422 -9.977 -17.844 1 55.94 251 THR B C 1
ATOM 4344 O O . THR B 1 251 ? 5.504 -11.172 -17.562 1 55.94 251 THR B O 1
ATOM 4347 N N . THR B 1 252 ? 4.945 -9.008 -17.062 1 65.38 252 THR B N 1
ATOM 4348 C CA . THR B 1 252 ? 4.539 -9.414 -15.727 1 65.38 252 THR B CA 1
ATOM 4349 C C . THR B 1 252 ? 3.354 -10.375 -15.781 1 65.38 252 THR B C 1
ATOM 4351 O O . THR B 1 252 ? 2.354 -10.094 -16.453 1 65.38 252 THR B O 1
ATOM 4354 N N . GLY B 1 253 ? 3.559 -11.625 -15.258 1 78.25 253 GLY B N 1
ATOM 4355 C CA . GLY B 1 253 ? 2.475 -12.586 -15.172 1 78.25 253 GLY B CA 1
ATOM 4356 C C . GLY B 1 253 ? 2.439 -13.547 -16.359 1 78.25 253 GLY B C 1
ATOM 4357 O O . GLY B 1 253 ? 1.621 -14.469 -16.391 1 78.25 253 GLY B O 1
ATOM 4358 N N . ALA B 1 254 ? 3.334 -13.297 -17.297 1 83.69 254 ALA B N 1
ATOM 4359 C CA . ALA B 1 254 ? 3.348 -14.156 -18.469 1 83.69 254 ALA B CA 1
ATOM 4360 C C . ALA B 1 254 ? 3.656 -15.602 -18.094 1 83.69 254 ALA B C 1
ATOM 4362 O O . ALA B 1 254 ? 3.049 -16.531 -18.625 1 83.69 254 ALA B O 1
ATOM 4363 N N . GLY B 1 255 ? 4.574 -15.766 -17.219 1 89.25 255 GLY B N 1
ATOM 4364 C CA . GLY B 1 255 ? 4.898 -17.109 -16.75 1 89.25 255 GLY B CA 1
ATOM 4365 C C . GLY B 1 255 ? 3.73 -17.797 -16.062 1 89.25 255 GLY B C 1
ATOM 4366 O O . GLY B 1 255 ? 3.502 -18.984 -16.266 1 89.25 255 GLY B O 1
ATOM 4367 N N . ASP B 1 256 ? 3.01 -17.062 -15.297 1 91.94 256 ASP B N 1
ATOM 4368 C CA . ASP B 1 256 ? 1.843 -17.609 -14.609 1 91.94 256 ASP B CA 1
ATOM 4369 C C . ASP B 1 256 ? 0.778 -18.047 -15.602 1 91.94 256 ASP B C 1
ATOM 4371 O O . ASP B 1 256 ? 0.161 -19.109 -15.43 1 91.94 256 ASP B O 1
ATOM 4375 N N . SER B 1 257 ? 0.585 -17.203 -16.594 1 91.94 257 SER B N 1
ATOM 4376 C CA . SER B 1 257 ? -0.41 -17.516 -17.609 1 91.94 257 SER B CA 1
ATOM 4377 C C . SER B 1 257 ? 0.003 -18.75 -18.406 1 91.94 257 SER B C 1
ATOM 4379 O O . SER B 1 257 ? -0.837 -19.578 -18.766 1 91.94 257 SER B O 1
ATOM 4381 N N . PHE B 1 258 ? 1.267 -18.781 -18.797 1 93.44 258 PHE B N 1
ATOM 4382 C CA . PHE B 1 258 ? 1.775 -19.969 -19.484 1 93.44 258 PHE B CA 1
ATOM 4383 C C . PHE B 1 258 ? 1.484 -21.219 -18.672 1 93.44 258 PHE B C 1
ATOM 4385 O O . PHE B 1 258 ? 0.95 -22.203 -19.203 1 93.44 258 PHE B O 1
ATOM 4392 N N . PHE B 1 259 ? 1.82 -21.156 -17.422 1 95.69 259 PHE B N 1
ATOM 4393 C CA . PHE B 1 259 ? 1.603 -22.281 -16.516 1 95.69 259 PHE B CA 1
ATOM 4394 C C . PHE B 1 259 ? 0.128 -22.656 -16.469 1 95.69 259 PHE B C 1
ATOM 4396 O O . PHE B 1 259 ? -0.213 -23.844 -16.547 1 95.69 259 PHE B O 1
ATOM 4403 N N . ALA B 1 260 ? -0.703 -21.703 -16.281 1 95.94 260 ALA B N 1
ATOM 4404 C CA . ALA B 1 260 ? -2.141 -21.953 -16.266 1 95.94 260 ALA B CA 1
ATOM 4405 C C . ALA B 1 260 ? -2.586 -22.703 -17.5 1 95.94 260 ALA B C 1
ATOM 4407 O O . ALA B 1 260 ? -3.357 -23.672 -17.406 1 95.94 260 ALA B O 1
ATOM 4408 N N . GLY B 1 261 ? -2.102 -22.266 -18.609 1 95.81 261 GLY B N 1
ATOM 4409 C CA . GLY B 1 261 ? -2.447 -22.922 -19.859 1 95.81 261 GLY B CA 1
ATOM 4410 C C . GLY B 1 261 ? -1.999 -24.375 -19.922 1 95.81 261 GLY B C 1
ATOM 4411 O O . GLY B 1 261 ? -2.754 -25.25 -20.344 1 95.81 261 GLY B O 1
ATOM 4412 N N . VAL B 1 262 ? -0.791 -24.625 -19.5 1 97.44 262 VAL B N 1
ATOM 4413 C CA . VAL B 1 262 ? -0.269 -25.984 -19.484 1 97.44 262 VAL B CA 1
ATOM 4414 C C . VAL B 1 262 ? -1.13 -26.859 -18.562 1 97.44 262 VAL B C 1
ATOM 4416 O O . VAL B 1 262 ? -1.524 -27.953 -18.938 1 97.44 262 VAL B O 1
ATOM 4419 N N . ALA B 1 263 ? -1.405 -26.375 -17.406 1 97.56 263 ALA B N 1
ATOM 4420 C CA . ALA B 1 263 ? -2.205 -27.109 -16.422 1 97.56 263 ALA B CA 1
ATOM 4421 C C . ALA B 1 263 ? -3.605 -27.391 -16.969 1 97.56 263 ALA B C 1
ATOM 4423 O O . ALA B 1 263 ? -4.133 -28.5 -16.812 1 97.56 263 ALA B O 1
ATOM 4424 N N . ILE B 1 264 ? -4.199 -26.438 -17.625 1 96.25 264 ILE B N 1
ATOM 4425 C CA . ILE B 1 264 ? -5.516 -26.594 -18.219 1 96.25 264 ILE B CA 1
ATOM 4426 C C . ILE B 1 264 ? -5.477 -27.719 -19.25 1 96.25 264 ILE B C 1
ATOM 4428 O O . ILE B 1 264 ? -6.312 -28.625 -19.219 1 96.25 264 ILE B O 1
ATOM 4432 N N . GLY B 1 265 ? -4.543 -27.594 -20.172 1 96.62 265 GLY B N 1
ATOM 4433 C CA . GLY B 1 265 ? -4.422 -28.609 -21.203 1 96.62 265 GLY B CA 1
ATOM 4434 C C . GLY B 1 265 ? -4.258 -30.016 -20.641 1 96.62 265 GLY B C 1
ATOM 4435 O O . GLY B 1 265 ? -4.984 -30.938 -21.031 1 96.62 265 GLY B O 1
ATOM 4436 N N . LEU B 1 266 ? -3.369 -30.156 -19.688 1 96.88 266 LEU B N 1
ATOM 4437 C CA . LEU B 1 266 ? -3.094 -31.469 -19.094 1 96.88 266 LEU B CA 1
ATOM 4438 C C . LEU B 1 266 ? -4.297 -31.984 -18.312 1 96.88 266 LEU B C 1
ATOM 4440 O O . LEU B 1 266 ? -4.566 -33.188 -18.297 1 96.88 266 LEU B O 1
ATOM 4444 N N . THR B 1 267 ? -4.992 -31.125 -17.656 1 96.31 267 THR B N 1
ATOM 4445 C CA . THR B 1 267 ? -6.164 -31.5 -16.875 1 96.31 267 THR B CA 1
ATOM 4446 C C . THR B 1 267 ? -7.266 -32.062 -17.766 1 96.31 267 THR B C 1
ATOM 4448 O O . THR B 1 267 ? -7.938 -33.031 -17.406 1 96.31 267 THR B O 1
ATOM 4451 N N . TYR B 1 268 ? -7.379 -31.469 -18.922 1 94.25 268 TYR B N 1
ATOM 4452 C CA . TYR B 1 268 ? -8.531 -31.828 -19.734 1 94.25 268 TYR B CA 1
ATOM 4453 C C . TYR B 1 268 ? -8.109 -32.625 -20.953 1 94.25 268 TYR B C 1
ATOM 4455 O O . TYR B 1 268 ? -8.711 -32.5 -22.031 1 94.25 268 TYR B O 1
ATOM 4463 N N . GLY B 1 269 ? -7.023 -33.25 -20.875 1 93.62 269 GLY B N 1
ATOM 4464 C CA . GLY B 1 269 ? -6.723 -34.406 -21.734 1 93.62 269 GLY B CA 1
ATOM 4465 C C . GLY B 1 269 ? -5.965 -34.031 -22.984 1 93.62 269 GLY B C 1
ATOM 4466 O O . GLY B 1 269 ? -5.898 -34.812 -23.938 1 93.62 269 GLY B O 1
ATOM 4467 N N . LYS B 1 270 ? -5.402 -32.906 -23.062 1 95.88 270 LYS B N 1
ATOM 4468 C CA . LYS B 1 270 ? -4.578 -32.531 -24.203 1 95.88 270 LYS B CA 1
ATOM 4469 C C . LYS B 1 270 ? -3.191 -33.156 -24.109 1 95.88 270 LYS B C 1
ATOM 4471 O O . LYS B 1 270 ? -2.738 -33.531 -23.031 1 95.88 270 LYS B O 1
ATOM 4476 N N . SER B 1 271 ? -2.596 -33.344 -25.328 1 96.81 271 SER B N 1
ATOM 4477 C CA . SER B 1 271 ? -1.209 -33.812 -25.328 1 96.81 271 SER B CA 1
ATOM 4478 C C . SER B 1 271 ? -0.293 -32.781 -24.656 1 96.81 271 SER B C 1
ATOM 4480 O O . SER B 1 271 ? -0.681 -31.625 -24.453 1 96.81 271 SER B O 1
ATOM 4482 N N . PHE B 1 272 ? 0.87 -33.219 -24.25 1 97.44 272 PHE B N 1
ATOM 4483 C CA . PHE B 1 272 ? 1.82 -32.312 -23.609 1 97.44 272 PHE B CA 1
ATOM 4484 C C . PHE B 1 272 ? 2.189 -31.172 -24.531 1 97.44 272 PHE B C 1
ATOM 4486 O O . PHE B 1 272 ? 2.236 -30.016 -24.109 1 97.44 272 PHE B O 1
ATOM 4493 N N . ARG B 1 273 ? 2.402 -31.484 -25.828 1 96.81 273 ARG B N 1
ATOM 4494 C CA . ARG B 1 273 ? 2.691 -30.453 -26.812 1 96.81 273 ARG B CA 1
ATOM 4495 C C . ARG B 1 273 ? 1.546 -29.453 -26.922 1 96.81 273 ARG B C 1
ATOM 4497 O O . ARG B 1 273 ? 1.768 -28.234 -26.859 1 96.81 273 ARG B O 1
ATOM 4504 N N . GLU B 1 274 ? 0.371 -29.969 -27.047 1 96.75 274 GLU B N 1
ATOM 4505 C CA . GLU B 1 274 ? -0.799 -29.109 -27.141 1 96.75 274 GLU B CA 1
ATOM 4506 C C . GLU B 1 274 ? -0.949 -28.234 -25.891 1 96.75 274 GLU B C 1
ATOM 4508 O O . GLU B 1 274 ? -1.356 -27.078 -25.984 1 96.75 274 GLU B O 1
ATOM 4513 N N . SER B 1 275 ? -0.705 -28.859 -24.75 1 97.38 275 SER B N 1
ATOM 4514 C CA . SER B 1 275 ? -0.792 -28.125 -23.484 1 97.38 275 SER B CA 1
ATOM 4515 C C . SER B 1 275 ? 0.19 -26.953 -23.469 1 97.38 275 SER B C 1
ATOM 4517 O O . SER B 1 275 ? -0.152 -25.859 -23.016 1 97.38 275 SER B O 1
ATOM 4519 N N . CYS B 1 276 ? 1.411 -27.125 -23.984 1 96.94 276 CYS B N 1
ATOM 4520 C CA . CYS B 1 276 ? 2.402 -26.062 -24.078 1 96.94 276 CYS B CA 1
ATOM 4521 C C . CYS B 1 276 ? 1.96 -24.984 -25.062 1 96.94 276 CYS B C 1
ATOM 4523 O O . CYS B 1 276 ? 2.215 -23.797 -24.844 1 96.94 276 CYS B O 1
ATOM 4525 N N . GLU B 1 277 ? 1.274 -25.422 -26.078 1 95.5 277 GLU B N 1
ATOM 4526 C CA . GLU B 1 277 ? 0.746 -24.469 -27.047 1 95.5 277 GLU B CA 1
ATOM 4527 C C . GLU B 1 277 ? -0.35 -23.609 -26.438 1 95.5 277 GLU B C 1
ATOM 4529 O O . GLU B 1 277 ? -0.416 -22.391 -26.688 1 95.5 277 GLU B O 1
ATOM 4534 N N . ILE B 1 278 ? -1.199 -24.25 -25.688 1 94.31 278 ILE B N 1
ATOM 4535 C CA . ILE B 1 278 ? -2.229 -23.5 -24.969 1 94.31 278 ILE B CA 1
ATOM 4536 C C . ILE B 1 278 ? -1.576 -22.5 -24.031 1 94.31 278 ILE B C 1
ATOM 4538 O O . ILE B 1 278 ? -1.974 -21.328 -23.984 1 94.31 278 ILE B O 1
ATOM 4542 N N . GLY B 1 279 ? -0.558 -22.922 -23.25 1 94.81 279 GLY B N 1
ATOM 4543 C CA . GLY B 1 279 ? 0.188 -22.031 -22.391 1 94.81 279 GLY B CA 1
ATOM 4544 C C . GLY B 1 279 ? 0.798 -20.859 -23.141 1 94.81 279 GLY B C 1
ATOM 4545 O O . GLY B 1 279 ? 0.734 -19.719 -22.672 1 94.81 279 GLY B O 1
ATOM 4546 N N . THR B 1 280 ? 1.351 -21.141 -24.297 1 92.38 280 THR B N 1
ATOM 4547 C CA . THR B 1 280 ? 1.966 -20.109 -25.125 1 92.38 280 THR B CA 1
ATOM 4548 C C . THR B 1 280 ? 0.933 -19.078 -25.562 1 92.38 280 THR B C 1
ATOM 4550 O O . THR B 1 280 ? 1.198 -17.875 -25.516 1 92.38 280 THR B O 1
ATOM 4553 N N . ARG B 1 281 ? -0.172 -19.516 -25.891 1 89.88 281 ARG B N 1
ATOM 4554 C CA . ARG B 1 281 ? -1.24 -18.625 -26.344 1 89.88 281 ARG B CA 1
ATOM 4555 C C . ARG B 1 281 ? -1.728 -17.75 -25.188 1 89.88 281 ARG B C 1
ATOM 4557 O O . ARG B 1 281 ? -1.935 -16.547 -25.375 1 89.88 281 ARG B O 1
ATOM 4564 N N . LEU B 1 282 ? -1.952 -18.344 -24.047 1 90.12 282 LEU B N 1
ATOM 4565 C CA . LEU B 1 282 ? -2.404 -17.562 -22.891 1 90.12 282 LEU B CA 1
ATOM 4566 C C . LEU B 1 282 ? -1.353 -16.547 -22.469 1 90.12 282 LEU B C 1
ATOM 4568 O O . LEU B 1 282 ? -1.685 -15.398 -22.156 1 90.12 282 LEU B O 1
ATOM 4572 N N . ALA B 1 283 ? -0.095 -16.922 -22.469 1 89.06 283 ALA B N 1
ATOM 4573 C CA . ALA B 1 283 ? 0.988 -16.016 -22.109 1 89.06 283 ALA B CA 1
ATOM 4574 C C . ALA B 1 283 ? 1.051 -14.828 -23.062 1 89.06 283 ALA B C 1
ATOM 4576 O O . ALA B 1 283 ? 1.251 -13.688 -22.641 1 89.06 283 ALA B O 1
ATOM 4577 N N . ALA B 1 284 ? 0.86 -15.086 -24.281 1 84.56 284 ALA B N 1
ATOM 4578 C CA . ALA B 1 284 ? 0.896 -14.039 -25.297 1 84.56 284 ALA B CA 1
ATOM 4579 C C . ALA B 1 284 ? -0.224 -13.031 -25.078 1 84.56 284 ALA B C 1
ATOM 4581 O O . ALA B 1 284 ? -0.055 -11.836 -25.359 1 84.56 284 ALA B O 1
ATOM 4582 N N . SER B 1 285 ? -1.308 -13.5 -24.625 1 80.62 285 SER B N 1
ATOM 4583 C CA . SER B 1 285 ? -2.467 -12.633 -24.438 1 80.62 285 SER B CA 1
ATOM 4584 C C . SER B 1 285 ? -2.248 -11.672 -23.266 1 80.62 285 SER B C 1
ATOM 4586 O O . SER B 1 285 ? -2.797 -10.57 -23.266 1 80.62 285 SER B O 1
ATOM 4588 N N . VAL B 1 286 ? -1.543 -12.055 -22.25 1 75.31 286 VAL B N 1
ATOM 4589 C CA . VAL B 1 286 ? -1.294 -11.25 -21.062 1 75.31 286 VAL B CA 1
ATOM 4590 C C . VAL B 1 286 ? -0.233 -10.195 -21.375 1 75.31 286 VAL B C 1
ATOM 4592 O O . VAL B 1 286 ? -0.328 -9.055 -20.906 1 75.31 286 VAL B O 1
ATOM 4595 N N . ILE B 1 287 ? 0.719 -10.609 -22.156 1 66.62 287 ILE B N 1
ATOM 4596 C CA . ILE B 1 287 ? 1.809 -9.703 -22.516 1 66.62 287 ILE B CA 1
ATOM 4597 C C . ILE B 1 287 ? 1.274 -8.57 -23.391 1 66.62 287 ILE B C 1
ATOM 4599 O O . ILE B 1 287 ? 1.757 -7.438 -23.312 1 66.62 287 ILE B O 1
ATOM 4603 N N . ALA B 1 288 ? 0.353 -8.852 -24.078 1 58.81 288 ALA B N 1
ATOM 4604 C CA . ALA B 1 288 ? -0.158 -7.902 -25.062 1 58.81 288 ALA B CA 1
ATOM 4605 C C . ALA B 1 288 ? -1.087 -6.879 -24.422 1 58.81 288 ALA B C 1
ATOM 4607 O O . ALA B 1 288 ? -1.378 -5.836 -25 1 58.81 288 ALA B O 1
ATOM 4608 N N . THR B 1 289 ? -1.555 -7.109 -23.375 1 53.19 289 THR B N 1
ATOM 4609 C CA . THR B 1 289 ? -2.568 -6.215 -22.828 1 53.19 289 THR B CA 1
ATOM 4610 C C . THR B 1 289 ? -1.949 -5.246 -21.828 1 53.19 289 THR B C 1
ATOM 4612 O O . THR B 1 289 ? -1.138 -5.648 -21 1 53.19 289 THR B O 1
ATOM 4615 N N . LYS B 1 290 ? -2.016 -4.074 -22.266 1 49.12 290 LYS B N 1
ATOM 4616 C CA . LYS B 1 290 ? -1.632 -3.033 -21.312 1 49.12 290 LYS B CA 1
ATOM 4617 C C . LYS B 1 290 ? -2.525 -3.059 -20.078 1 49.12 290 LYS B C 1
ATOM 4619 O O . LYS B 1 290 ? -2.123 -2.604 -19.016 1 49.12 290 LYS B O 1
ATOM 4624 N N . GLU B 1 291 ? -3.795 -3.146 -20.516 1 44.44 291 GLU B N 1
ATOM 4625 C CA . GLU B 1 291 ? -4.82 -3.016 -19.484 1 44.44 291 GLU B CA 1
ATOM 4626 C C . GLU B 1 291 ? -4.902 -4.273 -18.625 1 44.44 291 GLU B C 1
ATOM 4628 O O . GLU B 1 291 ? -4.594 -5.371 -19.094 1 44.44 291 GLU B O 1
ATOM 4633 N N . ASN B 1 292 ? -4.391 -4.258 -17.484 1 44.47 292 ASN B N 1
ATOM 4634 C CA . ASN B 1 292 ? -4.543 -5.305 -16.484 1 44.47 292 ASN B CA 1
ATOM 4635 C C . ASN B 1 292 ? -5.672 -6.266 -16.828 1 44.47 292 ASN B C 1
ATOM 4637 O O . ASN B 1 292 ? -6.262 -6.891 -15.953 1 44.47 292 ASN B O 1
ATOM 4641 N N . VAL B 1 293 ? -6.395 -6.043 -18.094 1 45.88 293 VAL B N 1
ATOM 4642 C CA . VAL B 1 293 ? -7.5 -6.961 -18.359 1 45.88 293 VAL B CA 1
ATOM 4643 C C . VAL B 1 293 ? -7.008 -8.141 -19.188 1 45.88 293 VAL B C 1
ATOM 4645 O O . VAL B 1 293 ? -6.438 -7.945 -20.266 1 45.88 293 VAL B O 1
ATOM 4648 N N . CYS B 1 294 ? -6.906 -9.219 -18.703 1 57.28 294 CYS B N 1
ATOM 4649 C CA . CYS B 1 294 ? -6.594 -10.438 -19.438 1 57.28 294 CYS B CA 1
ATOM 4650 C C . CYS B 1 294 ? -7.754 -10.828 -20.359 1 57.28 294 CYS B C 1
ATOM 4652 O O . CYS B 1 294 ? -8.906 -10.852 -19.922 1 57.28 294 CYS B O 1
ATOM 4654 N N . PRO B 1 295 ? -7.527 -10.922 -21.719 1 66.38 295 PRO B N 1
ATOM 4655 C CA . PRO B 1 295 ? -8.57 -11.398 -22.625 1 66.38 295 PRO B CA 1
ATOM 4656 C C . PRO B 1 295 ? -9.258 -12.672 -22.125 1 66.38 295 PRO B C 1
ATOM 4658 O O . PRO B 1 295 ? -8.68 -13.414 -21.328 1 66.38 295 PRO B O 1
ATOM 4661 N N . ARG B 1 296 ? -10.57 -12.742 -22.484 1 76.81 296 ARG B N 1
ATOM 4662 C CA . ARG B 1 296 ? -11.352 -13.93 -22.156 1 76.81 296 ARG B CA 1
ATOM 4663 C C . ARG B 1 296 ? -11.383 -14.906 -23.328 1 76.81 296 ARG B C 1
ATOM 4665 O O . ARG B 1 296 ? -11.492 -14.492 -24.484 1 76.81 296 ARG B O 1
ATOM 4672 N N . PHE B 1 297 ? -11.062 -16.094 -23.031 1 84.5 297 PHE B N 1
ATOM 4673 C CA . PHE B 1 297 ? -11.125 -17.188 -23.984 1 84.5 297 PHE B CA 1
ATOM 4674 C C . PHE B 1 297 ? -12.227 -18.172 -23.625 1 84.5 297 PHE B C 1
ATOM 4676 O O . PHE B 1 297 ? -12.594 -18.297 -22.453 1 84.5 297 PHE B O 1
ATOM 4683 N N . LEU B 1 298 ? -12.75 -18.781 -24.75 1 86.19 298 LEU B N 1
ATOM 4684 C CA . LEU B 1 298 ? -13.641 -19.906 -24.516 1 86.19 298 LEU B CA 1
ATOM 4685 C C . LEU B 1 298 ? -12.867 -21.219 -24.516 1 86.19 298 LEU B C 1
ATOM 4687 O O . LEU B 1 298 ? -11.938 -21.391 -25.312 1 86.19 298 LEU B O 1
ATOM 4691 N N . PRO B 1 299 ? -13.25 -22.109 -23.609 1 88.69 299 PRO B N 1
ATOM 4692 C CA . PRO B 1 299 ? -12.57 -23.406 -23.594 1 88.69 299 PRO B CA 1
ATOM 4693 C C . PRO B 1 299 ? -12.523 -24.062 -24.969 1 88.69 299 PRO B C 1
ATOM 4695 O O . PRO B 1 299 ? -11.523 -24.703 -25.312 1 88.69 299 PRO B O 1
ATOM 4698 N N . GLU B 1 300 ? -13.539 -23.844 -25.719 1 88.5 300 GLU B N 1
ATOM 4699 C CA . GLU B 1 300 ? -13.633 -24.453 -27.047 1 88.5 300 GLU B CA 1
ATOM 4700 C C . GLU B 1 300 ? -12.523 -23.953 -27.969 1 88.5 300 GLU B C 1
ATOM 4702 O O . GLU B 1 300 ? -12.125 -24.641 -28.906 1 88.5 300 GLU B O 1
ATOM 4707 N N . GLU B 1 301 ? -12.062 -22.812 -27.656 1 89 301 GLU B N 1
ATOM 4708 C CA . GLU B 1 301 ? -10.961 -22.266 -28.438 1 89 301 GLU B CA 1
ATOM 4709 C C . GLU B 1 301 ? -9.688 -23.078 -28.266 1 89 301 GLU B C 1
ATOM 4711 O O . GLU B 1 301 ? -8.766 -22.984 -29.078 1 89 301 GLU B O 1
ATOM 4716 N N . PHE B 1 302 ? -9.734 -23.875 -27.234 1 89.19 302 PHE B N 1
ATOM 4717 C CA . PHE B 1 302 ? -8.578 -24.719 -26.953 1 89.19 302 PHE B CA 1
ATOM 4718 C C . PHE B 1 302 ? -8.914 -26.188 -27.125 1 89.19 302 PHE B C 1
ATOM 4720 O O . PHE B 1 302 ? -8.164 -27.062 -26.672 1 89.19 302 PHE B O 1
ATOM 4727 N N . GLY B 1 303 ? -10.07 -26.422 -27.688 1 89.31 303 GLY B N 1
ATOM 4728 C CA . GLY B 1 303 ? -10.5 -27.781 -27.906 1 89.31 303 GLY B CA 1
ATOM 4729 C C . GLY B 1 303 ? -10.93 -28.5 -26.625 1 89.31 303 GLY B C 1
ATOM 4730 O O . GLY B 1 303 ? -10.82 -29.719 -26.531 1 89.31 303 GLY B O 1
ATOM 4731 N N . ILE B 1 304 ? -11.234 -27.703 -25.641 1 87.81 304 ILE B N 1
ATOM 4732 C CA . ILE B 1 304 ? -11.672 -28.266 -24.359 1 87.81 304 ILE B CA 1
ATOM 4733 C C . ILE B 1 304 ? -13.195 -28.266 -24.297 1 87.81 304 ILE B C 1
ATOM 4735 O O . ILE B 1 304 ? -13.844 -27.266 -24.641 1 87.81 304 ILE B O 1
ATOM 4739 N N . ASP B 1 305 ? -13.734 -29.422 -23.953 1 81.5 305 ASP B N 1
ATOM 4740 C CA . ASP B 1 305 ? -15.188 -29.578 -23.875 1 81.5 305 ASP B CA 1
ATOM 4741 C C . ASP B 1 305 ? -15.75 -28.844 -22.656 1 81.5 305 ASP B C 1
ATOM 4743 O O . ASP B 1 305 ? -15.5 -29.234 -21.516 1 81.5 305 ASP B O 1
ATOM 4747 N N . ALA B 1 306 ? -16.578 -27.859 -22.891 1 71.94 306 ALA B N 1
ATOM 4748 C CA . ALA B 1 306 ? -17.141 -27 -21.844 1 71.94 306 ALA B CA 1
ATOM 4749 C C . ALA B 1 306 ? -18.156 -27.766 -21 1 71.94 306 ALA B C 1
ATOM 4751 O O . ALA B 1 306 ? -18.422 -27.391 -19.844 1 71.94 306 ALA B O 1
ATOM 4752 N N . SER B 1 307 ? -18.75 -28.719 -21.594 1 67.81 307 SER B N 1
ATOM 4753 C CA . SER B 1 307 ? -19.766 -29.484 -20.875 1 67.81 307 SER B CA 1
ATOM 4754 C C . SER B 1 307 ? -19.188 -30.156 -19.641 1 67.81 307 SER B C 1
ATOM 4756 O O . SER B 1 307 ? -19.938 -30.531 -18.734 1 67.81 307 SER B O 1
ATOM 4758 N N . MET B 1 308 ? -17.969 -30.141 -19.578 1 62.47 308 MET B N 1
ATOM 4759 C CA . MET B 1 308 ? -17.312 -30.75 -18.438 1 62.47 308 MET B CA 1
ATOM 4760 C C . MET B 1 308 ? -17.203 -29.766 -17.281 1 62.47 308 MET B C 1
ATOM 4762 O O . MET B 1 308 ? -16.859 -30.156 -16.156 1 62.47 308 MET B O 1
ATOM 4766 N N . ILE B 1 309 ? -17.547 -28.578 -17.531 1 63.97 309 ILE B N 1
ATOM 4767 C CA . ILE B 1 309 ? -17.328 -27.531 -16.531 1 63.97 309 ILE B CA 1
ATOM 4768 C C . ILE B 1 309 ? -18.625 -27.281 -15.773 1 63.97 309 ILE B C 1
ATOM 4770 O O . ILE B 1 309 ? -19.641 -26.938 -16.375 1 63.97 309 ILE B O 1
ATOM 4774 N N . LYS B 1 310 ? -18.859 -27.844 -14.641 1 60.38 310 LYS B N 1
ATOM 4775 C CA . LYS B 1 310 ? -20.047 -27.625 -13.805 1 60.38 310 LYS B CA 1
ATOM 4776 C C . LYS B 1 310 ? -19.891 -26.375 -12.938 1 60.38 310 LYS B C 1
ATOM 4778 O O . LYS B 1 310 ? -18.781 -26.031 -12.547 1 60.38 310 LYS B O 1
ATOM 4783 N N . ASP B 1 311 ? -20.953 -25.531 -12.898 1 60.66 311 ASP B N 1
ATOM 4784 C CA . ASP B 1 311 ? -21 -24.359 -12.023 1 60.66 311 ASP B CA 1
ATOM 4785 C C . ASP B 1 311 ? -20.906 -24.766 -10.555 1 60.66 311 ASP B C 1
ATOM 4787 O O . ASP B 1 311 ? -21.312 -25.859 -10.18 1 60.66 311 ASP B O 1
ATOM 4791 N N . PHE B 1 312 ? -20.047 -24.047 -9.766 1 53.03 312 PHE B N 1
ATOM 4792 C CA . PHE B 1 312 ? -20.031 -24.328 -8.336 1 53.03 312 PHE B CA 1
ATOM 4793 C C . PHE B 1 312 ? -21.344 -23.891 -7.688 1 53.03 312 PHE B C 1
ATOM 4795 O O . PHE B 1 312 ? -21.969 -22.938 -8.125 1 53.03 312 PHE B O 1
ATOM 4802 N N . GLU B 1 313 ? -22.062 -24.875 -6.965 1 49.59 313 GLU B N 1
ATOM 4803 C CA . GLU B 1 313 ? -23.281 -24.578 -6.215 1 49.59 313 GLU B CA 1
ATOM 4804 C C . GLU B 1 313 ? -23 -23.594 -5.074 1 49.59 313 GLU B C 1
ATOM 4806 O O . GLU B 1 313 ? -21.922 -23.609 -4.488 1 49.59 313 GLU B O 1
#

=== Feature glossary ===
The record interleaves many kinds of information about one protein. Here is each kind framed as the question it answers.

Q: What known structures does this most resemble?
A: Structural nearest neighbors (via Foldseek easy-search vs the PDB). Reported per hit: target PDB id, E-value, and alignment TM-score. A TM-score above ~0.5 is the conventional threshold for 'same fold'.

Q: Where is each backbone atom in 3D?
A: The mmCIF table is the protein's shape written out atom by atom. For each backbone N, Cα, C, and carbonyl O, it records an (x, y, z) coordinate triple in Å plus the residue type, chain letter, and residue number.

Q: What are the backbone torsion angles?
A: The φ/ψ torsion pair specifies the backbone conformation at each residue. φ rotates about the N–Cα bond, ψ about the Cα–C bond. Steric clashes forbid most of the (φ, ψ) plane — the allowed regions (α-helix basin, β-sheet basin, left-handed helix) are the Ramachandran-allowed regions.

Q: Which residues are buried vs exposed?
A: Solvent-accessible surface area (SASA) is the area in Å² traced out by the centre of a 1.4 Å probe sphere (a water molecule) rolled over the protein's van der Waals surface (Shrake–Rupley / Lee–Richards construction). Buried residues have near-zero SASA; fully exposed residues can exceed 200 Å². The total SASA scales roughly with the number of surface residues.

Q: How confident is the AlphaFold model at each residue?
A: pLDDT is the predicted lDDT-Cα score: AlphaFold's confidence that the local environment of each residue (all inter-atomic distances within 15 Å) is correctly placed. It is a per-residue number between 0 and 100, with higher meaning more reliable.

Q: What does the local fold look like, residue by residue?
A: 3Di is Foldseek's structural alphabet. Each residue is assigned one of twenty discrete states based on how its Cα sits relative to its spatial (not sequential) neighbors. Aligning 3Di strings finds structural homologs roughly as well as full 3D superposition, but orders of magnitude faster.

Q: How big and how compact is the whole molecule?
A: Radius of gyration (Rg) is the root-mean-square distance of Cα atoms from their centroid — a single number for overall size and compactness. A globular domain of N residues has Rg ≈ 2.2·N^0.38 Å; an extended or disordered chain has a much larger Rg. The Cα contact count is the number of residue pairs whose Cα atoms are within 8 Å and are more than four positions apart in sequence — a standard proxy for tertiary packing density. The bounding box is the smallest axis-aligned box enclosing all Cα atoms.

Q: Which residues are in helices, strands, or loops?
A: DSSP 8-state secondary structure assigns each residue one of H (α-helix), G (3₁₀-helix), I (π-helix), E (extended β-strand), B (isolated β-bridge), T (hydrogen-bonded turn), S (bend), or '-' (coil). The assignment is computed from backbone hydrogen-bond geometry via the Kabsch–Sander algorithm.

Q: How mobile is each atom in the crystal?
A: Crystallographic B-factors measure how much each atom's electron density is smeared out, in Å². They rise in mobile loops and surface residues and fall in the buried interior. In AlphaFold models this column is repurposed to hold pLDDT instead.

Q: What if only a Cα trace is available?
A: P-SEA three-state annotation labels each residue as helix, strand, or coil based purely on the geometry of the Cα trace. It serves as a fallback when the full backbone (and thus DSSP) is unavailable.

Q: What family and function is it annotated with?
A: Database cross-references. InterPro integrates a dozen domain/family signature databases into unified entries with residue-range hits. GO terms attach function/process/location labels with evidence codes. CATH codes position the fold in a four-level structural taxonomy. Organism is the NCBI-taxonomy species name.

Q: Are the domains correctly placed relative to each other?
A: Predicted Aligned Error (PAE) is an AlphaFold confidence matrix: entry (i, j) is the expected error in the position of residue j, in ångströms, when the prediction is superimposed on the true structure at residue i. Low PAE within a block of residues means that block is internally rigid and well-predicted; high PAE between two blocks means their relative placement is uncertain even if each block individually is confident.

Q: What do the diagnostic plots show?
A: Three diagnostic plots accompany the record. The Cα contact map visualizes the tertiary structure as a 2D adjacency matrix (8 Å cutoff, sequence-local contacts suppressed). The Ramachandran plot shows the distribution of backbone (φ, ψ) torsions, with points in the α and β basins reflecting secondary structure content. The PAE plot shows AlphaFold's inter-residue confidence as a color matrix.

Q: What is the amino-acid chain?
A: Primary structure: the covalent order of the twenty standard amino acids along the backbone. Two proteins with the same sequence will (almost always) fold to the same structure; two with 30% identity often share a fold but not the details.

Q: What do the rendered images show?
A: The six renders are orthographic views along the three Cartesian axes in both directions. Representation (cartoon, sticks, or surface) and color scheme (sequence-rainbow or by-chain) vary across proteins so the training set covers all the common visualization conventions.